Protein AF-A0A8H3IQ50-F1 (afdb_monomer_lite)

Foldseek 3Di:
DDDPPPVVVVVDPPPPPDDDPPVNVVVVVVVVVVVVVVVVVVVPDDPDDDDDDDPDDPDPQWAQFLLRAIAGPPPPDPVLSVQLNLLRPPVPFAWPFKDWDADPQFGIKIWTQTPPRKIWIWTAHPPDAIDIDIPDPVPVVDPPHDGSNLSNLVNQVVSVVDDPDDDDHHYDDPVVSRVVSRVCVVPDVPVVNCSRVSRHQPQDDQDPLLLQLLQLLLQLVPLQDHRPPQDPCLVVPADDPPDPDLVSLQDPPDPSSSLSSCVSRGVVSSVVSCVVCPPVNSLVSLLVNLLVLLVVLVVVVVCCLAPNDPDPDLSLVVSLVSLLVSLVSLLVVCVSVVVDDDLVSLLSSLVSLLVSLVVLLVQQDFSQPPRPPPPPPHQDPDVLSGTSNCVLQPDQDPDPVDDRDSQSSLCCNQPSGDLLSCLVVLVSLVVSLVSCVVVVGPCSHNVSSVVSSVVSVVDPNDDPPDPVVVVVVPPPPPDDDDDDDDDDDDDDDDDDDDDDDDDDDDDDDDDDDDDDDDDDDDDDDDD

pLDDT: mean 70.51, std 20.78, range [27.56, 97.06]

Structure (mmCIF, N/CA/C/O backbone):
data_AF-A0A8H3IQ50-F1
#
_entry.id   AF-A0A8H3IQ50-F1
#
loop_
_atom_site.group_PDB
_atom_site.id
_atom_site.type_symbol
_atom_site.label_atom_id
_atom_site.label_alt_id
_atom_site.label_comp_id
_atom_site.label_asym_id
_atom_site.label_entity_id
_atom_site.label_seq_id
_atom_site.pdbx_PDB_ins_code
_atom_site.Cartn_x
_atom_site.Cartn_y
_atom_site.Cartn_z
_atom_site.occupancy
_atom_site.B_iso_or_equiv
_atom_site.auth_seq_id
_atom_site.auth_comp_id
_atom_site.auth_asym_id
_atom_site.auth_atom_id
_atom_site.pdbx_PDB_model_num
ATOM 1 N N . MET A 1 1 ? -24.018 -20.028 -10.568 1.00 32.94 1 MET A N 1
ATOM 2 C CA . MET A 1 1 ? -23.243 -19.597 -11.749 1.00 32.94 1 MET A CA 1
ATOM 3 C C . MET A 1 1 ? -21.777 -19.785 -11.416 1.00 32.94 1 MET A C 1
ATOM 5 O O . MET A 1 1 ? -21.278 -19.119 -10.520 1.00 32.94 1 MET A O 1
ATOM 9 N N . THR A 1 2 ? -21.161 -20.797 -12.016 1.00 33.97 2 THR A N 1
ATOM 10 C CA . THR A 1 2 ? -19.777 -21.217 -11.786 1.00 33.97 2 THR A CA 1
ATOM 11 C C . THR A 1 2 ? -18.810 -20.271 -12.497 1.00 33.97 2 THR A C 1
ATOM 13 O O . THR A 1 2 ? -19.030 -19.881 -13.641 1.00 33.97 2 THR A O 1
ATOM 16 N N . ALA A 1 3 ? -17.779 -19.853 -11.766 1.00 35.31 3 ALA A N 1
ATOM 17 C CA . ALA A 1 3 ? -16.717 -18.963 -12.218 1.00 35.31 3 ALA A CA 1
ATOM 18 C C . ALA A 1 3 ? -15.804 -19.654 -13.260 1.00 35.31 3 ALA A C 1
ATOM 20 O O . ALA A 1 3 ? -15.777 -20.884 -13.320 1.00 35.31 3 ALA A O 1
ATOM 21 N N . PRO A 1 4 ? -15.044 -18.897 -14.076 1.00 42.41 4 PRO A N 1
ATOM 22 C CA . PRO A 1 4 ? -14.237 -19.433 -15.168 1.00 42.41 4 PRO A CA 1
ATOM 23 C C . PRO A 1 4 ? -12.909 -20.004 -14.642 1.00 42.41 4 PRO A C 1
ATOM 25 O O . PRO A 1 4 ? -11.835 -19.469 -14.898 1.00 42.41 4 PRO A O 1
ATOM 28 N N . THR A 1 5 ? -12.969 -21.098 -13.885 1.00 44.66 5 THR A N 1
ATOM 29 C CA . THR A 1 5 ? -11.789 -21.836 -13.397 1.00 44.66 5 THR A CA 1
ATOM 30 C C . THR A 1 5 ? -11.153 -22.729 -14.469 1.00 44.66 5 THR A C 1
ATOM 32 O O . THR A 1 5 ? -9.973 -23.065 -14.374 1.00 44.66 5 THR A O 1
ATOM 35 N N . ASP A 1 6 ? -11.879 -23.042 -15.545 1.00 40.19 6 ASP A N 1
ATOM 36 C CA . ASP A 1 6 ? -11.436 -24.011 -16.559 1.00 40.19 6 ASP A CA 1
ATOM 37 C C . ASP A 1 6 ? -10.312 -23.500 -17.472 1.00 40.19 6 ASP A C 1
ATOM 39 O O . ASP A 1 6 ? -9.602 -24.298 -18.083 1.00 40.19 6 ASP A O 1
ATOM 43 N N . ARG A 1 7 ? -10.100 -22.178 -17.557 1.00 45.25 7 ARG A N 1
ATOM 44 C CA . ARG A 1 7 ? -9.015 -21.601 -18.373 1.00 45.25 7 ARG A CA 1
ATOM 45 C C . ARG A 1 7 ? -7.686 -21.478 -17.626 1.00 45.25 7 ARG A C 1
ATOM 47 O O . ARG A 1 7 ? -6.642 -21.574 -18.261 1.00 45.25 7 ARG A O 1
ATOM 54 N N . LEU A 1 8 ? -7.705 -21.358 -16.297 1.00 42.50 8 LEU A N 1
ATOM 55 C CA . LEU A 1 8 ? -6.483 -21.331 -15.481 1.00 42.50 8 LEU A CA 1
ATOM 56 C C . LEU A 1 8 ? -5.941 -22.741 -15.202 1.00 42.50 8 LEU A C 1
ATOM 58 O O . LEU A 1 8 ? -4.728 -22.931 -15.140 1.00 42.50 8 LEU A O 1
ATOM 62 N N . ALA A 1 9 ? -6.807 -23.759 -15.158 1.00 45.16 9 ALA A N 1
ATOM 63 C CA . ALA A 1 9 ? -6.381 -25.157 -15.057 1.00 45.16 9 ALA A CA 1
ATOM 64 C C . ALA A 1 9 ? -5.555 -25.635 -16.273 1.00 45.16 9 ALA A C 1
ATOM 66 O O . ALA A 1 9 ? -4.776 -26.580 -16.159 1.00 45.16 9 ALA A O 1
ATOM 67 N N . GLN A 1 10 ? -5.667 -24.967 -17.430 1.00 43.34 10 GLN A N 1
ATOM 68 C CA . GLN A 1 10 ? -4.896 -25.305 -18.634 1.00 43.34 10 GLN A CA 1
ATOM 69 C C . GLN A 1 10 ? -3.433 -24.829 -18.597 1.00 43.34 10 GLN A C 1
ATOM 71 O O . GLN A 1 10 ? -2.634 -25.317 -19.398 1.00 43.34 10 GLN A O 1
ATOM 76 N N . LEU A 1 11 ? -3.073 -23.945 -17.658 1.00 42.75 11 LEU A N 1
ATOM 77 C CA . LEU A 1 11 ? -1.712 -23.424 -17.468 1.00 42.75 11 LEU A CA 1
ATOM 78 C C . LEU A 1 11 ? -0.920 -24.171 -16.378 1.00 42.75 11 LEU A C 1
ATOM 80 O O . LEU A 1 11 ? 0.261 -23.900 -16.179 1.00 42.75 11 LEU A O 1
ATOM 84 N N . SER A 1 12 ? -1.530 -25.150 -15.699 1.00 38.06 12 SER A N 1
ATOM 85 C CA . SER A 1 12 ? -0.828 -25.985 -14.721 1.00 38.06 12 SER A CA 1
ATOM 86 C C . SER A 1 12 ? 0.051 -27.032 -15.415 1.00 38.06 12 SER A C 1
ATOM 88 O O . SER A 1 12 ? -0.430 -28.024 -15.972 1.00 38.06 12 SER A O 1
ATOM 90 N N . ILE A 1 13 ? 1.366 -26.819 -15.359 1.00 50.97 13 ILE A N 1
ATOM 91 C CA . ILE A 1 13 ? 2.400 -27.745 -15.855 1.00 50.97 13 ILE A CA 1
ATOM 92 C C . ILE A 1 13 ? 2.504 -29.000 -14.962 1.00 50.97 13 ILE A C 1
ATOM 94 O O . ILE A 1 13 ? 2.982 -30.042 -15.407 1.00 50.97 13 ILE A O 1
ATOM 98 N N . ALA A 1 14 ? 1.959 -28.969 -13.743 1.00 40.47 14 ALA A N 1
ATOM 99 C CA . ALA A 1 14 ? 2.039 -30.081 -12.794 1.00 40.47 14 ALA A CA 1
ATOM 100 C C . ALA A 1 14 ? 1.126 -31.283 -13.136 1.00 40.47 14 ALA A C 1
ATOM 102 O O . ALA A 1 14 ? 1.310 -32.365 -12.586 1.00 40.47 14 ALA A O 1
ATOM 103 N N . GLY A 1 15 ? 0.161 -31.136 -14.057 1.00 37.06 15 GLY A N 1
ATOM 104 C CA . GLY A 1 15 ? -0.838 -32.177 -14.359 1.00 37.06 15 GLY A CA 1
ATOM 105 C C . GLY A 1 15 ? -0.561 -33.079 -15.572 1.00 37.06 15 GLY A C 1
ATOM 106 O O . GLY A 1 15 ? -1.333 -34.002 -15.822 1.00 37.06 15 GLY A O 1
ATOM 107 N N . LYS A 1 16 ? 0.496 -32.834 -16.362 1.00 41.16 16 LYS A N 1
ATOM 108 C CA . LYS A 1 16 ? 0.720 -33.512 -17.664 1.00 41.16 16 LYS A CA 1
ATOM 109 C C . LYS A 1 16 ? 1.929 -34.456 -17.709 1.00 41.16 16 LYS A C 1
ATOM 111 O O . LYS A 1 16 ? 2.399 -34.787 -18.794 1.00 41.16 16 LYS A O 1
ATOM 116 N N . MET A 1 17 ? 2.392 -34.955 -16.563 1.00 36.25 17 MET A N 1
ATOM 117 C CA . MET A 1 17 ? 3.354 -36.070 -16.498 1.00 36.25 17 MET A CA 1
ATOM 118 C C . MET A 1 17 ? 2.669 -37.438 -16.351 1.00 36.25 17 MET A C 1
ATOM 120 O O . MET A 1 17 ? 3.131 -38.299 -15.610 1.00 36.25 17 MET A O 1
ATOM 124 N N . PHE A 1 18 ? 1.579 -37.667 -17.087 1.00 41.56 18 PHE A N 1
ATOM 125 C CA . PHE A 1 18 ? 1.102 -39.024 -17.348 1.00 41.56 18 PHE A CA 1
ATOM 126 C C . PHE A 1 18 ? 1.470 -39.414 -18.776 1.00 41.56 18 PHE A C 1
ATOM 128 O O . PHE A 1 18 ? 1.230 -38.681 -19.735 1.00 41.56 18 PHE A O 1
ATOM 135 N N . SER A 1 19 ? 2.127 -40.563 -18.873 1.00 45.69 19 SER A N 1
ATOM 136 C CA . SER A 1 19 ? 2.597 -41.238 -20.075 1.00 45.69 19 SER A CA 1
ATOM 137 C C . SER A 1 19 ? 1.614 -41.112 -21.242 1.00 45.69 19 SER A C 1
ATOM 139 O O . SER A 1 19 ? 0.618 -41.830 -21.319 1.00 45.69 19 SER A O 1
ATOM 141 N N . ARG A 1 20 ? 1.928 -40.230 -22.204 1.00 51.84 20 ARG A N 1
ATOM 142 C CA . ARG A 1 20 ? 1.276 -40.240 -23.520 1.00 51.84 20 ARG A CA 1
ATOM 143 C C . ARG A 1 20 ? 1.362 -41.658 -24.071 1.00 51.84 20 ARG A C 1
ATOM 145 O O . ARG A 1 20 ? 2.456 -42.188 -24.277 1.00 51.84 20 ARG A O 1
ATOM 152 N N . SER A 1 21 ? 0.205 -42.280 -24.275 1.00 61.59 21 SER A N 1
ATOM 153 C CA . SER A 1 21 ? 0.106 -43.616 -24.853 1.00 61.59 21 SER A CA 1
ATOM 154 C C . SER A 1 21 ? 0.874 -43.641 -26.175 1.00 61.59 21 SER A C 1
ATOM 156 O O . SER A 1 21 ? 0.745 -42.719 -26.984 1.00 61.59 21 SER A O 1
ATOM 158 N N . ARG A 1 22 ? 1.664 -44.697 -26.433 1.00 64.62 22 ARG A N 1
ATOM 159 C CA . ARG A 1 22 ? 2.432 -44.860 -27.689 1.00 64.62 22 ARG A CA 1
ATOM 160 C C . ARG A 1 22 ? 1.572 -44.615 -28.939 1.00 64.62 22 ARG A C 1
ATOM 162 O O . ARG A 1 22 ? 2.094 -44.155 -29.950 1.00 64.62 22 ARG A O 1
ATOM 169 N N . LYS A 1 23 ? 0.259 -44.862 -28.853 1.00 69.88 23 LYS A N 1
ATOM 170 C CA . LYS A 1 23 ? -0.710 -44.605 -29.926 1.00 69.88 23 LYS A CA 1
ATOM 171 C C . LYS A 1 23 ? -0.886 -43.113 -30.242 1.00 69.88 23 LYS A C 1
ATOM 173 O O . LYS A 1 23 ? -0.906 -42.758 -31.415 1.00 69.88 23 LYS A O 1
ATOM 178 N N . GLU A 1 24 ? -0.932 -42.239 -29.239 1.00 73.81 24 GLU A N 1
ATOM 179 C CA . GLU A 1 24 ? -1.081 -40.787 -29.438 1.00 73.81 24 GLU A CA 1
ATOM 180 C C . GLU A 1 24 ? 0.191 -40.164 -30.017 1.00 73.81 24 GLU A C 1
ATOM 182 O O . GLU A 1 24 ? 0.131 -39.362 -30.947 1.00 73.81 24 GLU A O 1
ATOM 187 N N . ALA A 1 25 ? 1.362 -40.598 -29.541 1.00 75.50 25 ALA A N 1
ATOM 188 C CA . ALA A 1 25 ? 2.642 -40.163 -30.100 1.00 75.50 25 ALA A CA 1
ATOM 189 C C . ALA A 1 25 ? 2.805 -40.592 -31.572 1.00 75.50 25 ALA A C 1
ATOM 191 O O . ALA A 1 25 ? 3.356 -39.849 -32.388 1.00 75.50 25 ALA A O 1
ATOM 192 N N . GLN A 1 26 ? 2.300 -41.776 -31.932 1.00 81.00 26 GLN A N 1
ATOM 193 C CA . GLN A 1 26 ? 2.331 -42.275 -33.306 1.00 81.00 26 GLN A CA 1
ATOM 194 C C . GLN A 1 26 ? 1.316 -41.557 -34.211 1.00 81.00 26 GLN A C 1
ATOM 196 O O . GLN A 1 26 ? 1.615 -41.307 -35.380 1.00 81.00 26 GLN A O 1
ATOM 201 N N . GLN A 1 27 ? 0.151 -41.175 -33.683 1.00 85.06 27 GLN A N 1
ATOM 202 C CA . GLN A 1 27 ? -0.854 -40.402 -34.417 1.00 85.06 27 GLN A CA 1
ATOM 203 C C . GLN A 1 27 ? -0.384 -38.966 -34.692 1.00 85.06 27 GLN A C 1
ATOM 205 O O . GLN A 1 27 ? -0.532 -38.480 -35.813 1.00 85.06 27 GLN A O 1
ATOM 210 N N . GLU A 1 28 ? 0.272 -38.324 -33.723 1.00 86.25 28 GLU A N 1
ATOM 211 C CA . GLU A 1 28 ? 0.853 -36.987 -33.894 1.00 86.25 28 GLU A CA 1
ATOM 212 C C . GLU A 1 28 ? 2.002 -36.986 -34.918 1.00 86.25 28 GLU A C 1
ATOM 214 O O . GLU A 1 28 ? 2.082 -36.091 -35.761 1.00 86.25 28 GLU A O 1
ATOM 219 N N . ARG A 1 29 ? 2.852 -38.028 -34.931 1.00 85.75 29 ARG A N 1
ATOM 220 C CA . ARG A 1 29 ? 3.878 -38.186 -35.981 1.00 85.75 29 ARG A CA 1
ATOM 221 C C . ARG A 1 29 ? 3.260 -38.308 -37.373 1.00 85.75 29 ARG A C 1
ATOM 223 O O . ARG A 1 29 ? 3.692 -37.600 -38.276 1.00 85.75 29 ARG A O 1
ATOM 230 N N . ARG A 1 30 ? 2.221 -39.136 -37.537 1.00 89.12 30 ARG A N 1
ATOM 231 C CA . ARG A 1 30 ? 1.518 -39.290 -38.826 1.00 89.12 30 ARG A CA 1
ATOM 232 C C . ARG A 1 30 ? 0.879 -37.985 -39.296 1.00 89.12 30 ARG A C 1
ATOM 234 O O . ARG A 1 30 ? 0.910 -37.688 -40.485 1.00 89.12 30 ARG A O 1
ATOM 241 N N . ARG A 1 31 ? 0.332 -37.193 -38.370 1.00 90.25 31 ARG A N 1
ATOM 242 C CA . ARG A 1 31 ? -0.264 -35.890 -38.681 1.00 90.25 31 ARG A CA 1
ATOM 243 C C . ARG A 1 31 ? 0.786 -34.892 -39.179 1.00 90.25 31 ARG A C 1
ATOM 245 O O . ARG A 1 31 ? 0.580 -34.286 -40.226 1.00 90.25 31 ARG A O 1
ATOM 252 N N . ARG A 1 32 ? 1.930 -34.777 -38.494 1.00 88.50 32 ARG A N 1
ATOM 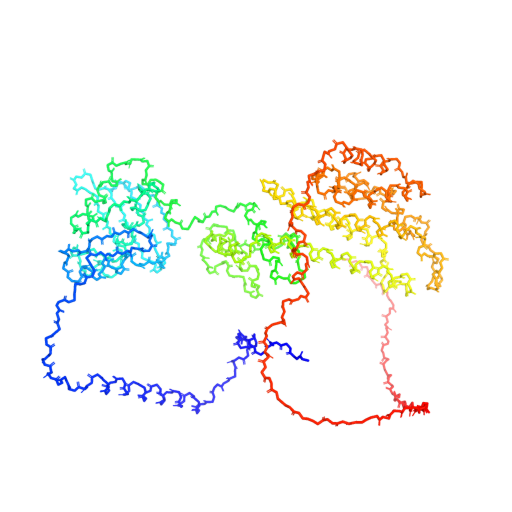253 C CA . ARG A 1 32 ? 3.036 -33.900 -38.926 1.00 88.50 32 ARG A CA 1
ATOM 254 C C . ARG A 1 32 ? 3.627 -34.320 -40.269 1.00 88.50 32 ARG A C 1
ATOM 256 O O . ARG A 1 32 ? 3.973 -33.473 -41.085 1.00 88.50 32 ARG A O 1
ATOM 263 N N . GLU A 1 33 ? 3.717 -35.622 -40.515 1.00 89.88 33 GLU A N 1
ATOM 264 C CA . GLU A 1 33 ? 4.229 -36.162 -41.774 1.00 89.88 33 GLU A CA 1
ATOM 265 C C . GLU A 1 33 ? 3.258 -35.919 -42.945 1.00 89.88 33 GLU A C 1
ATOM 267 O O . GLU A 1 33 ? 3.690 -35.585 -44.048 1.00 89.88 33 GLU A O 1
ATOM 272 N N . ALA A 1 34 ? 1.944 -35.999 -42.706 1.00 87.62 34 ALA A N 1
ATOM 273 C CA . ALA A 1 34 ? 0.926 -35.624 -43.689 1.00 87.62 34 ALA A CA 1
ATOM 274 C C . ALA A 1 34 ? 0.952 -34.117 -44.008 1.00 87.62 34 ALA A C 1
ATOM 276 O O . ALA A 1 34 ? 0.844 -33.730 -45.170 1.00 87.62 34 ALA A O 1
ATOM 277 N N . GLU A 1 35 ? 1.158 -33.269 -42.999 1.00 86.81 35 GLU A N 1
ATOM 278 C CA . GLU A 1 35 ? 1.252 -31.814 -43.166 1.00 86.81 35 GLU A CA 1
ATOM 279 C C . GLU A 1 35 ? 2.514 -31.396 -43.943 1.00 86.81 35 GLU A C 1
ATOM 281 O O . GLU A 1 35 ? 2.458 -30.536 -44.825 1.00 86.81 35 GLU A O 1
ATOM 286 N N . LEU A 1 36 ? 3.644 -32.069 -43.696 1.00 83.56 36 LEU A N 1
ATOM 287 C CA . LEU A 1 36 ? 4.876 -31.898 -44.473 1.00 83.56 36 LEU A CA 1
ATOM 288 C C . LEU A 1 36 ? 4.701 -32.307 -45.942 1.00 83.56 36 LEU A C 1
ATOM 290 O O . LEU A 1 36 ? 5.165 -31.589 -46.829 1.00 83.56 36 LEU A O 1
ATOM 294 N N . LYS A 1 37 ? 3.986 -33.408 -46.211 1.00 83.88 37 LYS A N 1
ATOM 295 C CA . LYS A 1 37 ? 3.666 -33.839 -47.583 1.00 83.88 37 LYS A CA 1
ATOM 296 C C . LYS A 1 37 ? 2.748 -32.850 -48.300 1.00 83.88 37 LYS A C 1
ATOM 298 O O . LYS A 1 37 ? 2.986 -32.554 -49.469 1.00 83.88 37 LYS A O 1
ATOM 303 N N . LEU A 1 38 ? 1.766 -32.279 -47.600 1.00 80.00 38 LEU A N 1
ATOM 304 C CA . LEU A 1 38 ? 0.886 -31.249 -48.157 1.00 80.00 38 LEU A CA 1
ATOM 305 C C . LEU A 1 38 ? 1.670 -29.976 -48.520 1.00 80.00 38 LEU A C 1
ATOM 307 O O . LEU A 1 38 ? 1.499 -29.428 -49.608 1.00 80.00 38 LEU A O 1
ATOM 311 N N . ARG A 1 39 ? 2.597 -29.545 -47.652 1.00 75.94 39 ARG A N 1
ATOM 312 C CA . ARG A 1 39 ? 3.485 -28.402 -47.926 1.00 75.94 39 ARG A CA 1
ATOM 313 C C . ARG A 1 39 ? 4.465 -28.659 -49.073 1.00 75.94 39 ARG A C 1
ATOM 315 O O . ARG A 1 39 ? 4.763 -27.733 -49.823 1.00 75.94 39 ARG A O 1
ATOM 322 N N . GLN A 1 40 ? 4.962 -29.886 -49.234 1.00 76.12 40 GLN A N 1
ATOM 323 C CA . GLN A 1 40 ? 5.805 -30.245 -50.380 1.00 76.12 40 GLN A CA 1
ATOM 324 C C . GLN A 1 40 ? 5.014 -30.297 -51.693 1.00 76.12 40 GLN A C 1
ATOM 326 O O . GLN A 1 40 ? 5.515 -29.802 -52.699 1.00 76.12 40 GLN A O 1
ATOM 331 N N . GLN A 1 41 ? 3.771 -30.793 -51.687 1.00 72.44 41 GLN A N 1
ATOM 332 C CA . GLN A 1 41 ? 2.899 -30.747 -52.869 1.00 72.44 41 GLN A CA 1
ATOM 333 C C . GLN A 1 41 ? 2.525 -29.314 -53.266 1.00 72.44 41 GLN A C 1
ATOM 335 O O . GLN A 1 41 ? 2.546 -28.991 -54.450 1.00 72.44 41 GLN A O 1
ATOM 340 N N . GLN A 1 42 ? 2.278 -28.423 -52.300 1.00 67.56 42 GLN A N 1
ATOM 341 C CA . GLN A 1 42 ? 2.045 -27.001 -52.591 1.00 67.56 42 GLN A CA 1
ATOM 342 C C . GLN A 1 42 ? 3.274 -26.294 -53.184 1.00 67.56 42 GLN A C 1
ATOM 344 O O . GLN A 1 42 ? 3.119 -25.323 -53.918 1.00 67.56 42 GLN A O 1
ATOM 349 N N . ARG A 1 43 ? 4.492 -26.788 -52.923 1.00 60.78 43 ARG A N 1
ATOM 350 C CA . ARG A 1 43 ? 5.729 -26.254 -53.519 1.00 60.78 43 ARG A CA 1
ATOM 351 C C . ARG A 1 43 ? 6.024 -26.772 -54.932 1.00 60.78 43 ARG A C 1
ATOM 353 O O . ARG A 1 43 ? 6.938 -26.251 -55.559 1.00 60.78 43 ARG A O 1
ATOM 360 N N . GLN A 1 44 ? 5.282 -27.762 -55.432 1.00 50.19 44 GLN A N 1
ATOM 361 C CA . GLN A 1 44 ? 5.485 -28.354 -56.763 1.00 50.19 44 GLN A CA 1
ATOM 362 C C . GLN A 1 44 ? 4.360 -28.033 -57.763 1.00 50.19 44 GLN A C 1
ATOM 364 O O . GLN A 1 44 ? 4.275 -28.668 -58.812 1.00 50.19 44 GLN A O 1
ATOM 369 N N . ALA A 1 45 ? 3.506 -27.044 -57.482 1.00 43.88 45 ALA A N 1
ATOM 370 C CA . ALA A 1 45 ? 2.557 -26.563 -58.483 1.00 43.88 45 ALA A CA 1
ATOM 371 C C . ALA A 1 45 ? 3.321 -25.932 -59.672 1.00 43.88 45 ALA A C 1
ATOM 373 O O . ALA A 1 45 ? 4.140 -25.034 -59.449 1.00 43.88 45 ALA A O 1
ATOM 374 N N . PRO A 1 46 ? 3.084 -26.370 -60.925 1.00 45.28 46 PRO A N 1
ATOM 375 C CA . PRO A 1 46 ? 3.707 -25.771 -62.098 1.00 45.28 46 PRO A CA 1
ATOM 376 C C . PRO A 1 46 ? 3.269 -24.312 -62.222 1.00 45.28 46 PRO A C 1
ATOM 378 O O . PRO A 1 46 ? 2.073 -24.019 -62.246 1.00 45.28 46 PRO A O 1
ATOM 381 N N . GLN A 1 47 ? 4.234 -23.397 -62.310 1.00 43.56 47 GLN A N 1
ATOM 382 C CA . GLN A 1 47 ? 3.961 -22.006 -62.651 1.00 43.56 47 GLN A CA 1
ATOM 383 C C . GLN A 1 47 ? 3.413 -21.948 -64.080 1.00 43.56 47 GLN A C 1
ATOM 385 O O . GLN A 1 47 ? 4.159 -22.042 -65.051 1.00 43.56 47 GLN A O 1
ATOM 390 N N . ALA A 1 48 ? 2.095 -21.806 -64.207 1.00 39.75 48 ALA A N 1
ATOM 391 C CA . ALA A 1 48 ? 1.466 -21.411 -65.454 1.00 39.75 48 ALA A CA 1
ATOM 392 C C . ALA A 1 48 ? 1.774 -19.927 -65.687 1.00 39.75 48 ALA A C 1
ATOM 394 O O . ALA A 1 48 ? 1.279 -19.050 -64.976 1.00 39.75 48 ALA A O 1
ATOM 395 N N . SER A 1 49 ? 2.630 -19.658 -66.668 1.00 44.53 49 SER A N 1
ATOM 396 C CA . SER A 1 49 ? 2.989 -18.319 -67.121 1.00 44.53 49 SER A CA 1
ATOM 397 C C . SER A 1 49 ? 1.751 -17.614 -67.677 1.00 44.53 49 SER A C 1
ATOM 399 O O . SER A 1 49 ? 1.398 -17.789 -68.839 1.00 44.53 49 SER A O 1
ATOM 401 N N . THR A 1 50 ? 1.086 -16.811 -66.848 1.00 34.94 50 THR A N 1
ATOM 402 C CA . THR A 1 50 ? 0.051 -15.881 -67.309 1.00 34.94 50 THR A CA 1
ATOM 403 C C . THR A 1 50 ? 0.602 -14.473 -67.166 1.00 34.94 50 THR A C 1
ATOM 405 O O . THR A 1 50 ? 0.529 -13.853 -66.108 1.00 34.94 50 THR A O 1
ATOM 408 N N . SER A 1 51 ? 1.222 -14.008 -68.251 1.00 44.31 51 SER A N 1
ATOM 409 C CA . SER A 1 51 ? 1.612 -12.617 -68.457 1.00 44.31 51 SER A CA 1
ATOM 410 C C . SER A 1 51 ? 0.365 -11.742 -68.362 1.00 44.31 51 SER A C 1
ATOM 412 O O . SER A 1 51 ? -0.490 -11.769 -69.243 1.00 44.31 51 SER A O 1
ATOM 414 N N . THR A 1 52 ? 0.250 -11.003 -67.264 1.00 35.19 52 THR A N 1
ATOM 415 C CA . THR A 1 52 ? -0.699 -9.900 -67.129 1.00 35.19 52 THR A CA 1
ATOM 416 C C . THR A 1 52 ? 0.102 -8.720 -66.605 1.00 35.19 52 THR A C 1
ATOM 418 O O . THR A 1 52 ? 0.583 -8.741 -65.474 1.00 35.19 52 THR A O 1
ATOM 421 N N . TYR A 1 53 ? 0.315 -7.736 -67.476 1.00 45.91 53 TYR A N 1
ATOM 422 C CA . TYR A 1 53 ? 0.968 -6.470 -67.166 1.00 45.91 53 TYR A CA 1
ATOM 423 C C . TYR A 1 53 ? 0.230 -5.779 -66.010 1.00 45.91 53 TYR A C 1
ATOM 425 O O . TYR A 1 53 ? -0.878 -5.277 -66.187 1.00 45.91 53 TYR A O 1
ATOM 433 N N . LEU A 1 54 ? 0.857 -5.761 -64.835 1.00 39.16 54 LEU A N 1
ATOM 434 C CA . LEU A 1 54 ? 0.518 -4.871 -63.728 1.00 39.16 54 LEU A CA 1
ATOM 435 C C . LEU A 1 54 ? 1.500 -3.686 -63.743 1.00 39.16 54 LEU A C 1
ATOM 437 O O . LEU A 1 54 ? 2.673 -3.880 -64.076 1.00 39.16 54 LEU A O 1
ATOM 441 N N . PRO A 1 55 ? 1.041 -2.463 -63.425 1.00 48.03 55 PRO A N 1
ATOM 442 C CA . PRO A 1 55 ? 1.892 -1.277 -63.401 1.00 48.03 55 PRO A CA 1
ATOM 443 C C . PRO A 1 55 ? 2.970 -1.409 -62.310 1.00 48.03 55 PRO A C 1
ATOM 445 O O . PRO A 1 55 ? 2.771 -2.162 -61.352 1.00 48.03 55 PRO A O 1
ATOM 448 N N . PRO A 1 56 ? 4.110 -0.702 -62.436 1.00 43.62 56 PRO A N 1
ATOM 449 C CA . PRO A 1 56 ? 5.205 -0.793 -61.480 1.00 43.62 56 PRO A CA 1
ATOM 450 C C . PRO A 1 56 ? 4.702 -0.348 -60.107 1.00 43.62 56 PRO A C 1
ATOM 452 O O . PRO A 1 56 ? 4.373 0.816 -59.896 1.00 43.62 56 PRO A O 1
ATOM 455 N N . ASN A 1 57 ? 4.596 -1.307 -59.193 1.00 42.62 57 ASN A N 1
ATOM 456 C CA . ASN A 1 57 ? 4.284 -1.056 -57.800 1.00 42.62 57 ASN A CA 1
ATOM 457 C C . ASN A 1 57 ? 5.526 -0.399 -57.193 1.00 42.62 57 ASN A C 1
ATOM 459 O O . ASN A 1 57 ? 6.555 -1.056 -57.033 1.00 42.62 57 ASN A O 1
ATOM 463 N N . THR A 1 58 ? 5.461 0.907 -56.959 1.00 52.50 58 THR A N 1
ATOM 464 C CA . THR A 1 58 ? 6.515 1.690 -56.317 1.00 52.50 58 THR A CA 1
ATOM 465 C C . THR A 1 58 ? 6.715 1.129 -54.911 1.00 52.50 58 THR A C 1
ATOM 467 O O . THR A 1 58 ? 5.909 1.387 -54.017 1.00 52.50 58 THR A O 1
ATOM 470 N N . GLU A 1 59 ? 7.734 0.288 -54.715 1.00 55.97 59 GLU A N 1
ATOM 471 C CA . GLU A 1 59 ? 8.137 -0.121 -53.369 1.00 55.97 59 GLU A CA 1
ATOM 472 C C . GLU A 1 59 ? 8.399 1.139 -52.532 1.00 55.97 59 GLU A C 1
ATOM 474 O O . GLU A 1 59 ? 8.963 2.102 -53.059 1.00 55.97 59 GLU A O 1
ATOM 479 N N . PRO A 1 60 ? 7.992 1.176 -51.252 1.00 57.69 60 PRO A N 1
ATOM 480 C CA . PRO A 1 60 ? 8.246 2.339 -50.415 1.00 57.69 60 PRO A CA 1
ATOM 481 C C . PRO A 1 60 ? 9.756 2.616 -50.352 1.00 57.69 60 PRO A C 1
ATOM 483 O O . PRO A 1 60 ? 10.547 1.765 -49.945 1.00 57.69 60 PRO A O 1
ATOM 486 N N . ASP A 1 61 ? 10.151 3.825 -50.759 1.00 73.38 61 ASP A N 1
ATOM 487 C CA . ASP A 1 61 ? 11.544 4.308 -50.798 1.00 73.38 61 ASP A CA 1
ATOM 488 C C . ASP A 1 61 ? 12.153 4.549 -49.401 1.00 73.38 61 ASP A C 1
ATOM 490 O O . ASP A 1 61 ? 13.285 5.029 -49.268 1.00 73.38 61 ASP A O 1
ATOM 494 N N . TYR A 1 62 ? 11.404 4.237 -48.343 1.00 81.88 62 TYR A N 1
ATOM 495 C CA . TYR A 1 62 ? 11.787 4.446 -46.957 1.00 81.88 62 TYR A CA 1
ATOM 496 C C . TYR A 1 62 ? 11.348 3.287 -46.057 1.00 81.88 62 TYR A C 1
ATOM 498 O O . TYR A 1 62 ? 10.341 2.626 -46.303 1.00 81.88 62 TYR A O 1
ATOM 506 N N . VAL A 1 63 ? 12.109 3.086 -44.984 1.00 84.81 63 VAL A N 1
ATOM 507 C CA . VAL A 1 63 ? 11.822 2.164 -43.882 1.00 84.81 63 VAL A CA 1
ATOM 508 C C . VAL A 1 63 ? 11.673 2.993 -42.617 1.00 84.81 63 VAL A C 1
ATOM 510 O O . VAL A 1 63 ? 12.518 3.843 -42.334 1.00 84.81 63 VAL A O 1
ATOM 513 N N . GLU A 1 64 ? 10.594 2.770 -41.875 1.00 85.50 64 GLU A N 1
ATOM 514 C CA . GLU A 1 64 ? 10.425 3.319 -40.530 1.00 85.50 64 GLU A CA 1
ATOM 515 C C . GLU A 1 64 ? 10.974 2.301 -39.529 1.00 85.50 64 GLU A C 1
ATOM 517 O O . GLU A 1 64 ? 10.612 1.127 -39.576 1.00 85.50 64 GLU A O 1
ATOM 522 N N . SER A 1 65 ? 11.906 2.723 -38.683 1.00 86.25 65 SER A N 1
ATOM 523 C CA . SER A 1 65 ? 12.529 1.855 -37.695 1.00 86.25 65 SER A CA 1
ATOM 524 C C . SER A 1 65 ? 11.653 1.661 -36.461 1.00 86.25 65 SER A C 1
ATOM 526 O O . SER A 1 65 ? 10.737 2.433 -36.183 1.00 86.25 65 SER A O 1
ATOM 528 N N . ALA A 1 66 ? 12.027 0.664 -35.666 1.00 81.31 66 ALA A N 1
ATOM 529 C CA . ALA A 1 66 ? 11.618 0.416 -34.288 1.00 81.31 66 ALA A CA 1
ATOM 530 C C . ALA A 1 66 ? 11.533 1.687 -33.420 1.00 81.31 66 ALA A C 1
ATOM 532 O O . ALA A 1 66 ? 10.662 1.844 -32.565 1.00 81.31 66 ALA A O 1
ATOM 533 N N . THR A 1 67 ? 12.454 2.632 -33.625 1.00 75.81 67 THR A N 1
ATOM 534 C CA . THR A 1 67 ? 12.504 3.870 -32.840 1.00 75.81 67 THR A CA 1
ATOM 535 C C . THR A 1 67 ? 11.675 5.015 -33.425 1.00 75.81 67 THR A C 1
ATOM 537 O O . THR A 1 67 ? 11.664 6.099 -32.838 1.00 75.81 67 THR A O 1
ATOM 540 N N . GLY A 1 68 ? 10.954 4.774 -34.525 1.00 81.06 68 GLY A N 1
ATOM 541 C CA . GLY A 1 68 ? 10.133 5.757 -35.236 1.00 81.06 68 GLY A CA 1
ATOM 542 C C . GLY A 1 68 ? 10.926 6.643 -36.201 1.00 81.06 68 GLY A C 1
ATOM 543 O O . GLY A 1 68 ? 10.392 7.624 -36.719 1.00 81.06 68 GLY A O 1
ATOM 544 N N . LEU A 1 69 ? 12.205 6.333 -36.444 1.00 81.00 69 LEU A N 1
ATOM 545 C CA . LEU A 1 69 ? 13.045 7.078 -37.379 1.00 81.00 69 LEU A CA 1
ATOM 546 C C . LEU A 1 69 ? 12.843 6.570 -38.806 1.00 81.00 69 LEU A C 1
ATOM 548 O O . LEU A 1 69 ? 12.689 5.377 -39.043 1.00 81.00 69 LEU A O 1
ATOM 552 N N . ARG A 1 70 ? 12.868 7.476 -39.787 1.00 84.81 70 ARG A N 1
ATOM 553 C CA . ARG A 1 70 ? 12.713 7.113 -41.202 1.00 84.81 70 ARG A CA 1
ATOM 554 C C . ARG A 1 70 ? 14.051 7.094 -41.920 1.00 84.81 70 ARG A C 1
ATOM 556 O O . ARG A 1 70 ? 14.820 8.054 -41.851 1.00 84.81 70 ARG A O 1
ATOM 563 N N . TYR A 1 71 ? 14.281 6.027 -42.672 1.00 82.50 71 TYR A N 1
ATOM 564 C CA . TYR A 1 71 ? 15.506 5.803 -43.420 1.00 82.50 71 TYR A CA 1
ATOM 565 C C . TYR A 1 71 ? 15.220 5.543 -44.895 1.00 82.50 71 TYR A C 1
ATOM 567 O O . TYR A 1 71 ? 14.438 4.660 -45.231 1.00 82.50 71 TYR A O 1
ATOM 575 N N . HIS A 1 72 ? 15.881 6.276 -45.784 1.00 83.31 72 HIS A N 1
ATOM 576 C CA . HIS A 1 72 ? 15.883 5.999 -47.212 1.00 83.31 72 HIS A CA 1
ATOM 577 C C . HIS A 1 72 ? 16.763 4.787 -47.508 1.00 83.31 72 HIS A C 1
ATOM 579 O O . HIS A 1 72 ? 17.971 4.807 -47.278 1.00 83.31 72 HIS A O 1
ATOM 585 N N . VAL A 1 73 ? 16.147 3.746 -48.061 1.00 79.69 73 VAL A N 1
ATOM 586 C CA . VAL A 1 73 ? 16.824 2.517 -48.515 1.00 79.69 73 VAL A CA 1
ATOM 587 C C . VAL A 1 73 ? 17.071 2.504 -50.027 1.00 79.69 73 VAL A C 1
ATOM 589 O O . VAL A 1 73 ? 17.596 1.528 -50.565 1.00 79.69 73 VAL A O 1
ATOM 592 N N . HIS A 1 74 ? 16.672 3.570 -50.724 1.00 77.25 74 HIS A N 1
ATOM 593 C CA . HIS A 1 74 ? 16.833 3.697 -52.166 1.00 77.25 74 HIS A CA 1
ATOM 594 C C . HIS A 1 74 ? 18.320 3.663 -52.560 1.00 77.25 74 HIS A C 1
ATOM 596 O O . HIS A 1 74 ? 19.139 4.371 -51.980 1.00 77.25 74 HIS A O 1
ATOM 602 N N . GLY A 1 75 ? 18.672 2.834 -53.547 1.00 70.81 75 GLY A N 1
ATOM 603 C CA . GLY A 1 75 ? 20.051 2.679 -54.031 1.00 70.81 75 GLY A CA 1
ATOM 604 C C . GLY A 1 75 ? 20.895 1.622 -53.305 1.00 70.81 75 GLY A C 1
ATOM 605 O O . GLY A 1 75 ? 22.017 1.352 -53.736 1.00 70.81 75 GLY A O 1
ATOM 606 N N . LEU A 1 76 ? 20.373 0.976 -52.255 1.00 74.38 76 LEU A N 1
ATOM 607 C CA . LEU A 1 76 ? 21.022 -0.194 -51.660 1.00 74.38 76 LEU A CA 1
ATOM 608 C C . LEU A 1 76 ? 20.796 -1.452 -52.515 1.00 74.38 76 LEU A C 1
ATOM 610 O O . LEU A 1 76 ? 19.672 -1.691 -52.953 1.00 74.38 76 LEU A O 1
ATOM 614 N N . PRO A 1 77 ? 21.814 -2.317 -52.693 1.00 80.19 77 PRO A N 1
ATOM 615 C CA . PRO A 1 77 ? 21.614 -3.647 -53.260 1.00 80.19 77 PRO A CA 1
ATOM 616 C C . PRO A 1 77 ? 20.591 -4.446 -52.442 1.00 80.19 77 PRO A C 1
ATOM 618 O O . PRO A 1 77 ? 20.682 -4.462 -51.214 1.00 80.19 77 PRO A O 1
ATOM 621 N N . ASP A 1 78 ? 19.696 -5.186 -53.103 1.00 80.19 78 ASP A N 1
ATOM 622 C CA . ASP A 1 78 ? 18.649 -6.016 -52.477 1.00 80.19 78 ASP A CA 1
ATOM 623 C C . ASP A 1 78 ? 19.084 -6.821 -51.235 1.00 80.19 78 ASP A C 1
ATOM 625 O O . ASP A 1 78 ? 18.382 -6.772 -50.219 1.00 80.19 78 ASP A O 1
ATOM 629 N N . PRO A 1 79 ? 20.239 -7.526 -51.222 1.00 78.44 79 PRO A N 1
ATOM 630 C CA . PRO A 1 79 ? 20.658 -8.262 -50.028 1.00 78.44 79 PRO A CA 1
ATOM 631 C C . PRO A 1 79 ? 21.005 -7.345 -48.845 1.00 78.44 79 PRO A C 1
ATOM 633 O O . PRO A 1 79 ? 20.812 -7.734 -47.698 1.00 78.44 79 PRO A O 1
ATOM 636 N N . ILE A 1 80 ? 21.500 -6.133 -49.105 1.00 77.94 80 ILE A N 1
ATOM 637 C CA . ILE A 1 80 ? 21.826 -5.140 -48.073 1.00 77.94 80 ILE A CA 1
ATOM 638 C C . ILE A 1 80 ? 20.551 -4.442 -47.605 1.00 77.94 80 ILE A C 1
ATOM 640 O O . ILE A 1 80 ? 20.359 -4.288 -46.403 1.00 77.94 80 ILE A O 1
ATOM 644 N N . LYS A 1 81 ? 19.644 -4.105 -48.532 1.00 82.25 81 LYS A N 1
ATOM 645 C CA . LYS A 1 81 ? 18.315 -3.557 -48.226 1.00 82.25 81 LYS A CA 1
ATOM 646 C C . LYS A 1 81 ? 17.560 -4.472 -47.259 1.00 82.25 81 LYS A C 1
ATOM 648 O O . LYS A 1 81 ? 17.100 -4.011 -46.221 1.00 82.25 81 LYS A O 1
ATOM 653 N N . ALA A 1 82 ? 17.521 -5.778 -47.527 1.00 82.94 82 ALA A N 1
ATOM 654 C CA . ALA A 1 82 ? 16.874 -6.751 -46.645 1.00 82.94 82 ALA A CA 1
ATOM 655 C C . ALA A 1 82 ? 17.547 -6.868 -45.261 1.00 82.94 82 ALA A C 1
ATOM 657 O O . ALA A 1 82 ? 16.870 -7.074 -44.253 1.00 82.94 82 ALA A O 1
ATOM 658 N N . THR A 1 83 ? 18.875 -6.752 -45.173 1.00 81.19 83 THR A N 1
ATOM 659 C CA . THR A 1 83 ? 19.591 -6.750 -43.884 1.00 81.19 83 THR A CA 1
ATOM 660 C C . THR A 1 83 ? 19.374 -5.456 -43.101 1.00 81.19 83 THR A C 1
ATOM 662 O O . THR A 1 83 ? 19.183 -5.519 -41.887 1.00 81.19 83 THR A O 1
ATOM 665 N N . ALA A 1 84 ? 19.327 -4.312 -43.784 1.00 81.19 84 ALA A N 1
ATOM 666 C CA . ALA A 1 84 ? 19.027 -3.017 -43.187 1.00 81.19 84 ALA A CA 1
ATOM 667 C C . ALA A 1 84 ? 17.602 -2.977 -42.627 1.00 81.19 84 ALA A C 1
ATOM 669 O O . ALA A 1 84 ? 17.434 -2.688 -41.448 1.00 81.19 84 ALA A O 1
ATOM 670 N N . VAL A 1 85 ? 16.599 -3.369 -43.422 1.00 84.62 85 VAL A N 1
ATOM 671 C CA . VAL A 1 85 ? 15.191 -3.466 -42.988 1.00 84.62 85 VAL A CA 1
ATOM 672 C C . VAL A 1 85 ? 15.076 -4.331 -41.732 1.00 84.62 85 VAL A C 1
ATOM 674 O O . VAL A 1 85 ? 14.557 -3.879 -40.718 1.00 84.62 85 VAL A O 1
ATOM 677 N N . ARG A 1 86 ? 15.662 -5.539 -41.750 1.00 83.44 86 ARG A N 1
ATOM 678 C CA . ARG A 1 86 ? 15.640 -6.452 -40.595 1.00 83.44 86 ARG A CA 1
ATOM 679 C C . ARG A 1 86 ? 16.271 -5.859 -39.337 1.00 83.44 86 ARG A C 1
ATOM 681 O O . ARG A 1 86 ? 15.814 -6.173 -38.248 1.00 83.44 86 ARG A O 1
ATOM 688 N N . GLY A 1 87 ? 17.339 -5.075 -39.469 1.00 81.94 87 GLY A N 1
ATOM 689 C CA . GLY A 1 87 ? 17.987 -4.426 -38.328 1.00 81.94 87 GLY A CA 1
ATOM 690 C C . GLY A 1 87 ? 17.204 -3.227 -37.795 1.00 81.94 87 GLY A C 1
ATOM 691 O O . GLY A 1 87 ? 17.114 -3.050 -36.585 1.00 81.94 87 GLY A O 1
ATOM 692 N N . LEU A 1 88 ? 16.620 -2.426 -38.688 1.00 83.00 88 LEU A N 1
ATOM 693 C CA . LEU A 1 88 ? 15.870 -1.217 -38.341 1.00 83.00 88 LEU A CA 1
ATOM 694 C C . LEU A 1 88 ? 14.502 -1.530 -37.736 1.00 83.00 88 LEU A C 1
ATOM 696 O O . LEU A 1 88 ? 14.091 -0.856 -36.803 1.00 83.00 88 LEU A O 1
ATOM 700 N N . GLU A 1 89 ? 13.816 -2.565 -38.216 1.00 83.88 89 GLU A N 1
ATOM 701 C CA . GLU A 1 89 ? 12.524 -3.013 -37.675 1.00 83.88 89 GLU A CA 1
ATOM 702 C C . GLU A 1 89 ? 12.676 -3.882 -36.409 1.00 83.88 89 GLU A C 1
ATOM 704 O O . GLU A 1 89 ? 11.685 -4.292 -35.803 1.00 83.88 89 GLU A O 1
ATOM 709 N N . ALA A 1 90 ? 13.908 -4.203 -35.994 1.00 76.25 90 ALA A N 1
ATOM 710 C CA . ALA A 1 90 ? 14.150 -5.053 -34.834 1.00 76.25 90 ALA A CA 1
ATOM 711 C C . ALA A 1 90 ? 13.875 -4.315 -33.511 1.00 76.25 90 ALA A C 1
ATOM 713 O O . ALA A 1 90 ? 14.771 -3.749 -32.881 1.00 76.25 90 ALA A O 1
ATOM 714 N N . ASP A 1 91 ? 12.634 -4.410 -33.037 1.00 65.69 91 ASP A N 1
ATOM 715 C CA . ASP A 1 91 ? 12.227 -3.950 -31.701 1.00 65.69 91 ASP A CA 1
ATOM 716 C C . ASP A 1 91 ? 12.704 -4.864 -30.559 1.00 65.69 91 ASP A C 1
ATOM 718 O O . ASP A 1 91 ? 12.766 -4.447 -29.404 1.00 65.69 91 ASP A O 1
ATOM 722 N N . ASN A 1 92 ? 13.066 -6.113 -30.874 1.00 56.62 92 ASN A N 1
ATOM 723 C CA . ASN A 1 92 ? 13.244 -7.182 -29.882 1.00 56.62 92 ASN A CA 1
ATOM 724 C C . ASN A 1 92 ? 14.707 -7.541 -29.577 1.00 56.62 92 ASN A C 1
ATOM 726 O O . ASN A 1 92 ? 14.959 -8.485 -28.824 1.00 56.62 92 ASN A O 1
ATOM 730 N N . THR A 1 93 ? 15.682 -6.830 -30.146 1.00 63.38 93 THR A N 1
ATOM 731 C CA . THR A 1 93 ? 17.099 -7.062 -29.834 1.00 63.38 93 THR A CA 1
ATOM 732 C C . THR A 1 93 ? 17.355 -6.657 -28.386 1.00 63.38 93 THR A C 1
ATOM 734 O O . THR A 1 93 ? 17.386 -5.473 -28.054 1.00 63.38 93 THR A O 1
ATOM 737 N N . THR A 1 94 ? 17.493 -7.649 -27.508 1.00 61.38 94 THR A N 1
ATOM 738 C CA . THR A 1 94 ? 17.653 -7.424 -26.070 1.00 61.38 94 THR A CA 1
ATOM 739 C C . THR A 1 94 ? 19.144 -7.298 -25.761 1.00 61.38 94 THR A C 1
ATOM 741 O O . THR A 1 94 ? 19.914 -8.214 -26.048 1.00 61.38 94 THR A O 1
ATOM 744 N N . VAL A 1 95 ? 19.576 -6.161 -25.221 1.00 63.66 95 VAL A N 1
ATOM 745 C CA . VAL A 1 95 ? 20.965 -5.963 -24.781 1.00 63.66 95 VAL A CA 1
ATOM 746 C C . VAL A 1 95 ? 21.122 -6.615 -23.415 1.00 63.66 95 VAL A C 1
ATOM 748 O O . VAL A 1 95 ? 20.345 -6.344 -22.515 1.00 63.66 95 VAL A O 1
ATOM 751 N N . GLU A 1 96 ? 22.095 -7.502 -23.261 1.00 58.19 96 GLU A N 1
ATOM 752 C CA . GLU A 1 96 ? 22.407 -8.152 -21.983 1.00 58.19 96 GLU A CA 1
ATOM 753 C C . GLU A 1 96 ? 23.307 -7.253 -21.127 1.00 58.19 96 GLU A C 1
ATOM 755 O O . GLU A 1 96 ? 23.131 -7.151 -19.913 1.00 58.19 96 GLU A O 1
ATOM 760 N N . LYS A 1 97 ? 24.277 -6.594 -21.775 1.00 62.84 97 LYS A N 1
ATOM 761 C CA . LYS A 1 97 ? 25.249 -5.715 -21.123 1.00 62.84 97 LYS A CA 1
ATOM 762 C C . LYS A 1 97 ? 25.874 -4.755 -22.130 1.00 62.84 97 LYS A C 1
ATOM 764 O O . LYS A 1 97 ? 26.265 -5.189 -23.208 1.00 62.84 97 LYS A O 1
ATOM 769 N N . ALA A 1 98 ? 26.062 -3.489 -21.776 1.00 62.50 98 ALA A N 1
ATOM 770 C CA . ALA A 1 98 ? 26.945 -2.583 -22.512 1.00 62.50 98 ALA A CA 1
ATOM 771 C C . ALA A 1 98 ? 28.023 -2.036 -21.569 1.00 62.50 98 ALA A C 1
ATOM 773 O O . ALA A 1 98 ? 27.722 -1.664 -20.441 1.00 62.50 98 ALA A O 1
ATOM 774 N N . ILE A 1 99 ? 29.289 -2.029 -21.997 1.00 59.88 99 ILE A N 1
ATOM 775 C CA . ILE A 1 99 ? 30.423 -1.561 -21.185 1.00 59.88 99 ILE A CA 1
ATOM 776 C C . ILE A 1 99 ? 31.367 -0.728 -22.049 1.00 59.88 99 ILE A C 1
ATOM 778 O O . ILE A 1 99 ? 31.779 -1.167 -23.127 1.00 59.88 99 ILE A O 1
ATOM 782 N N . ALA A 1 100 ? 31.765 0.441 -21.549 1.00 60.19 100 ALA A N 1
ATOM 783 C CA . ALA A 1 100 ? 32.908 1.177 -22.073 1.00 60.19 100 ALA A CA 1
ATOM 784 C C . ALA A 1 100 ? 34.218 0.569 -21.539 1.00 60.19 100 ALA A C 1
ATOM 786 O O . ALA A 1 100 ? 34.409 0.392 -20.338 1.00 60.19 100 ALA A O 1
ATOM 787 N N . HIS A 1 101 ? 35.131 0.232 -22.440 1.00 59.47 101 HIS A N 1
ATOM 788 C CA . HIS A 1 101 ? 36.448 -0.312 -22.137 1.00 59.47 101 HIS A CA 1
ATOM 789 C C . HIS A 1 101 ? 37.542 0.564 -22.741 1.00 59.47 101 HIS A C 1
ATOM 791 O O . HIS A 1 101 ? 37.347 1.217 -23.761 1.00 59.47 101 HIS A O 1
ATOM 797 N N . THR A 1 102 ? 38.746 0.484 -22.182 1.00 52.22 102 THR A N 1
ATOM 798 C CA . THR A 1 102 ? 39.937 1.109 -22.766 1.00 52.22 102 THR A CA 1
ATOM 799 C C . THR A 1 102 ? 40.946 0.018 -23.090 1.00 52.22 102 THR A C 1
ATOM 801 O O . THR A 1 102 ? 41.450 -0.658 -22.195 1.00 52.22 102 THR A O 1
ATOM 804 N N . SER A 1 103 ? 41.207 -0.210 -24.379 1.00 52.06 103 SER A N 1
ATOM 805 C CA . SER A 1 103 ? 42.229 -1.154 -24.833 1.00 52.06 103 SER A CA 1
ATOM 806 C C . SER A 1 103 ? 43.566 -0.444 -25.011 1.00 52.06 103 SER A C 1
ATOM 808 O O . SER A 1 103 ? 43.639 0.612 -25.638 1.00 52.06 103 SER A O 1
ATOM 810 N N . ILE A 1 104 ? 44.641 -1.072 -24.532 1.00 49.22 104 ILE A N 1
ATOM 811 C CA . ILE A 1 104 ? 46.020 -0.591 -24.701 1.00 49.22 104 ILE A CA 1
ATOM 812 C C . ILE A 1 104 ? 46.406 -0.542 -26.191 1.00 49.22 104 ILE A C 1
ATOM 814 O O . ILE A 1 104 ? 47.179 0.319 -26.599 1.00 49.22 104 ILE A O 1
ATOM 818 N N . THR A 1 105 ? 45.857 -1.442 -27.013 1.00 53.62 105 THR A N 1
ATOM 819 C CA . THR A 1 105 ? 46.188 -1.555 -28.444 1.00 53.62 105 THR A CA 1
ATOM 820 C C . THR A 1 105 ? 45.237 -0.788 -29.359 1.00 53.62 105 THR A C 1
ATOM 822 O O . THR A 1 105 ? 45.663 -0.314 -30.408 1.00 53.62 105 THR A O 1
ATOM 825 N N . ASN A 1 106 ? 43.966 -0.651 -28.968 1.00 52.94 106 ASN A N 1
ATOM 826 C CA . ASN A 1 106 ? 42.891 -0.163 -29.844 1.00 52.94 106 ASN A CA 1
ATOM 827 C C . ASN A 1 106 ? 42.183 1.097 -29.311 1.00 52.94 106 ASN A C 1
ATOM 829 O O . ASN A 1 106 ? 41.135 1.465 -29.835 1.00 52.94 106 ASN A O 1
ATOM 833 N N . GLY A 1 107 ? 42.714 1.740 -28.265 1.00 62.56 107 GLY A N 1
ATOM 834 C CA . GLY A 1 107 ? 42.092 2.913 -27.647 1.00 62.56 107 GLY A CA 1
ATOM 835 C C . GLY A 1 107 ? 40.779 2.599 -26.904 1.00 62.56 107 GLY A C 1
ATOM 836 O O . GLY A 1 107 ? 40.490 1.429 -26.619 1.00 62.56 107 GLY A O 1
ATOM 837 N N . PRO A 1 108 ? 39.991 3.627 -26.535 1.00 60.84 108 PRO A N 1
ATOM 838 C CA . PRO A 1 108 ? 38.670 3.444 -25.936 1.00 60.84 108 PRO A CA 1
ATOM 839 C C . PRO A 1 108 ? 37.709 2.758 -26.918 1.00 60.84 108 PRO A C 1
ATOM 841 O O . PRO A 1 108 ? 37.657 3.088 -28.103 1.00 60.84 108 PRO A O 1
ATOM 844 N N . TYR A 1 109 ? 36.945 1.783 -26.436 1.00 65.06 109 TYR A N 1
ATOM 845 C CA . TYR A 1 109 ? 35.969 1.039 -27.222 1.00 65.06 109 TYR A CA 1
ATOM 846 C C . TYR A 1 109 ? 34.748 0.674 -26.376 1.00 65.06 109 TYR A C 1
ATOM 848 O O . TYR A 1 109 ? 34.868 0.409 -25.185 1.00 65.06 109 TYR A O 1
ATOM 856 N N . VAL A 1 110 ? 33.568 0.618 -26.989 1.00 65.19 110 VAL A N 1
ATOM 857 C CA . VAL A 1 110 ? 32.340 0.172 -26.310 1.00 65.19 110 VAL A CA 1
ATOM 858 C C . VAL A 1 110 ? 32.020 -1.246 -26.763 1.00 65.19 110 VAL A C 1
ATOM 860 O O . VAL A 1 110 ? 31.951 -1.523 -27.962 1.00 65.19 110 VAL A O 1
ATOM 863 N N . ALA A 1 111 ? 31.853 -2.155 -25.805 1.00 67.50 111 ALA A N 1
ATOM 864 C CA . ALA A 1 111 ? 31.393 -3.516 -26.042 1.00 67.50 111 ALA A CA 1
ATOM 865 C C . ALA A 1 111 ? 29.922 -3.632 -25.641 1.00 67.50 111 ALA A C 1
ATOM 867 O O . ALA A 1 111 ? 29.574 -3.409 -24.485 1.00 67.50 111 ALA A O 1
ATOM 868 N N . ILE A 1 112 ? 29.073 -4.009 -26.592 1.00 70.19 112 ILE A N 1
ATOM 869 C CA . ILE A 1 112 ? 27.648 -4.261 -26.387 1.00 70.19 112 ILE A CA 1
ATOM 870 C C . ILE A 1 112 ? 27.422 -5.757 -26.583 1.00 70.19 112 ILE A C 1
ATOM 872 O O . ILE A 1 112 ? 27.628 -6.304 -27.667 1.00 70.19 112 ILE A O 1
ATOM 876 N N . GLN A 1 113 ? 27.025 -6.431 -25.517 1.00 68.62 113 GLN A N 1
ATOM 877 C CA . GLN A 1 113 ? 26.603 -7.818 -25.521 1.00 68.62 113 GLN A CA 1
ATOM 878 C C . GLN A 1 113 ? 25.087 -7.868 -25.696 1.00 68.62 113 GLN A C 1
ATOM 880 O O . GLN A 1 113 ? 24.339 -7.337 -24.879 1.00 68.62 113 GLN A O 1
ATOM 885 N N . ILE A 1 114 ? 24.642 -8.503 -26.773 1.00 70.19 114 ILE A N 1
ATOM 886 C CA . ILE A 1 114 ? 23.238 -8.787 -27.067 1.00 70.19 114 ILE A CA 1
ATOM 887 C C . ILE A 1 114 ? 22.939 -10.217 -26.593 1.00 70.19 114 ILE A C 1
ATOM 889 O O . ILE A 1 114 ? 23.799 -11.102 -26.705 1.00 70.19 114 ILE A O 1
ATOM 893 N N . VAL A 1 115 ? 21.728 -10.439 -26.068 1.00 55.78 115 VAL A N 1
ATOM 894 C CA . VAL A 1 115 ? 21.205 -11.769 -25.714 1.00 55.78 115 VAL A CA 1
ATOM 895 C C . VAL A 1 115 ? 21.457 -12.723 -26.891 1.00 55.78 115 VAL A C 1
ATOM 897 O O . VAL A 1 115 ? 21.190 -12.354 -28.028 1.00 55.78 115 VAL A O 1
ATOM 900 N N . GLU A 1 116 ? 22.008 -13.916 -26.607 1.00 56.09 116 GLU A N 1
ATOM 901 C CA . GLU A 1 116 ? 22.632 -14.897 -27.540 1.00 56.09 116 GLU A CA 1
ATOM 902 C C . GLU A 1 116 ? 24.180 -14.881 -27.623 1.00 56.09 116 GLU A C 1
ATOM 904 O O . GLU A 1 116 ? 24.760 -15.525 -28.499 1.00 56.09 116 GLU A O 1
ATOM 909 N N . ARG A 1 117 ? 24.888 -14.226 -26.684 1.00 54.50 117 ARG A N 1
ATOM 910 C CA . ARG A 1 117 ? 26.374 -14.112 -26.669 1.00 54.50 117 ARG A CA 1
ATOM 911 C C . ARG A 1 117 ? 26.942 -13.419 -27.914 1.00 54.50 117 ARG A C 1
ATOM 913 O O . ARG A 1 117 ? 28.111 -13.601 -28.272 1.00 54.50 117 ARG A O 1
ATOM 920 N N . LEU A 1 118 ? 26.119 -12.615 -28.577 1.00 58.38 118 LEU A N 1
ATOM 921 C CA . LEU A 1 118 ? 26.541 -11.793 -29.696 1.00 58.38 118 LEU A CA 1
ATOM 922 C C . LEU A 1 118 ? 27.203 -10.535 -29.143 1.00 58.38 118 LEU A C 1
ATOM 924 O O . LEU A 1 118 ? 26.599 -9.773 -28.395 1.00 58.38 118 LEU A O 1
ATOM 928 N N . ARG A 1 119 ? 28.468 -10.326 -29.496 1.00 65.31 119 ARG A N 1
ATOM 929 C CA . ARG A 1 119 ? 29.262 -9.181 -29.071 1.00 65.31 119 ARG A CA 1
ATOM 930 C C . ARG A 1 119 ? 29.400 -8.223 -30.241 1.00 65.31 119 ARG A C 1
ATOM 932 O O . ARG A 1 119 ? 30.033 -8.546 -31.246 1.00 65.31 119 ARG A O 1
ATOM 939 N N . LEU A 1 120 ? 28.819 -7.044 -30.091 1.00 68.31 120 LEU A N 1
ATOM 940 C CA . LEU A 1 120 ? 29.142 -5.872 -30.884 1.00 68.31 120 LEU A CA 1
ATOM 941 C C . LEU A 1 120 ? 30.276 -5.131 -30.185 1.00 68.31 120 LEU A C 1
ATOM 943 O O . LEU A 1 120 ? 30.216 -4.886 -28.984 1.00 68.31 120 LEU A O 1
ATOM 947 N N . SER A 1 121 ? 31.327 -4.798 -30.917 1.00 66.38 121 SER A N 1
ATOM 948 C CA . SER A 1 121 ? 32.413 -3.974 -30.400 1.00 66.38 121 SER A CA 1
ATOM 949 C C . SER A 1 121 ? 32.637 -2.798 -31.339 1.00 66.38 121 SER A C 1
ATOM 951 O O . SER A 1 121 ? 32.779 -2.976 -32.547 1.00 66.38 121 SER A O 1
ATOM 953 N N . VAL A 1 122 ? 32.632 -1.595 -30.774 1.00 65.81 122 VAL A N 1
ATOM 954 C CA . VAL A 1 122 ? 32.837 -0.335 -31.492 1.00 65.81 122 VAL A CA 1
ATOM 955 C C . VAL A 1 122 ? 34.183 0.230 -31.056 1.00 65.81 122 VAL A C 1
ATOM 957 O O . VAL A 1 122 ? 34.298 0.684 -29.919 1.00 65.81 122 VAL A O 1
ATOM 960 N N . TYR A 1 123 ? 35.196 0.188 -31.928 1.00 62.28 123 TYR A N 1
ATOM 961 C CA . TYR A 1 123 ? 36.563 0.638 -31.617 1.00 62.28 123 TYR A CA 1
ATOM 962 C C . TYR A 1 123 ? 36.936 1.943 -32.314 1.00 62.28 123 TYR A C 1
ATOM 964 O O . TYR A 1 123 ? 36.464 2.233 -33.415 1.00 62.28 123 TYR A O 1
ATOM 972 N N . THR A 1 124 ? 37.888 2.671 -31.726 1.00 54.81 124 THR A N 1
ATOM 973 C CA . THR A 1 124 ? 38.535 3.835 -32.345 1.00 54.81 124 THR A CA 1
ATOM 974 C C . THR A 1 124 ? 39.960 3.510 -32.790 1.00 54.81 124 THR A C 1
ATOM 976 O O . THR A 1 124 ? 40.849 3.415 -31.949 1.00 54.81 124 THR A O 1
ATOM 979 N N . LEU A 1 125 ? 40.222 3.355 -34.096 1.00 53.34 125 LEU A N 1
ATOM 980 C CA . LEU A 1 125 ? 41.597 3.156 -34.571 1.00 53.34 125 LEU A CA 1
ATOM 981 C C . LEU A 1 125 ? 42.327 4.506 -34.728 1.00 53.34 125 LEU A C 1
ATOM 983 O O . LEU A 1 125 ? 41.722 5.468 -35.202 1.00 53.34 125 LEU A O 1
ATOM 987 N N . PRO A 1 126 ? 43.631 4.599 -34.398 1.00 44.56 126 PRO A N 1
ATOM 988 C CA . PRO A 1 126 ? 44.368 5.869 -34.408 1.00 44.56 126 PRO A CA 1
ATOM 989 C C . PRO A 1 126 ? 44.592 6.521 -35.782 1.00 44.56 126 PRO A C 1
ATOM 991 O O . PRO A 1 126 ? 45.016 7.673 -35.821 1.00 44.56 126 PRO A O 1
ATOM 994 N N . LYS A 1 127 ? 44.401 5.802 -36.900 1.00 46.78 127 LYS A N 1
ATOM 995 C CA . LYS A 1 127 ? 44.786 6.296 -38.238 1.00 46.78 127 LYS A CA 1
ATOM 996 C C . LYS A 1 127 ? 43.745 6.147 -39.355 1.00 46.78 127 LYS A C 1
ATOM 998 O O . LYS A 1 127 ? 43.809 6.945 -40.278 1.00 46.78 127 LYS A O 1
ATOM 1003 N N . ASP A 1 128 ? 42.759 5.250 -39.243 1.00 48.47 128 ASP A N 1
ATOM 1004 C CA . ASP A 1 128 ? 41.864 4.902 -40.370 1.00 48.47 128 ASP A CA 1
ATOM 1005 C C . ASP A 1 128 ? 40.354 4.977 -40.048 1.00 48.47 128 ASP A C 1
ATOM 1007 O O . ASP A 1 128 ? 39.527 4.383 -40.734 1.00 48.47 128 ASP A O 1
ATOM 1011 N N . GLY A 1 129 ? 39.960 5.721 -39.011 1.00 55.12 129 GLY A N 1
ATOM 1012 C CA . GLY A 1 129 ? 38.555 5.825 -38.595 1.00 55.12 129 GLY A CA 1
ATOM 1013 C C . GLY A 1 129 ? 38.111 4.713 -37.636 1.00 55.12 129 GLY A C 1
ATOM 1014 O O . GLY A 1 129 ? 38.898 3.877 -37.192 1.00 55.12 129 GLY A O 1
ATOM 1015 N N . ARG A 1 130 ? 36.841 4.755 -37.216 1.00 57.72 130 ARG A N 1
ATOM 1016 C CA . ARG A 1 130 ? 36.275 3.803 -36.244 1.00 57.72 130 ARG A CA 1
ATOM 1017 C C . ARG A 1 130 ? 35.778 2.541 -36.954 1.00 57.72 130 ARG A C 1
ATOM 1019 O O . ARG A 1 130 ? 35.108 2.647 -37.974 1.00 57.72 130 ARG A O 1
ATOM 1026 N N . MET A 1 131 ? 36.055 1.361 -36.392 1.00 62.84 131 MET A N 1
ATOM 1027 C CA . MET A 1 131 ? 35.594 0.067 -36.920 1.00 62.84 131 MET A CA 1
ATOM 1028 C C . MET A 1 131 ? 34.549 -0.536 -35.970 1.00 62.84 131 MET A C 1
ATOM 1030 O O . MET A 1 131 ? 34.761 -0.589 -34.758 1.00 62.84 131 MET A O 1
ATOM 1034 N N . VAL A 1 132 ? 33.418 -0.980 -36.525 1.00 68.81 132 VAL A N 1
ATOM 1035 C CA . VAL A 1 132 ? 32.399 -1.754 -35.802 1.00 68.81 132 VAL A CA 1
ATOM 1036 C C . VAL A 1 132 ? 32.535 -3.208 -36.202 1.00 68.81 132 VAL A C 1
ATOM 1038 O O . VAL A 1 132 ? 32.476 -3.545 -37.383 1.00 68.81 132 VAL A O 1
ATOM 1041 N N . GLU A 1 133 ? 32.690 -4.079 -35.216 1.00 74.31 133 GLU A N 1
ATOM 1042 C CA . GLU A 1 133 ? 32.687 -5.516 -35.430 1.00 74.31 133 GLU A CA 1
ATOM 1043 C C . GLU A 1 133 ? 31.547 -6.173 -34.671 1.00 74.31 133 GLU A C 1
ATOM 1045 O O . GLU A 1 133 ? 31.219 -5.820 -33.540 1.00 74.31 133 GLU A O 1
ATOM 1050 N N . CYS A 1 134 ? 30.956 -7.175 -35.309 1.00 73.62 134 CYS A N 1
ATOM 1051 C CA . CYS A 1 134 ? 29.942 -8.018 -34.708 1.00 73.62 134 CYS A CA 1
ATOM 1052 C C . CYS A 1 134 ? 30.432 -9.465 -34.698 1.00 73.62 134 CYS A C 1
ATOM 1054 O O . CYS A 1 134 ? 30.913 -9.963 -35.712 1.00 73.62 134 CYS A O 1
ATOM 1056 N N . SER A 1 135 ? 30.266 -10.182 -33.589 1.00 79.38 135 SER A N 1
ATOM 1057 C CA . SER A 1 135 ? 30.597 -11.612 -33.533 1.00 79.38 135 SER A CA 1
ATOM 1058 C C . SER A 1 135 ? 29.557 -12.518 -34.210 1.00 79.38 135 SER A C 1
ATOM 1060 O O . SER A 1 135 ? 29.728 -13.737 -34.218 1.00 79.38 135 SER A O 1
ATOM 1062 N N . CYS A 1 136 ? 28.473 -11.964 -34.768 1.00 76.06 136 CYS A N 1
ATOM 1063 C CA . CYS A 1 136 ? 27.424 -12.763 -35.398 1.00 76.06 136 CYS A CA 1
ATOM 1064 C C . CYS A 1 136 ? 27.905 -13.466 -36.675 1.00 76.06 136 CYS A C 1
ATOM 1066 O O . CYS A 1 136 ? 28.754 -12.958 -37.410 1.00 76.06 136 CYS A O 1
ATOM 1068 N N . ALA A 1 137 ? 27.294 -14.617 -36.971 1.00 75.00 137 ALA A N 1
ATOM 1069 C CA . ALA A 1 137 ? 27.597 -15.405 -38.165 1.00 75.00 137 ALA A CA 1
ATOM 1070 C C . ALA A 1 137 ? 27.411 -14.606 -39.469 1.00 75.00 137 ALA A C 1
ATOM 1072 O O . ALA A 1 137 ? 28.190 -14.758 -40.405 1.00 75.00 137 ALA A O 1
ATOM 1073 N N . GLU A 1 138 ? 26.411 -13.715 -39.526 1.00 73.56 138 GLU A N 1
ATOM 1074 C CA . GLU A 1 138 ? 26.157 -12.876 -40.705 1.00 73.56 138 GLU A CA 1
ATOM 1075 C C . GLU A 1 138 ? 27.350 -11.961 -41.023 1.00 73.56 138 GLU A C 1
ATOM 1077 O O . GLU A 1 138 ? 27.687 -11.791 -42.194 1.00 73.56 138 GLU A O 1
ATOM 1082 N N . PHE A 1 139 ? 28.019 -11.435 -39.993 1.00 73.56 139 PHE A N 1
ATOM 1083 C CA . PHE A 1 139 ? 29.186 -10.564 -40.127 1.00 73.56 139 PHE A CA 1
ATOM 1084 C C . PHE A 1 139 ? 30.475 -11.350 -40.391 1.00 73.56 139 PHE A C 1
ATOM 1086 O O . PHE A 1 139 ? 31.278 -10.957 -41.234 1.00 73.56 139 PHE A O 1
ATOM 1093 N N . THR A 1 140 ? 30.685 -12.475 -39.699 1.00 73.38 140 THR A N 1
ATOM 1094 C CA . THR A 1 140 ? 31.914 -13.272 -39.849 1.00 73.38 140 THR A CA 1
ATOM 1095 C C . THR A 1 140 ? 32.008 -13.958 -41.209 1.00 73.38 140 THR A C 1
ATOM 1097 O O . THR A 1 140 ? 33.101 -14.044 -41.763 1.00 73.38 140 THR A O 1
ATOM 1100 N N . ILE A 1 141 ? 30.879 -14.394 -41.777 1.00 72.44 141 ILE A N 1
ATOM 1101 C CA . ILE A 1 141 ? 30.830 -15.089 -43.072 1.00 72.44 141 ILE A CA 1
ATOM 1102 C C . ILE A 1 141 ? 30.928 -14.110 -44.251 1.00 72.44 141 ILE A C 1
ATOM 1104 O O . ILE A 1 141 ? 31.491 -14.456 -45.285 1.00 72.44 141 ILE A O 1
ATOM 1108 N N . ASN A 1 142 ? 30.400 -12.889 -44.113 1.00 64.81 142 ASN A N 1
ATOM 1109 C CA . ASN A 1 142 ? 30.214 -11.976 -45.243 1.00 64.81 142 ASN A CA 1
ATOM 1110 C C . ASN A 1 142 ? 31.094 -10.719 -45.212 1.00 64.81 142 ASN A C 1
ATOM 1112 O O . ASN A 1 142 ? 30.733 -9.749 -45.881 1.00 64.81 142 ASN A O 1
ATOM 1116 N N . ARG A 1 143 ? 32.224 -10.688 -44.486 1.00 58.91 143 ARG A N 1
ATOM 1117 C CA . ARG A 1 143 ? 33.127 -9.514 -44.496 1.00 58.91 143 ARG A CA 1
ATOM 1118 C C . ARG A 1 143 ? 33.457 -9.114 -45.950 1.00 58.91 143 ARG A C 1
ATOM 1120 O O . ARG A 1 143 ? 33.893 -9.982 -46.708 1.00 58.91 143 ARG A O 1
ATOM 1127 N N . PRO A 1 144 ? 33.249 -7.844 -46.366 1.00 54.78 144 PRO A N 1
ATOM 1128 C CA . PRO A 1 144 ? 33.045 -6.628 -45.556 1.00 54.78 144 PRO A CA 1
ATOM 1129 C C . PRO A 1 144 ? 31.578 -6.161 -45.338 1.00 54.78 144 PRO A C 1
ATOM 1131 O O . PRO A 1 144 ? 31.347 -4.988 -45.067 1.00 54.78 144 PRO A O 1
ATOM 1134 N N . LYS A 1 145 ? 30.557 -7.017 -45.471 1.00 67.25 145 LYS A N 1
ATOM 1135 C CA . LYS A 1 145 ? 29.140 -6.609 -45.350 1.00 67.25 145 LYS A CA 1
ATOM 1136 C C . LYS A 1 145 ? 28.701 -6.364 -43.897 1.00 67.25 145 LYS A C 1
ATOM 1138 O O . LYS A 1 145 ? 29.044 -7.115 -42.987 1.00 67.25 145 LYS A O 1
ATOM 1143 N N . ILE A 1 146 ? 27.877 -5.332 -43.720 1.00 73.75 146 ILE A N 1
ATOM 1144 C CA . ILE A 1 146 ? 27.253 -4.920 -42.455 1.00 73.75 146 ILE A CA 1
ATOM 1145 C C . ILE A 1 146 ? 26.108 -5.888 -42.107 1.00 73.75 146 ILE A C 1
ATOM 1147 O O . ILE A 1 146 ? 25.289 -6.204 -42.970 1.00 73.75 146 ILE A O 1
ATOM 1151 N N . CYS A 1 147 ? 26.044 -6.373 -40.862 1.00 81.12 147 CYS A N 1
ATOM 1152 C CA . CYS A 1 147 ? 24.965 -7.251 -40.386 1.00 81.12 147 CYS A CA 1
ATOM 1153 C C . CYS A 1 147 ? 23.772 -6.460 -39.825 1.00 81.12 147 CYS A C 1
ATOM 1155 O O . CYS A 1 147 ? 23.886 -5.266 -39.534 1.00 81.12 147 CYS A O 1
ATOM 1157 N N . SER A 1 148 ? 22.634 -7.127 -39.610 1.00 82.69 148 SER A N 1
ATOM 1158 C CA . SER A 1 148 ? 21.421 -6.487 -39.070 1.00 82.69 148 SER A CA 1
ATOM 1159 C C . SER A 1 148 ? 21.644 -5.831 -37.699 1.00 82.69 148 SER A C 1
ATOM 1161 O O . SER A 1 148 ? 21.103 -4.761 -37.435 1.00 82.69 148 SER A O 1
ATOM 1163 N N . HIS A 1 149 ? 22.498 -6.409 -36.848 1.00 78.06 149 HIS A N 1
ATOM 1164 C CA . HIS A 1 149 ? 22.820 -5.867 -35.521 1.00 78.06 149 HIS A CA 1
ATOM 1165 C C . HIS A 1 149 ? 23.497 -4.491 -35.577 1.00 78.06 149 HIS A C 1
ATOM 1167 O O . HIS A 1 149 ? 23.305 -3.673 -34.681 1.00 78.06 149 HIS A O 1
ATOM 1173 N N . ILE A 1 150 ? 24.281 -4.219 -36.626 1.00 78.69 150 ILE A N 1
ATOM 1174 C CA . ILE A 1 150 ? 24.925 -2.913 -36.804 1.00 78.69 150 ILE A CA 1
ATOM 1175 C C . ILE A 1 150 ? 23.886 -1.875 -37.242 1.00 78.69 150 ILE A C 1
ATOM 1177 O O . ILE A 1 150 ? 23.925 -0.755 -36.748 1.00 78.69 150 ILE A O 1
ATOM 1181 N N . TYR A 1 151 ? 22.923 -2.244 -38.095 1.00 79.69 151 TYR A N 1
ATOM 1182 C CA . TYR A 1 151 ? 21.797 -1.366 -38.444 1.00 79.69 151 TYR A CA 1
ATOM 1183 C C . TYR A 1 151 ? 20.882 -1.087 -37.246 1.00 79.69 151 TYR A C 1
ATOM 1185 O O . TYR A 1 151 ? 20.443 0.044 -37.064 1.00 79.69 151 TYR A O 1
ATOM 1193 N N . TRP A 1 152 ? 20.655 -2.082 -36.388 1.00 84.25 152 TRP A N 1
ATOM 1194 C CA . TRP A 1 152 ? 19.957 -1.884 -35.118 1.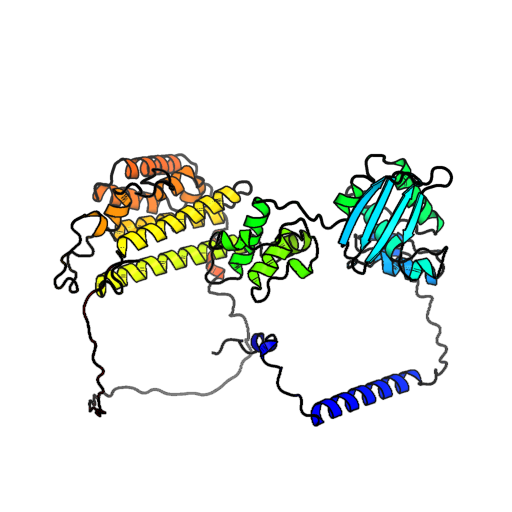00 84.25 152 TRP A CA 1
ATOM 1195 C C . TRP A 1 152 ? 20.711 -0.901 -34.206 1.00 84.25 152 TRP A C 1
ATOM 1197 O O . TRP A 1 152 ? 20.123 0.045 -33.688 1.00 84.25 152 TRP A O 1
ATOM 1207 N N . LEU A 1 153 ? 22.028 -1.071 -34.044 1.00 76.75 153 LEU A N 1
ATOM 1208 C CA . LEU A 1 153 ? 22.848 -0.161 -33.237 1.00 76.75 153 LEU A CA 1
ATOM 1209 C C . LEU A 1 153 ? 22.851 1.259 -33.825 1.00 76.75 153 LEU A C 1
ATOM 1211 O O . LEU A 1 153 ? 22.755 2.241 -33.093 1.00 76.75 153 LEU A O 1
ATOM 1215 N N . TYR A 1 154 ? 22.920 1.363 -35.150 1.00 77.06 154 TYR A N 1
ATOM 1216 C CA . TYR A 1 154 ? 22.833 2.616 -35.892 1.00 77.06 154 TYR A CA 1
ATOM 1217 C C . TYR A 1 154 ? 21.520 3.359 -35.615 1.00 77.06 154 TYR A C 1
ATOM 1219 O O . TYR A 1 154 ? 21.537 4.565 -35.370 1.00 77.06 154 TYR A O 1
ATOM 1227 N N . ASP A 1 155 ? 20.392 2.649 -35.600 1.00 78.00 155 ASP A N 1
ATOM 1228 C CA . ASP A 1 155 ? 19.088 3.209 -35.236 1.00 78.00 155 ASP A CA 1
ATOM 1229 C C . ASP A 1 155 ? 19.081 3.769 -33.807 1.00 78.00 155 ASP A C 1
ATOM 1231 O O . ASP A 1 155 ? 18.717 4.926 -33.583 1.00 78.00 155 ASP A O 1
ATOM 1235 N N . ARG A 1 156 ? 19.592 2.988 -32.844 1.00 77.06 156 ARG A N 1
ATOM 1236 C CA . ARG A 1 156 ? 19.673 3.400 -31.435 1.00 77.06 156 ARG A CA 1
ATOM 1237 C C . ARG A 1 156 ? 20.518 4.652 -31.259 1.00 77.06 156 ARG A C 1
ATOM 1239 O O . ARG A 1 156 ? 20.060 5.595 -30.625 1.00 77.06 156 ARG A O 1
ATOM 1246 N N . ILE A 1 157 ? 21.696 4.713 -31.875 1.00 72.44 157 ILE A N 1
ATOM 1247 C CA . ILE A 1 157 ? 22.558 5.894 -31.758 1.00 72.44 157 ILE A CA 1
ATOM 1248 C C . ILE A 1 157 ? 21.906 7.125 -32.401 1.00 72.44 157 ILE A C 1
ATOM 1250 O O . ILE A 1 157 ? 21.967 8.227 -31.858 1.00 72.44 157 ILE A O 1
ATOM 1254 N N . ASN A 1 158 ? 21.239 6.955 -33.540 1.00 73.50 158 ASN A N 1
ATOM 1255 C CA . ASN A 1 158 ? 20.569 8.064 -34.210 1.00 73.50 158 ASN A CA 1
ATOM 1256 C C . ASN A 1 158 ? 19.373 8.607 -33.431 1.00 73.50 158 ASN A C 1
ATOM 1258 O O . ASN A 1 158 ? 19.097 9.803 -33.542 1.00 73.50 158 ASN A O 1
ATOM 1262 N N . LYS A 1 159 ? 18.690 7.762 -32.653 1.00 73.81 159 LYS A N 1
ATOM 1263 C CA . LYS A 1 159 ? 17.641 8.191 -31.725 1.00 73.81 159 LYS A CA 1
ATOM 1264 C C . LYS A 1 159 ? 18.213 9.078 -30.622 1.00 73.81 159 LYS A C 1
ATOM 1266 O O . LYS A 1 159 ? 17.662 10.138 -30.359 1.00 73.81 159 LYS A O 1
ATOM 1271 N N . LEU A 1 160 ? 19.342 8.679 -30.037 1.00 66.19 160 LEU A N 1
ATOM 1272 C CA . LEU A 1 160 ? 20.010 9.419 -28.957 1.00 66.19 160 LEU A CA 1
ATOM 1273 C C . LEU A 1 160 ? 20.504 10.798 -29.414 1.00 66.19 160 LEU A C 1
ATOM 1275 O O . LEU A 1 160 ? 20.510 11.761 -28.657 1.00 66.19 160 LEU A O 1
ATOM 1279 N N . GLN A 1 161 ? 20.862 10.924 -30.691 1.00 64.69 161 GLN A N 1
ATOM 1280 C CA . GLN A 1 161 ? 21.288 12.196 -31.274 1.00 64.69 161 GLN A CA 1
ATOM 1281 C C . GLN A 1 161 ? 20.151 13.189 -31.549 1.00 64.69 161 GLN A C 1
ATOM 1283 O O . GLN A 1 161 ? 20.438 14.344 -31.877 1.00 64.69 161 GLN A O 1
ATOM 1288 N N . GLN A 1 162 ? 18.889 12.765 -31.486 1.00 65.25 162 GLN A N 1
ATOM 1289 C CA . GLN A 1 162 ? 17.745 13.619 -31.794 1.00 65.25 162 GLN A CA 1
ATOM 1290 C C . GLN A 1 162 ? 17.080 14.104 -30.505 1.00 65.25 162 GLN A C 1
ATOM 1292 O O . GLN A 1 162 ? 16.460 13.331 -29.783 1.00 65.25 162 GLN A O 1
ATOM 1297 N N . GLY A 1 163 ? 17.157 15.411 -30.250 1.00 53.12 163 GLY A N 1
ATOM 1298 C CA . GLY A 1 163 ? 16.158 16.082 -29.421 1.00 53.12 163 GLY A CA 1
ATOM 1299 C C . GLY A 1 163 ? 14.889 16.255 -30.253 1.00 53.12 163 GLY A C 1
ATOM 1300 O O . GLY A 1 163 ? 15.005 16.741 -31.368 1.00 53.12 163 GLY A O 1
ATOM 1301 N N . THR A 1 164 ? 13.752 15.794 -29.723 1.00 47.19 164 THR A N 1
ATOM 1302 C CA . THR A 1 164 ? 12.306 15.964 -30.047 1.00 47.19 164 THR A CA 1
ATOM 1303 C C . THR A 1 164 ? 11.760 16.554 -31.370 1.00 47.19 164 THR A C 1
ATOM 1305 O O . THR A 1 164 ? 10.539 16.598 -31.510 1.00 47.19 164 THR A O 1
ATOM 1308 N N . ASP A 1 165 ? 12.552 16.951 -32.358 1.00 44.28 165 ASP A N 1
ATOM 1309 C CA . ASP A 1 165 ? 12.079 17.580 -33.592 1.00 44.28 165 ASP A CA 1
ATOM 1310 C C . ASP A 1 165 ? 11.963 16.588 -34.759 1.00 44.28 165 ASP A C 1
ATOM 1312 O O . ASP A 1 165 ? 12.675 15.589 -34.850 1.00 44.28 165 ASP A O 1
ATOM 1316 N N . LEU A 1 166 ? 11.044 16.886 -35.682 1.00 49.00 166 LEU A N 1
ATOM 1317 C CA . LEU A 1 166 ? 10.771 16.103 -36.889 1.00 49.00 166 LEU A CA 1
ATOM 1318 C C . LEU A 1 166 ? 11.967 16.153 -37.854 1.00 49.00 166 LEU A C 1
ATOM 1320 O O . LEU A 1 166 ? 12.192 17.156 -38.534 1.00 49.00 166 LEU A O 1
ATOM 1324 N N . VAL A 1 167 ? 12.725 15.058 -37.936 1.00 56.22 167 VAL A N 1
ATOM 1325 C CA . VAL A 1 167 ? 13.922 14.956 -38.787 1.00 56.22 167 VAL A CA 1
ATOM 1326 C C . VAL A 1 167 ? 13.568 14.398 -40.177 1.00 56.22 167 VAL A C 1
ATOM 1328 O O . VAL A 1 167 ? 12.779 13.454 -40.275 1.00 56.22 167 VAL A O 1
ATOM 1331 N N . PRO A 1 168 ? 14.140 14.943 -41.272 1.00 58.44 168 PRO A N 1
ATOM 1332 C CA . PRO A 1 168 ? 13.990 14.372 -42.610 1.00 58.44 168 PRO A CA 1
ATOM 1333 C C . PRO A 1 168 ? 14.529 12.931 -42.682 1.00 58.44 168 PRO A C 1
ATOM 1335 O O . PRO A 1 168 ? 15.430 12.573 -41.916 1.00 58.44 168 PRO A O 1
ATOM 1338 N N . PRO A 1 169 ? 14.019 12.090 -43.602 1.00 56.75 169 PRO A N 1
ATOM 1339 C CA . PRO A 1 169 ? 14.457 10.705 -43.675 1.00 56.75 169 PRO A CA 1
ATOM 1340 C C . PRO A 1 169 ? 15.945 10.614 -44.053 1.00 56.75 169 PRO A C 1
ATOM 1342 O O . PRO A 1 169 ? 16.429 11.345 -44.919 1.00 56.75 169 PRO A O 1
ATOM 1345 N N . ARG A 1 170 ? 16.691 9.733 -43.379 1.00 68.25 170 ARG A N 1
ATOM 1346 C CA . ARG A 1 170 ? 18.157 9.628 -43.515 1.00 68.25 170 ARG A CA 1
ATOM 1347 C C . ARG A 1 170 ? 18.548 8.622 -44.592 1.00 68.25 170 ARG A C 1
ATOM 1349 O O . ARG A 1 170 ? 18.010 7.522 -44.608 1.00 68.25 170 ARG A O 1
ATOM 1356 N N . ALA A 1 171 ? 19.494 8.959 -45.463 1.00 64.62 171 ALA A N 1
ATOM 1357 C CA . ALA A 1 171 ? 20.017 8.017 -46.452 1.00 64.62 171 ALA A CA 1
ATOM 1358 C C . ALA A 1 171 ? 20.829 6.891 -45.793 1.00 64.62 171 ALA A C 1
ATOM 1360 O O . ALA A 1 171 ? 21.679 7.146 -44.943 1.00 64.62 171 ALA A O 1
ATOM 1361 N N . LEU A 1 172 ? 20.555 5.643 -46.183 1.00 64.38 172 LEU A N 1
ATOM 1362 C CA . LEU A 1 172 ? 21.363 4.478 -45.832 1.00 64.38 172 LEU A CA 1
ATOM 1363 C C . LEU A 1 172 ? 22.303 4.143 -46.995 1.00 64.38 172 LEU A C 1
ATOM 1365 O O . LEU A 1 172 ? 22.066 3.197 -47.737 1.00 64.38 172 LEU A O 1
ATOM 1369 N N . GLY A 1 173 ? 23.381 4.896 -47.185 1.00 59.78 173 GLY A N 1
ATOM 1370 C CA . GLY A 1 173 ? 24.524 4.426 -47.967 1.00 59.78 173 GLY A CA 1
ATOM 1371 C C . GLY A 1 173 ? 25.389 3.443 -47.166 1.00 59.78 173 GLY A C 1
ATOM 1372 O O . GLY A 1 173 ? 25.509 3.563 -45.947 1.00 59.78 173 GLY A O 1
ATOM 1373 N N . ALA A 1 174 ? 26.071 2.504 -47.836 1.00 52.59 174 ALA A N 1
ATOM 1374 C CA . ALA A 1 174 ? 27.135 1.712 -47.194 1.00 52.59 174 ALA A CA 1
ATOM 1375 C C . ALA A 1 174 ? 28.222 2.628 -46.591 1.00 52.59 174 ALA A C 1
ATOM 1377 O O . ALA A 1 174 ? 28.695 2.388 -45.484 1.00 52.59 174 ALA A O 1
ATOM 1378 N N . HIS A 1 175 ? 28.514 3.738 -47.277 1.00 53.19 175 HIS A N 1
ATOM 1379 C CA . HIS A 1 175 ? 29.365 4.810 -46.771 1.00 53.19 175 HIS A CA 1
ATOM 1380 C C . HIS A 1 175 ? 28.687 5.677 -45.703 1.00 53.19 175 HIS A C 1
ATOM 1382 O O . HIS A 1 175 ? 29.383 6.174 -44.832 1.00 53.19 175 HIS A O 1
ATOM 1388 N N . ASP A 1 176 ? 27.358 5.828 -45.685 1.00 52.88 176 ASP A N 1
ATOM 1389 C CA . ASP A 1 176 ? 26.671 6.633 -44.662 1.00 52.88 176 ASP A CA 1
ATOM 1390 C C . ASP A 1 176 ? 26.640 5.942 -43.297 1.00 52.88 176 ASP A C 1
ATOM 1392 O O . ASP A 1 176 ? 26.704 6.617 -42.269 1.00 52.88 176 ASP A O 1
ATOM 1396 N N . VAL A 1 177 ? 26.599 4.605 -43.251 1.00 54.56 177 VAL A N 1
ATOM 1397 C CA . VAL A 1 177 ? 26.732 3.856 -41.989 1.00 54.56 177 VAL A CA 1
ATOM 1398 C C . VAL A 1 177 ? 28.134 4.049 -41.405 1.00 54.56 177 VAL A C 1
ATOM 1400 O O . VAL A 1 177 ? 28.262 4.408 -40.234 1.00 54.56 177 VAL A O 1
ATOM 1403 N N . GLU A 1 178 ? 29.179 3.914 -42.228 1.00 53.91 178 GLU A N 1
ATOM 1404 C CA . GLU A 1 178 ? 30.572 4.194 -41.845 1.00 53.91 178 GLU A CA 1
ATOM 1405 C C . GLU A 1 178 ? 30.776 5.669 -41.447 1.00 53.91 178 GLU A C 1
ATOM 1407 O O . GLU A 1 178 ? 31.397 5.964 -40.423 1.00 53.91 178 GLU A O 1
ATOM 1412 N N . VAL A 1 179 ? 30.193 6.611 -42.194 1.00 48.84 179 VAL A N 1
ATOM 1413 C CA . VAL A 1 179 ? 30.283 8.057 -41.942 1.00 48.84 179 VAL A CA 1
ATOM 1414 C C . VAL A 1 179 ? 29.523 8.462 -40.684 1.00 48.84 179 VAL A C 1
ATOM 1416 O O . VAL A 1 179 ? 30.043 9.264 -39.918 1.00 48.84 179 VAL A O 1
ATOM 1419 N N . THR A 1 180 ? 28.346 7.905 -40.396 1.00 52.84 180 THR A N 1
ATOM 1420 C CA . THR A 1 180 ? 27.597 8.244 -39.171 1.00 52.84 180 THR A CA 1
ATOM 1421 C C . THR A 1 180 ? 28.314 7.699 -37.935 1.00 52.84 180 THR A C 1
ATOM 1423 O O . THR A 1 180 ? 28.473 8.429 -36.960 1.00 52.84 180 THR A O 1
ATOM 1426 N N . LEU A 1 181 ? 28.842 6.466 -37.993 1.00 51.69 181 LEU A N 1
ATOM 1427 C CA . LEU A 1 181 ? 29.712 5.893 -36.950 1.00 51.69 181 LEU A CA 1
ATOM 1428 C C . LEU A 1 181 ? 30.985 6.732 -36.740 1.00 51.69 181 LEU A C 1
ATOM 1430 O O . LEU A 1 181 ? 31.471 6.870 -35.615 1.00 51.69 181 LEU A O 1
ATOM 1434 N N . THR A 1 182 ? 31.471 7.373 -37.804 1.00 49.88 182 THR A N 1
ATOM 1435 C CA . THR A 1 182 ? 32.567 8.350 -37.755 1.00 49.88 182 THR A CA 1
ATOM 1436 C C . THR A 1 182 ? 32.115 9.722 -37.220 1.00 49.88 182 THR A C 1
ATOM 1438 O O . THR A 1 182 ? 32.844 10.352 -36.465 1.00 49.88 182 THR A O 1
ATOM 1441 N N . GLN A 1 183 ? 30.900 10.196 -37.499 1.00 49.88 183 GLN A N 1
ATOM 1442 C CA . GLN A 1 183 ? 30.356 11.455 -36.961 1.00 49.88 183 GLN A CA 1
ATOM 1443 C C . GLN A 1 183 ? 30.050 11.366 -35.457 1.00 49.88 183 GLN A C 1
ATOM 1445 O O . GLN A 1 183 ? 30.272 12.335 -34.729 1.00 49.88 183 GLN A O 1
ATOM 1450 N N . ILE A 1 184 ? 29.651 10.184 -34.972 1.00 48.12 184 ILE A N 1
ATOM 1451 C CA . ILE A 1 184 ? 29.573 9.841 -33.541 1.00 48.12 184 ILE A CA 1
ATOM 1452 C C . ILE A 1 184 ? 30.951 10.010 -32.867 1.00 48.12 184 ILE A C 1
ATOM 1454 O O . ILE A 1 184 ? 31.028 10.396 -31.702 1.00 48.12 184 ILE A O 1
ATOM 1458 N N . SER A 1 185 ? 32.051 9.818 -33.613 1.00 42.97 185 SER A N 1
ATOM 1459 C CA . SER A 1 185 ? 33.412 10.099 -33.135 1.00 42.97 185 SER A CA 1
ATOM 1460 C C . SER A 1 185 ? 33.693 11.567 -32.903 1.00 42.97 185 SER A C 1
ATOM 1462 O O . SER A 1 185 ? 34.293 11.930 -31.894 1.00 42.97 185 SER A O 1
ATOM 1464 N N . ASN A 1 186 ? 33.283 12.404 -33.849 1.00 43.88 186 ASN A N 1
ATOM 1465 C CA . ASN A 1 186 ? 33.660 13.813 -33.855 1.00 43.88 186 ASN A CA 1
ATOM 1466 C C . ASN A 1 186 ? 32.893 14.621 -32.809 1.00 43.88 186 ASN A C 1
ATOM 1468 O O . ASN A 1 186 ? 33.328 15.708 -32.442 1.00 43.88 186 ASN A O 1
ATOM 1472 N N . ARG A 1 187 ? 31.767 14.094 -32.314 1.00 44.75 187 ARG A N 1
ATOM 1473 C CA . ARG A 1 187 ? 30.955 14.771 -31.307 1.00 44.75 187 ARG A CA 1
ATOM 1474 C C . ARG A 1 187 ? 31.321 14.470 -29.864 1.00 44.75 187 ARG A C 1
ATOM 1476 O O . ARG A 1 187 ? 30.774 15.163 -29.011 1.00 44.75 187 ARG A O 1
ATOM 1483 N N . SER A 1 188 ? 32.199 13.509 -29.537 1.00 43.19 188 SER A N 1
ATOM 1484 C CA . SER A 1 188 ? 32.401 13.246 -28.110 1.00 43.19 188 SER A CA 1
ATOM 1485 C C . SER A 1 188 ? 33.603 12.373 -27.702 1.00 43.19 188 SER A C 1
ATOM 1487 O O . SER A 1 188 ? 33.688 11.192 -28.044 1.00 43.19 188 SER A O 1
ATOM 1489 N N . SER A 1 189 ? 34.419 12.932 -26.812 1.00 44.31 189 SER A N 1
ATOM 1490 C CA . SER A 1 189 ? 34.921 12.276 -25.596 1.00 44.31 189 SER A CA 1
ATOM 1491 C C . SER A 1 189 ? 33.886 12.327 -24.446 1.00 44.31 189 SER A C 1
ATOM 1493 O O . SER A 1 189 ? 34.268 12.269 -23.292 1.00 44.31 189 SER A O 1
ATOM 1495 N N . ALA A 1 190 ? 32.603 12.562 -24.753 1.00 45.62 190 ALA A N 1
ATOM 1496 C CA . ALA A 1 190 ? 31.534 12.895 -23.794 1.00 45.62 190 ALA A CA 1
ATOM 1497 C C . ALA A 1 190 ? 30.192 12.150 -24.019 1.00 45.62 190 ALA A C 1
ATOM 1499 O O . ALA A 1 190 ? 29.251 12.359 -23.274 1.00 45.62 190 ALA A O 1
ATOM 1500 N N . GLY A 1 191 ? 30.072 11.322 -25.059 1.00 49.38 191 GLY A N 1
ATOM 1501 C CA . GLY A 1 191 ? 28.817 10.706 -25.523 1.00 49.38 191 GLY A CA 1
ATOM 1502 C C . GLY A 1 191 ? 28.976 9.245 -25.958 1.00 49.38 191 GLY A C 1
ATOM 1503 O O . GLY A 1 191 ? 27.997 8.531 -26.112 1.00 49.38 191 GLY A O 1
ATOM 1504 N N . MET A 1 192 ? 30.214 8.755 -26.103 1.00 52.84 192 MET A N 1
ATOM 1505 C CA . MET A 1 192 ? 30.489 7.312 -26.056 1.00 52.84 192 MET A CA 1
ATOM 1506 C C . MET A 1 192 ? 30.474 6.788 -24.619 1.00 52.84 192 MET A C 1
ATOM 1508 O O . MET A 1 192 ? 30.212 5.606 -24.427 1.00 52.84 192 MET A O 1
ATOM 1512 N N . ASP A 1 193 ? 30.726 7.658 -23.638 1.00 55.94 193 ASP A N 1
ATOM 1513 C CA . ASP A 1 193 ? 30.670 7.308 -22.218 1.00 55.94 193 ASP A CA 1
ATOM 1514 C C . ASP A 1 193 ? 29.216 7.148 -21.736 1.00 55.94 193 ASP A C 1
ATOM 1516 O O . ASP A 1 193 ? 28.962 6.301 -20.888 1.00 55.94 193 ASP A O 1
ATOM 1520 N N . SER A 1 194 ? 28.253 7.866 -22.337 1.00 56.31 194 SER A N 1
ATOM 1521 C CA . SER A 1 194 ? 26.811 7.731 -22.050 1.00 56.31 194 SER A CA 1
ATOM 1522 C C . SER A 1 194 ? 26.127 6.609 -22.841 1.00 56.31 194 SER A C 1
ATOM 1524 O O . SER A 1 194 ? 25.051 6.145 -22.474 1.00 56.31 194 SER A O 1
ATOM 1526 N N . LEU A 1 195 ? 26.748 6.129 -23.924 1.00 60.34 195 LEU A N 1
ATOM 1527 C CA . LEU A 1 195 ? 26.172 5.104 -24.798 1.00 60.34 195 LEU A CA 1
ATOM 1528 C C . LEU A 1 195 ? 25.851 3.777 -24.070 1.00 60.34 195 LEU A C 1
ATOM 1530 O O . LEU A 1 195 ? 24.802 3.194 -24.348 1.00 60.34 195 LEU A O 1
ATOM 1534 N N . PRO A 1 196 ? 26.697 3.268 -23.148 1.00 60.75 196 PRO A N 1
ATOM 1535 C CA . PRO A 1 196 ? 26.356 2.111 -22.327 1.00 60.75 196 PRO A CA 1
ATOM 1536 C C . PRO A 1 196 ? 25.148 2.345 -21.416 1.00 60.75 196 PRO A C 1
ATOM 1538 O O . PRO A 1 196 ? 24.330 1.440 -21.277 1.00 60.75 196 PRO A O 1
ATOM 1541 N N . GLU A 1 197 ? 25.018 3.540 -20.836 1.00 57.28 197 GLU A N 1
ATOM 1542 C CA . GLU A 1 197 ? 23.905 3.908 -19.949 1.00 57.28 197 GLU A CA 1
ATOM 1543 C C . GLU A 1 197 ? 22.579 4.002 -20.716 1.00 57.28 197 GLU A C 1
ATOM 1545 O O . GLU A 1 197 ? 21.536 3.593 -20.215 1.00 57.28 197 GLU A O 1
ATOM 1550 N N . GLU A 1 198 ? 22.622 4.485 -21.958 1.00 61.69 198 GLU A N 1
ATOM 1551 C CA . GLU A 1 198 ? 21.437 4.680 -22.798 1.00 61.69 198 GLU A CA 1
ATOM 1552 C C . GLU A 1 198 ? 20.989 3.410 -23.548 1.00 61.69 198 GLU A C 1
ATOM 1554 O O . GLU A 1 198 ? 19.815 3.285 -23.907 1.00 61.69 198 GLU A O 1
ATOM 1559 N N . ILE A 1 199 ? 21.907 2.471 -23.819 1.00 60.25 199 ILE A N 1
ATOM 1560 C CA . ILE A 1 199 ? 21.636 1.249 -24.604 1.00 60.25 199 ILE A CA 1
ATOM 1561 C C . ILE A 1 199 ? 21.507 -0.010 -23.735 1.00 60.25 199 ILE A C 1
ATOM 1563 O O . ILE A 1 199 ? 20.815 -0.951 -24.134 1.00 60.25 199 ILE A O 1
ATOM 1567 N N . SER A 1 200 ? 22.149 -0.070 -22.566 1.00 56.88 200 SER A N 1
ATOM 1568 C CA . SER A 1 200 ? 21.952 -1.196 -21.649 1.00 56.88 200 SER A CA 1
ATOM 1569 C C . SER A 1 200 ? 20.565 -1.097 -21.004 1.00 56.88 200 SER A C 1
ATOM 1571 O O . SER A 1 200 ? 20.187 -0.007 -20.573 1.00 56.88 200 SER A O 1
ATOM 1573 N N . PRO A 1 201 ? 19.816 -2.203 -20.810 1.00 54.31 201 PRO A N 1
ATOM 1574 C CA . PRO A 1 201 ? 18.953 -2.257 -19.642 1.00 54.31 201 PRO A CA 1
ATOM 1575 C C . PRO A 1 201 ? 19.895 -2.042 -18.463 1.00 54.31 201 PRO A C 1
ATOM 1577 O O . PRO A 1 201 ? 20.827 -2.820 -18.245 1.00 54.31 201 PRO A O 1
ATOM 1580 N N . ILE A 1 202 ? 19.775 -0.888 -17.820 1.00 51.59 202 ILE A N 1
ATOM 1581 C CA . ILE A 1 202 ? 20.592 -0.549 -16.669 1.00 51.59 202 ILE A CA 1
ATOM 1582 C C . ILE A 1 202 ? 20.247 -1.613 -15.630 1.00 51.59 202 ILE A C 1
ATOM 1584 O O . ILE A 1 202 ? 19.153 -1.586 -15.059 1.00 51.59 202 ILE A O 1
ATOM 1588 N N . TRP A 1 203 ? 21.157 -2.570 -15.425 1.00 52.28 203 TRP A N 1
ATOM 1589 C CA . TRP A 1 203 ? 21.250 -3.293 -14.165 1.00 52.28 203 TRP A CA 1
ATOM 1590 C C . TRP A 1 203 ? 21.502 -2.201 -13.141 1.00 52.28 203 TRP A C 1
ATOM 1592 O O . TRP A 1 203 ? 22.620 -1.714 -12.992 1.00 52.28 203 TRP A O 1
ATOM 1602 N N . THR A 1 204 ? 20.406 -1.677 -12.608 1.00 52.25 204 THR A N 1
ATOM 1603 C CA . THR A 1 204 ? 20.447 -0.537 -11.709 1.00 52.25 204 THR A CA 1
ATOM 1604 C C . THR A 1 204 ? 20.951 -1.100 -10.398 1.00 52.25 204 THR A C 1
ATOM 1606 O O . THR A 1 204 ? 20.543 -2.201 -10.008 1.00 52.25 204 THR A O 1
ATOM 1609 N N . GLU A 1 205 ? 21.878 -0.394 -9.754 1.00 56.75 205 GLU A N 1
ATOM 1610 C CA . GLU A 1 205 ? 22.193 -0.722 -8.372 1.00 56.75 205 GLU A CA 1
ATOM 1611 C C . GLU A 1 205 ? 20.876 -0.778 -7.588 1.00 56.75 205 GLU A C 1
ATOM 1613 O O . GLU A 1 205 ? 19.958 -0.005 -7.888 1.00 56.75 205 GLU A O 1
ATOM 1618 N N . PRO A 1 206 ? 20.733 -1.754 -6.680 1.00 60.12 206 PRO A N 1
ATOM 1619 C CA . PRO A 1 206 ? 19.510 -1.909 -5.918 1.00 60.12 206 PRO A CA 1
ATOM 1620 C C . PRO A 1 206 ? 19.190 -0.591 -5.214 1.00 60.12 206 PRO A C 1
ATOM 1622 O O . PRO A 1 206 ? 19.971 -0.114 -4.397 1.00 60.12 206 PRO A O 1
ATOM 1625 N N . ASP A 1 207 ? 18.053 -0.017 -5.582 1.00 71.62 207 ASP A N 1
ATOM 1626 C CA . ASP A 1 207 ? 17.503 1.196 -5.003 1.00 71.62 207 ASP A CA 1
ATOM 1627 C C . ASP A 1 207 ? 16.360 0.778 -4.080 1.00 71.62 207 ASP A C 1
ATOM 1629 O O . ASP A 1 207 ? 15.417 0.113 -4.522 1.00 71.62 207 ASP A O 1
ATOM 1633 N N . ASP A 1 208 ? 16.459 1.135 -2.801 1.00 76.94 208 ASP A N 1
ATOM 1634 C CA . ASP A 1 208 ? 15.457 0.798 -1.787 1.00 76.94 208 ASP A CA 1
ATOM 1635 C C . ASP A 1 208 ? 14.067 1.334 -2.182 1.00 76.94 208 ASP A C 1
ATOM 1637 O O . ASP A 1 208 ? 13.039 0.715 -1.893 1.00 76.94 208 ASP A O 1
ATOM 1641 N N . GLU A 1 209 ? 14.013 2.458 -2.906 1.00 81.19 209 GLU A N 1
ATOM 1642 C CA . GLU A 1 209 ? 12.758 3.016 -3.408 1.00 81.19 209 GLU A CA 1
ATOM 1643 C C . GLU A 1 209 ? 12.139 2.139 -4.507 1.00 81.19 209 GLU A C 1
ATOM 1645 O O . GLU A 1 209 ? 10.929 1.882 -4.506 1.00 81.19 209 GLU A O 1
ATOM 1650 N N . ALA A 1 210 ? 12.971 1.595 -5.399 1.00 81.81 210 ALA A N 1
ATOM 1651 C CA . ALA A 1 210 ? 12.525 0.676 -6.438 1.00 81.81 210 ALA A CA 1
ATOM 1652 C C . ALA A 1 210 ? 12.029 -0.658 -5.861 1.00 81.81 210 ALA A C 1
ATOM 1654 O O . ALA A 1 210 ? 11.056 -1.218 -6.371 1.00 81.81 210 ALA A O 1
ATOM 1655 N N . ASP A 1 211 ? 12.657 -1.156 -4.794 1.00 87.00 211 ASP A N 1
ATOM 1656 C CA . ASP A 1 211 ? 12.210 -2.365 -4.096 1.00 87.00 211 ASP A CA 1
ATOM 1657 C C . ASP A 1 211 ? 10.786 -2.175 -3.546 1.00 87.00 211 ASP A C 1
ATOM 1659 O O . ASP A 1 211 ? 9.911 -3.021 -3.763 1.00 87.00 211 ASP A O 1
ATOM 1663 N N . HIS A 1 212 ? 10.506 -1.021 -2.937 1.00 88.06 212 HIS A N 1
ATOM 1664 C CA . HIS A 1 212 ? 9.166 -0.690 -2.457 1.00 88.06 212 HIS A CA 1
ATOM 1665 C C . HIS A 1 212 ? 8.128 -0.554 -3.577 1.00 88.06 212 HIS A C 1
ATOM 1667 O O . HIS A 1 212 ? 6.998 -1.019 -3.412 1.00 88.06 212 HIS A O 1
ATOM 1673 N N . GLU A 1 213 ? 8.491 0.031 -4.721 1.00 88.75 213 GLU A N 1
ATOM 1674 C CA . GLU A 1 213 ? 7.598 0.105 -5.882 1.00 88.75 213 GLU A CA 1
ATOM 1675 C C . GLU A 1 213 ? 7.241 -1.298 -6.401 1.00 88.75 213 GLU A C 1
ATOM 1677 O O . GLU A 1 213 ? 6.069 -1.604 -6.650 1.00 88.75 213 GLU A O 1
ATOM 1682 N N . ILE A 1 214 ? 8.234 -2.186 -6.516 1.00 90.38 214 ILE A N 1
ATOM 1683 C CA . ILE A 1 214 ? 8.019 -3.568 -6.957 1.00 90.38 214 ILE A CA 1
ATOM 1684 C C . ILE A 1 214 ? 7.136 -4.310 -5.949 1.00 90.38 214 ILE A C 1
ATOM 1686 O O . ILE A 1 214 ? 6.197 -4.999 -6.354 1.00 90.38 214 ILE A O 1
ATOM 1690 N N . GLU A 1 215 ? 7.390 -4.170 -4.646 1.00 91.00 215 GLU A N 1
ATOM 1691 C CA . GLU A 1 215 ? 6.539 -4.760 -3.608 1.00 91.00 215 GLU A CA 1
ATOM 1692 C C . GLU A 1 215 ? 5.090 -4.303 -3.717 1.00 91.00 215 GLU A C 1
ATOM 1694 O O . GLU A 1 215 ? 4.180 -5.123 -3.594 1.00 91.00 215 GLU A O 1
ATOM 1699 N N . ASP A 1 216 ? 4.873 -3.005 -3.912 1.00 91.25 216 ASP A N 1
ATOM 1700 C CA . ASP A 1 216 ? 3.550 -2.408 -4.023 1.00 91.25 216 ASP A CA 1
ATOM 1701 C C . ASP A 1 216 ? 2.794 -2.987 -5.226 1.00 91.25 216 ASP A C 1
ATOM 1703 O O . ASP A 1 216 ? 1.634 -3.397 -5.106 1.00 91.25 216 ASP A O 1
ATOM 1707 N N . VAL A 1 217 ? 3.477 -3.118 -6.365 1.00 92.88 217 VAL A N 1
ATOM 1708 C CA . VAL A 1 217 ? 2.934 -3.731 -7.581 1.00 92.88 217 VAL A CA 1
ATOM 1709 C C . VAL A 1 217 ? 2.642 -5.222 -7.384 1.00 92.88 217 VAL A C 1
ATOM 1711 O O . VAL A 1 217 ? 1.558 -5.698 -7.735 1.00 92.88 217 VAL A O 1
ATOM 1714 N N . LEU A 1 218 ? 3.567 -5.977 -6.791 1.00 91.75 218 LEU A N 1
ATOM 1715 C CA . LEU A 1 218 ? 3.390 -7.412 -6.556 1.00 91.75 218 LEU A CA 1
ATOM 1716 C C . LEU A 1 218 ? 2.343 -7.703 -5.485 1.00 91.75 218 LEU A C 1
ATOM 1718 O O . LEU A 1 218 ? 1.613 -8.689 -5.602 1.00 91.75 218 LEU A O 1
ATOM 1722 N N . ALA A 1 219 ? 2.207 -6.838 -4.480 1.00 91.88 219 ALA A N 1
ATOM 1723 C CA . ALA A 1 219 ? 1.167 -6.961 -3.475 1.00 91.88 219 ALA A CA 1
ATOM 1724 C C . ALA A 1 219 ? -0.210 -6.995 -4.141 1.00 91.88 219 ALA A C 1
ATOM 1726 O O . ALA A 1 219 ? -1.023 -7.824 -3.749 1.00 91.88 219 ALA A O 1
ATOM 1727 N N . VAL A 1 220 ? -0.478 -6.201 -5.186 1.00 94.12 220 VAL A N 1
ATOM 1728 C CA . VAL A 1 220 ? -1.766 -6.227 -5.918 1.00 94.12 220 VAL A CA 1
ATOM 1729 C C . VAL A 1 220 ? -2.131 -7.629 -6.422 1.00 94.12 220 VAL A C 1
ATOM 1731 O O . VAL A 1 220 ? -3.307 -8.002 -6.425 1.00 94.12 220 VAL A O 1
ATOM 1734 N N . LEU A 1 221 ? -1.136 -8.422 -6.822 1.00 91.12 221 LEU A N 1
ATOM 1735 C CA . LEU A 1 221 ? -1.335 -9.772 -7.349 1.00 91.12 221 LEU A CA 1
ATOM 1736 C C . LEU A 1 221 ? -1.644 -10.802 -6.252 1.00 91.12 221 LEU A C 1
ATOM 1738 O O . LEU A 1 221 ? -2.293 -11.814 -6.532 1.00 91.12 221 LEU A O 1
ATOM 1742 N N . ASP A 1 222 ? -1.233 -10.552 -5.007 1.00 90.06 222 ASP A N 1
ATOM 1743 C CA . ASP A 1 222 ? -1.560 -11.402 -3.864 1.00 90.06 222 ASP A CA 1
ATOM 1744 C C . ASP A 1 222 ? -2.839 -10.909 -3.156 1.00 90.06 222 ASP A C 1
ATOM 1746 O O . ASP A 1 222 ? -2.883 -9.803 -2.613 1.00 90.06 222 ASP A O 1
ATOM 1750 N N . PRO A 1 223 ? -3.916 -11.712 -3.081 1.00 86.69 223 PRO A N 1
ATOM 1751 C CA . PRO A 1 223 ? -5.146 -11.296 -2.412 1.00 86.69 223 PRO A CA 1
ATOM 1752 C C . PRO A 1 223 ? -5.005 -11.075 -0.897 1.00 86.69 223 PRO A C 1
ATOM 1754 O O . PRO A 1 223 ? -5.875 -10.416 -0.316 1.00 86.69 223 PRO A O 1
ATOM 1757 N N . LYS A 1 224 ? -3.985 -11.651 -0.250 1.00 85.38 224 LYS A N 1
ATOM 1758 C CA . LYS A 1 224 ? -3.805 -11.639 1.209 1.00 85.38 224 LYS A CA 1
ATOM 1759 C C . LYS A 1 224 ? -2.726 -10.667 1.665 1.00 85.38 224 LYS A C 1
ATOM 1761 O O . LYS A 1 224 ? -2.924 -10.040 2.705 1.00 85.38 224 LYS A O 1
ATOM 1766 N N . SER A 1 225 ? -1.646 -10.552 0.904 1.00 86.12 225 SER A N 1
ATOM 1767 C CA . SER A 1 225 ? -0.477 -9.769 1.299 1.00 86.12 225 SER A CA 1
ATOM 1768 C C . SER A 1 225 ? -0.653 -8.279 1.000 1.00 86.12 225 SER A C 1
ATOM 1770 O O . SER A 1 225 ? -1.303 -7.866 0.034 1.00 86.12 225 SER A O 1
ATOM 1772 N N . LEU A 1 226 ? -0.101 -7.458 1.876 1.00 87.00 226 LEU A N 1
ATOM 1773 C CA . LEU A 1 226 ? 0.046 -6.012 1.749 1.00 87.00 226 LEU A CA 1
ATOM 1774 C C . LEU A 1 226 ? 1.540 -5.696 1.548 1.00 87.00 226 LEU A C 1
ATOM 1776 O O . LEU A 1 226 ? 2.386 -6.492 1.946 1.00 87.00 226 LEU A O 1
ATOM 1780 N N . SER A 1 227 ? 1.881 -4.534 0.982 1.00 80.81 227 SER A N 1
ATOM 1781 C CA . SER A 1 227 ? 3.288 -4.093 0.964 1.00 80.81 227 SER A CA 1
ATOM 1782 C C . SER A 1 227 ? 3.849 -4.025 2.392 1.00 80.81 227 SER A C 1
ATOM 1784 O O . SER A 1 227 ? 3.107 -3.722 3.343 1.00 80.81 227 SER A O 1
ATOM 1786 N N . GLY A 1 228 ? 5.119 -4.410 2.540 1.00 76.75 228 GLY A N 1
ATOM 1787 C CA . GLY A 1 228 ? 5.782 -4.615 3.827 1.00 76.75 228 GLY A CA 1
ATOM 1788 C C . GLY A 1 228 ? 5.382 -5.883 4.598 1.00 76.75 228 GLY A C 1
ATOM 1789 O O . GLY A 1 228 ? 5.815 -6.042 5.732 1.00 76.75 228 GLY A O 1
ATOM 1790 N N . ASP A 1 229 ? 4.542 -6.780 4.050 1.00 79.94 229 ASP A N 1
ATOM 1791 C CA . ASP A 1 229 ? 4.348 -8.129 4.633 1.00 79.94 229 ASP A CA 1
ATOM 1792 C C . ASP A 1 229 ? 5.474 -9.107 4.268 1.00 79.94 229 ASP A C 1
ATOM 1794 O O . ASP A 1 229 ? 5.534 -10.205 4.825 1.00 79.94 229 ASP A O 1
ATOM 1798 N N . TYR A 1 230 ? 6.330 -8.744 3.313 1.00 74.25 230 TYR A N 1
ATOM 1799 C CA . TYR A 1 230 ? 7.468 -9.561 2.923 1.00 74.25 230 TYR A CA 1
ATOM 1800 C C . TYR A 1 230 ? 8.539 -9.466 4.015 1.00 74.25 230 TYR A C 1
ATOM 1802 O O . TYR A 1 230 ? 8.974 -8.378 4.376 1.00 74.25 230 TYR A O 1
ATOM 1810 N N . ASP A 1 231 ? 8.882 -10.616 4.591 1.00 68.62 231 ASP A N 1
ATOM 1811 C CA . ASP A 1 231 ? 9.802 -10.731 5.726 1.00 68.62 231 ASP A CA 1
ATOM 1812 C C . ASP A 1 231 ? 11.211 -10.218 5.374 1.00 68.62 231 ASP A C 1
ATOM 1814 O O . ASP A 1 231 ? 11.596 -10.240 4.212 1.00 68.62 231 ASP A O 1
ATOM 1818 N N . GLU A 1 232 ? 12.037 -9.846 6.350 1.00 67.38 232 GLU A N 1
ATOM 1819 C CA . GLU A 1 232 ? 13.469 -9.560 6.121 1.00 67.38 232 GLU A CA 1
ATOM 1820 C C . GLU A 1 232 ? 14.169 -10.769 5.466 1.00 67.38 232 GLU A C 1
ATOM 1822 O O . GLU A 1 232 ? 15.010 -10.631 4.573 1.00 67.38 232 GLU A O 1
ATOM 1827 N N . ASP A 1 233 ? 13.722 -11.979 5.819 1.00 69.06 233 ASP A N 1
ATOM 1828 C CA . ASP A 1 233 ? 14.116 -13.250 5.199 1.00 69.06 233 ASP A CA 1
ATOM 1829 C C . ASP A 1 233 ? 13.784 -13.326 3.696 1.00 69.06 233 ASP A C 1
ATOM 1831 O O . ASP A 1 233 ? 14.390 -14.091 2.940 1.00 69.06 233 ASP A O 1
ATOM 1835 N N . PHE A 1 234 ? 12.809 -12.543 3.227 1.00 71.31 234 PHE A N 1
ATOM 1836 C CA . PHE A 1 234 ? 12.509 -12.399 1.807 1.00 71.31 234 PHE A CA 1
ATOM 1837 C C . PHE A 1 234 ? 13.696 -11.765 1.077 1.00 71.31 234 PHE A C 1
ATOM 1839 O O . PHE A 1 234 ? 14.137 -12.328 0.074 1.00 71.31 234 PHE A O 1
ATOM 1846 N N . TYR A 1 235 ? 14.254 -10.678 1.617 1.00 68.50 235 TYR A N 1
ATOM 1847 C CA . TYR A 1 235 ? 15.341 -9.910 1.000 1.00 68.50 235 TYR A CA 1
ATOM 1848 C C . TYR A 1 235 ? 16.713 -10.538 1.222 1.00 68.50 235 TYR A C 1
ATOM 1850 O O . TYR A 1 235 ? 17.511 -10.591 0.292 1.00 68.50 235 TYR A O 1
ATOM 1858 N N . THR A 1 236 ? 16.987 -11.073 2.414 1.00 66.94 236 THR A N 1
ATOM 1859 C CA . THR A 1 236 ? 18.279 -11.721 2.716 1.00 66.94 236 THR A CA 1
ATOM 1860 C C . THR A 1 236 ? 18.495 -13.009 1.919 1.00 66.94 236 THR A C 1
ATOM 1862 O O . THR A 1 236 ? 19.634 -13.418 1.701 1.00 66.94 236 THR A O 1
ATOM 1865 N N . SER A 1 237 ? 17.412 -13.639 1.447 1.00 67.62 237 SER A N 1
ATOM 1866 C CA . SER A 1 237 ? 17.469 -14.814 0.570 1.00 67.62 237 SER A CA 1
ATOM 1867 C C . SER A 1 237 ? 17.752 -14.493 -0.901 1.00 67.62 237 SER A C 1
ATOM 1869 O O . SER A 1 237 ? 17.926 -15.420 -1.696 1.00 67.62 237 SER A O 1
ATOM 1871 N N . LEU A 1 238 ? 17.780 -13.211 -1.280 1.00 68.00 238 LEU A N 1
ATOM 1872 C CA . LEU A 1 238 ? 18.042 -12.812 -2.657 1.00 68.00 238 LEU A CA 1
ATOM 1873 C C . LEU A 1 238 ? 19.539 -12.961 -2.974 1.00 68.00 238 LEU A C 1
ATOM 1875 O O . LEU A 1 238 ? 20.380 -12.579 -2.156 1.00 68.00 238 LEU A O 1
ATOM 1879 N N . PRO A 1 239 ? 19.894 -13.509 -4.151 1.00 64.88 239 PRO A N 1
ATOM 1880 C CA . PRO A 1 239 ? 21.283 -13.591 -4.579 1.00 64.88 239 PRO A CA 1
ATOM 1881 C C . PRO A 1 239 ? 21.913 -12.201 -4.565 1.00 64.88 239 PRO A C 1
ATOM 1883 O O . PRO A 1 239 ? 21.356 -11.254 -5.121 1.00 64.88 239 PRO A O 1
ATOM 1886 N N . SER A 1 240 ? 23.078 -12.073 -3.934 1.00 62.38 240 SER A N 1
ATOM 1887 C CA . SER A 1 240 ? 23.839 -10.829 -3.980 1.00 62.38 240 SER A CA 1
ATOM 1888 C C . SER A 1 240 ? 24.182 -10.491 -5.432 1.00 62.38 240 SER A C 1
ATOM 1890 O O . SER A 1 240 ? 24.533 -11.375 -6.217 1.00 62.38 240 SER A O 1
ATOM 1892 N N . SER A 1 241 ? 24.106 -9.202 -5.766 1.00 58.06 241 SER A N 1
ATOM 1893 C CA . SER A 1 241 ? 24.296 -8.657 -7.118 1.00 58.06 241 SER A CA 1
ATOM 1894 C C . SER A 1 241 ? 25.624 -9.046 -7.791 1.00 58.06 241 SER A C 1
ATOM 1896 O O . SER A 1 241 ? 25.769 -8.825 -8.988 1.00 58.06 241 SER A O 1
ATOM 1898 N N . ASP A 1 242 ? 26.590 -9.608 -7.067 1.00 56.47 242 ASP A N 1
ATOM 1899 C CA . ASP A 1 242 ? 27.949 -9.856 -7.558 1.00 56.47 242 ASP A CA 1
ATOM 1900 C C . ASP A 1 242 ? 28.041 -10.970 -8.620 1.00 56.47 242 ASP A C 1
ATOM 1902 O O . ASP A 1 242 ? 28.992 -10.994 -9.402 1.00 56.47 242 ASP A O 1
ATOM 1906 N N . ASN A 1 243 ? 27.050 -11.869 -8.709 1.00 52.44 243 ASN A N 1
ATOM 1907 C CA . ASN A 1 243 ? 26.984 -12.914 -9.739 1.00 52.44 243 ASN A CA 1
ATOM 1908 C C . ASN A 1 243 ? 25.745 -12.734 -10.631 1.00 52.44 243 ASN A C 1
ATOM 1910 O O . ASN A 1 243 ? 24.683 -13.300 -10.398 1.00 52.44 243 ASN A O 1
ATOM 1914 N N . HIS A 1 244 ? 25.905 -11.948 -11.697 1.00 55.19 244 HIS A N 1
ATOM 1915 C CA . HIS A 1 244 ? 24.858 -11.524 -12.641 1.00 55.19 244 HIS A CA 1
ATOM 1916 C C . HIS A 1 244 ? 24.301 -12.620 -13.582 1.00 55.19 244 HIS A C 1
ATOM 1918 O O . HIS A 1 244 ? 23.939 -12.327 -14.723 1.00 55.19 244 HIS A O 1
ATOM 1924 N N . GLN A 1 245 ? 24.262 -13.896 -13.187 1.00 60.50 245 GLN A N 1
ATOM 1925 C CA . GLN A 1 245 ? 23.643 -14.924 -14.031 1.00 60.50 245 GLN A CA 1
ATOM 1926 C C . GLN A 1 245 ? 22.137 -14.992 -13.755 1.00 60.50 245 GLN A C 1
ATOM 1928 O O . GLN A 1 245 ? 21.715 -15.317 -12.653 1.00 60.50 245 GLN A O 1
ATOM 1933 N N . PHE A 1 246 ? 21.310 -14.754 -14.780 1.00 59.84 246 PHE A N 1
ATOM 1934 C CA . PHE A 1 246 ? 19.840 -14.832 -14.689 1.00 59.84 246 PHE A CA 1
ATOM 1935 C C . PHE A 1 246 ? 19.316 -16.137 -14.072 1.00 59.84 246 PHE A C 1
ATOM 1937 O O . PHE A 1 246 ? 18.271 -16.137 -13.427 1.00 59.84 246 PHE A O 1
ATOM 1944 N N . CYS A 1 247 ? 20.027 -17.251 -14.276 1.00 60.97 247 CYS A N 1
ATOM 1945 C CA . CYS A 1 247 ? 19.669 -18.546 -13.702 1.00 60.97 247 CYS A CA 1
ATOM 1946 C C . CYS A 1 247 ? 19.682 -18.535 -12.169 1.00 60.97 247 CYS A C 1
ATOM 1948 O O . CYS A 1 247 ? 18.899 -19.262 -11.563 1.00 60.97 247 CYS A O 1
ATOM 1950 N N . ASP A 1 248 ? 20.525 -17.699 -11.564 1.00 69.12 248 ASP A N 1
ATOM 1951 C CA . ASP A 1 248 ? 20.702 -17.630 -10.115 1.00 69.12 248 ASP A CA 1
ATOM 1952 C C . ASP A 1 248 ? 19.599 -16.785 -9.453 1.00 69.12 248 ASP A C 1
ATOM 1954 O O . ASP A 1 248 ? 19.305 -16.980 -8.278 1.00 69.12 248 ASP A O 1
ATOM 1958 N N . LEU A 1 249 ? 18.918 -15.914 -10.217 1.00 74.19 249 LEU A N 1
ATOM 1959 C CA . LEU A 1 249 ? 17.776 -15.102 -9.760 1.00 74.19 249 LEU A CA 1
ATOM 1960 C C . LEU A 1 249 ? 16.451 -15.880 -9.705 1.00 74.19 249 LEU A C 1
ATOM 1962 O O . LEU A 1 249 ? 15.463 -15.395 -9.148 1.00 74.19 249 LEU A O 1
ATOM 1966 N N . VAL A 1 250 ? 16.395 -17.077 -10.295 1.00 81.62 250 VAL A N 1
ATOM 1967 C CA . VAL A 1 250 ? 15.187 -17.908 -10.279 1.00 81.62 250 VAL A CA 1
ATOM 1968 C C . VAL A 1 250 ? 15.117 -18.664 -8.960 1.00 81.62 250 VAL A C 1
ATOM 1970 O O . VAL A 1 250 ? 15.896 -19.583 -8.726 1.00 81.62 250 VAL A O 1
ATOM 1973 N N . ILE A 1 251 ? 14.135 -18.323 -8.125 1.00 83.25 251 ILE A N 1
ATOM 1974 C CA . ILE A 1 251 ? 13.924 -18.947 -6.816 1.00 83.25 251 ILE A CA 1
ATOM 1975 C C . ILE A 1 251 ? 12.916 -20.095 -6.980 1.00 83.25 251 ILE A C 1
ATOM 1977 O O . ILE A 1 251 ? 11.720 -19.856 -7.189 1.00 83.25 251 ILE A O 1
ATOM 1981 N N . PRO A 1 252 ? 13.355 -21.370 -6.923 1.00 82.00 252 PRO A N 1
ATOM 1982 C CA . PRO A 1 252 ? 12.489 -22.495 -7.245 1.00 82.00 252 PRO A CA 1
ATOM 1983 C C . PRO A 1 252 ? 11.300 -22.595 -6.286 1.00 82.00 252 PRO A C 1
ATOM 1985 O O . PRO A 1 252 ? 11.464 -22.639 -5.070 1.00 82.00 252 PRO A O 1
ATOM 1988 N N . GLY A 1 253 ? 10.092 -22.692 -6.845 1.00 86.12 253 GLY A N 1
ATOM 1989 C CA . GLY A 1 253 ? 8.860 -22.864 -6.070 1.00 86.12 253 GLY A CA 1
ATOM 1990 C C . GLY A 1 253 ? 8.237 -21.570 -5.541 1.00 86.12 253 GLY A C 1
ATOM 1991 O O . GLY A 1 253 ? 7.131 -21.637 -5.010 1.00 86.12 253 GLY A O 1
ATOM 1992 N N . ASP A 1 254 ? 8.874 -20.413 -5.744 1.00 86.94 254 ASP A N 1
ATOM 1993 C CA . ASP A 1 254 ? 8.336 -19.114 -5.341 1.00 86.94 254 ASP A CA 1
ATOM 1994 C C . ASP A 1 254 ? 8.332 -18.129 -6.520 1.00 86.94 254 ASP A C 1
ATOM 1996 O O . ASP A 1 254 ? 9.330 -17.488 -6.863 1.00 86.94 254 ASP A O 1
ATOM 2000 N N . LEU A 1 255 ? 7.170 -18.034 -7.172 1.00 87.75 255 LEU A N 1
ATOM 2001 C CA . LEU A 1 255 ? 6.971 -17.144 -8.313 1.00 87.75 255 LEU A CA 1
ATOM 2002 C C . LEU A 1 255 ? 7.094 -15.670 -7.912 1.00 87.75 255 LEU A C 1
ATOM 2004 O O . LEU A 1 255 ? 7.629 -14.886 -8.688 1.00 87.75 255 LEU A O 1
ATOM 2008 N N . PHE A 1 256 ? 6.616 -15.292 -6.724 1.00 88.19 256 PHE A N 1
ATOM 2009 C CA . PHE A 1 256 ? 6.637 -13.900 -6.280 1.00 88.19 256 PHE A CA 1
ATOM 2010 C C . PHE A 1 256 ? 8.063 -13.445 -6.003 1.00 88.19 256 PHE A C 1
ATOM 2012 O O . PHE A 1 256 ? 8.481 -12.430 -6.554 1.00 88.19 256 PHE A O 1
ATOM 2019 N N . LYS A 1 257 ? 8.832 -14.243 -5.252 1.00 86.88 257 LYS A N 1
ATOM 2020 C CA . LYS A 1 257 ? 10.264 -13.991 -5.039 1.00 86.88 257 LYS A CA 1
ATOM 2021 C C . LYS A 1 257 ? 11.041 -13.942 -6.348 1.00 86.88 257 LYS A C 1
ATOM 2023 O O . LYS A 1 257 ? 11.880 -13.069 -6.517 1.00 86.88 257 LYS A O 1
ATOM 2028 N N . THR A 1 258 ? 10.732 -14.836 -7.289 1.00 88.19 258 THR A N 1
ATOM 2029 C CA . THR A 1 258 ? 11.382 -14.839 -8.608 1.00 88.19 258 THR A CA 1
ATOM 2030 C C . THR A 1 258 ? 11.077 -13.563 -9.393 1.00 88.19 258 THR A C 1
ATOM 2032 O O . THR A 1 258 ? 11.992 -12.947 -9.927 1.00 88.19 258 THR A O 1
ATOM 2035 N N . ILE A 1 259 ? 9.811 -13.136 -9.468 1.00 90.25 259 ILE A N 1
ATOM 2036 C CA . ILE A 1 259 ? 9.454 -11.900 -10.182 1.00 90.25 259 ILE A CA 1
ATOM 2037 C C . ILE A 1 259 ? 10.068 -10.686 -9.484 1.00 90.25 259 ILE A C 1
ATOM 2039 O O . ILE A 1 259 ? 10.564 -9.802 -10.173 1.00 90.25 259 ILE A O 1
ATOM 2043 N N . PHE A 1 260 ? 10.075 -10.657 -8.150 1.00 89.00 260 PHE A N 1
ATOM 2044 C CA . PHE A 1 260 ? 10.714 -9.594 -7.380 1.00 89.00 260 PHE A CA 1
ATOM 2045 C C . PHE A 1 260 ? 12.213 -9.509 -7.680 1.00 89.00 260 PHE A C 1
ATOM 2047 O O . PHE A 1 260 ? 12.691 -8.456 -8.085 1.00 89.00 260 PHE A O 1
ATOM 2054 N N . ALA A 1 261 ? 12.937 -10.628 -7.562 1.00 85.69 261 ALA A N 1
ATOM 2055 C CA . ALA A 1 261 ? 14.368 -10.707 -7.852 1.00 85.69 261 ALA A CA 1
ATOM 2056 C C . ALA A 1 261 ? 14.680 -10.254 -9.284 1.00 85.69 261 ALA A C 1
ATOM 2058 O O . ALA A 1 261 ? 15.602 -9.476 -9.509 1.00 85.69 261 ALA A O 1
ATOM 2059 N N . LEU A 1 262 ? 13.878 -10.698 -10.257 1.00 85.69 262 LEU A N 1
ATOM 2060 C CA . LEU A 1 262 ? 14.031 -10.274 -11.644 1.00 85.69 262 LEU A CA 1
ATOM 2061 C C . LEU A 1 262 ? 13.746 -8.778 -11.812 1.00 85.69 262 LEU A C 1
ATOM 2063 O O . LEU A 1 262 ? 14.552 -8.095 -12.421 1.00 85.69 262 LEU A O 1
ATOM 2067 N N . ALA A 1 263 ? 12.646 -8.251 -11.271 1.00 87.31 263 ALA A N 1
ATOM 2068 C CA . ALA A 1 263 ? 12.264 -6.845 -11.432 1.00 87.31 263 ALA A CA 1
ATOM 2069 C C . ALA A 1 263 ? 13.203 -5.879 -10.694 1.00 87.31 263 ALA A C 1
ATOM 2071 O O . ALA A 1 263 ? 13.406 -4.756 -11.152 1.00 87.31 263 ALA A O 1
ATOM 2072 N N . ARG A 1 264 ? 13.806 -6.320 -9.584 1.00 84.81 264 ARG A N 1
ATOM 2073 C CA . ARG A 1 264 ? 14.826 -5.566 -8.845 1.00 84.81 264 ARG A CA 1
ATOM 2074 C C . ARG A 1 264 ? 16.035 -5.2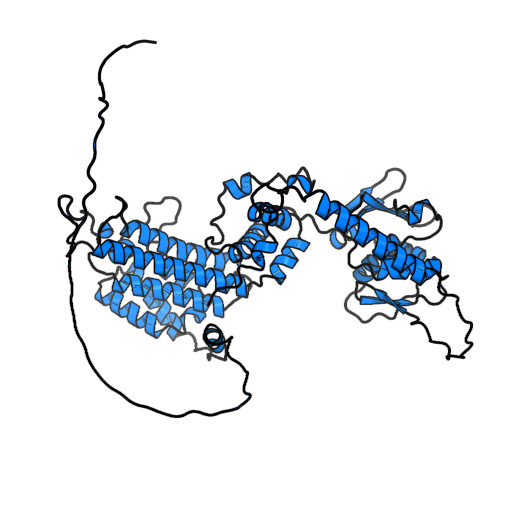58 -9.721 1.00 84.81 264 ARG A C 1
ATOM 2076 O O . ARG A 1 264 ? 16.589 -4.167 -9.652 1.0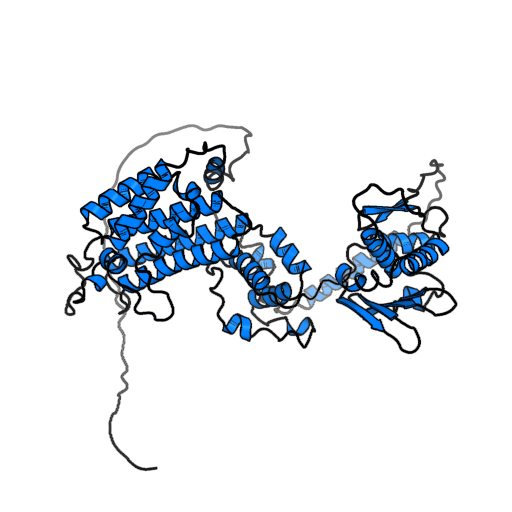0 84.81 264 ARG A O 1
ATOM 2083 N N . HIS A 1 265 ? 16.412 -6.210 -10.568 1.00 76.19 265 HIS A N 1
ATOM 2084 C CA . HIS A 1 265 ? 17.605 -6.116 -11.397 1.00 76.19 265 HIS A CA 1
ATOM 2085 C C . HIS A 1 265 ? 17.330 -5.770 -12.873 1.00 76.19 265 HIS A C 1
ATOM 2087 O O . HIS A 1 265 ? 18.198 -5.217 -13.545 1.00 76.19 265 HIS A O 1
ATOM 2093 N N . ASP A 1 266 ? 16.127 -6.054 -13.376 1.00 76.81 266 ASP A N 1
ATOM 2094 C CA . ASP A 1 266 ? 15.670 -5.741 -14.731 1.00 76.81 266 ASP A CA 1
ATOM 2095 C C . ASP A 1 266 ? 14.698 -4.555 -14.704 1.00 76.81 266 ASP A C 1
ATOM 2097 O O . ASP A 1 266 ? 13.486 -4.690 -14.488 1.00 76.81 266 ASP A O 1
ATOM 2101 N N . ARG A 1 267 ? 15.245 -3.370 -14.990 1.00 76.00 267 ARG A N 1
ATOM 2102 C CA . ARG A 1 267 ? 14.483 -2.123 -15.085 1.00 76.00 267 ARG A CA 1
ATOM 2103 C C . ARG A 1 267 ? 13.347 -2.196 -16.112 1.00 76.00 267 ARG A C 1
ATOM 2105 O O . ARG A 1 267 ? 12.283 -1.636 -15.862 1.00 76.00 267 ARG A O 1
ATOM 2112 N N . ILE A 1 268 ? 13.529 -2.884 -17.242 1.00 75.56 268 ILE A N 1
ATOM 2113 C CA . ILE A 1 268 ? 12.490 -2.986 -18.281 1.00 75.56 268 ILE A CA 1
ATOM 2114 C C . ILE A 1 268 ? 11.318 -3.811 -17.752 1.00 75.56 268 ILE A C 1
ATOM 2116 O O . ILE A 1 268 ? 10.158 -3.457 -17.974 1.00 75.56 268 ILE A O 1
ATOM 2120 N N . LEU A 1 269 ? 11.601 -4.908 -17.046 1.00 82.75 269 LEU A N 1
ATOM 2121 C CA . LEU A 1 269 ? 10.563 -5.697 -16.392 1.00 82.75 269 LEU A CA 1
ATOM 2122 C C . LEU A 1 269 ? 9.816 -4.862 -15.346 1.00 82.75 269 LEU A C 1
ATOM 2124 O O . LEU A 1 269 ? 8.584 -4.874 -15.352 1.00 82.75 269 LEU A O 1
ATOM 2128 N N . ARG A 1 270 ? 10.535 -4.106 -14.506 1.00 84.31 270 ARG A N 1
ATOM 2129 C CA . ARG A 1 270 ? 9.937 -3.192 -13.520 1.00 84.31 270 ARG A CA 1
ATOM 2130 C C . ARG A 1 270 ? 9.016 -2.165 -14.176 1.00 84.31 270 ARG A C 1
ATOM 2132 O O . ARG A 1 270 ? 7.849 -2.076 -13.807 1.00 84.31 270 ARG A O 1
ATOM 2139 N N . GLU A 1 271 ? 9.487 -1.462 -15.204 1.00 79.31 271 GLU A N 1
ATOM 2140 C CA . GLU A 1 271 ? 8.687 -0.474 -15.940 1.00 79.31 271 GLU A CA 1
ATOM 2141 C C . GLU A 1 271 ? 7.447 -1.113 -16.584 1.00 79.31 271 GLU A C 1
ATOM 2143 O O . GLU A 1 271 ? 6.345 -0.571 -16.509 1.00 79.31 271 GLU A O 1
ATOM 2148 N N . ARG A 1 272 ? 7.578 -2.312 -17.166 1.00 82.56 272 ARG A N 1
ATOM 2149 C CA . ARG A 1 272 ? 6.434 -3.046 -17.734 1.00 82.56 272 ARG A CA 1
ATOM 2150 C C . ARG A 1 272 ? 5.421 -3.463 -16.672 1.00 82.56 272 ARG A C 1
ATOM 2152 O O . ARG A 1 272 ? 4.220 -3.414 -16.939 1.00 82.56 272 ARG A O 1
ATOM 2159 N N . LEU A 1 273 ? 5.885 -3.870 -15.492 1.00 87.44 273 LEU A N 1
ATOM 2160 C CA . LEU A 1 273 ? 5.022 -4.177 -14.353 1.00 87.44 273 LEU A CA 1
ATOM 2161 C C . LEU A 1 273 ? 4.282 -2.921 -13.874 1.00 87.44 273 LEU A C 1
ATOM 2163 O O . LEU A 1 273 ? 3.066 -2.985 -13.701 1.00 87.44 273 LEU A O 1
ATOM 2167 N N . ALA A 1 274 ? 4.969 -1.783 -13.760 1.00 85.00 274 ALA A N 1
ATOM 2168 C CA . ALA A 1 274 ? 4.373 -0.502 -13.376 1.00 85.00 274 ALA A CA 1
ATOM 2169 C C . ALA A 1 274 ? 3.340 0.009 -14.402 1.00 85.00 274 ALA A C 1
ATOM 2171 O O . ALA A 1 274 ? 2.295 0.547 -14.035 1.00 85.00 274 ALA A O 1
ATOM 2172 N N . VAL A 1 275 ? 3.573 -0.217 -15.701 1.00 82.44 275 VAL A N 1
ATOM 2173 C CA . VAL A 1 275 ? 2.591 0.087 -16.760 1.00 82.44 275 VAL A CA 1
ATOM 2174 C C . VAL A 1 275 ? 1.372 -0.836 -16.675 1.00 82.44 275 VAL A C 1
ATOM 2176 O O . VAL A 1 275 ? 0.239 -0.387 -16.854 1.00 82.44 275 VAL A O 1
ATOM 2179 N N . ALA A 1 276 ? 1.580 -2.127 -16.402 1.00 88.88 276 ALA A N 1
ATOM 2180 C CA . ALA A 1 276 ? 0.491 -3.096 -16.292 1.00 88.88 276 ALA A CA 1
ATOM 2181 C C . ALA A 1 276 ? -0.361 -2.880 -15.031 1.00 88.88 276 ALA A C 1
ATOM 2183 O O . ALA A 1 276 ? -1.582 -3.048 -15.064 1.00 88.88 276 ALA A O 1
ATOM 2184 N N . ILE A 1 277 ? 0.277 -2.507 -13.922 1.00 92.75 277 ILE A N 1
ATOM 2185 C CA . ILE A 1 277 ? -0.342 -2.278 -12.619 1.00 92.75 277 ILE A CA 1
ATOM 2186 C C . ILE A 1 277 ? -0.064 -0.834 -12.229 1.00 92.75 277 ILE A C 1
ATOM 2188 O O . ILE A 1 277 ? 0.848 -0.516 -11.474 1.00 92.75 277 ILE A O 1
ATOM 2192 N N . THR A 1 278 ? -0.895 0.049 -12.775 1.00 89.94 278 THR A N 1
ATOM 2193 C CA . THR A 1 278 ? -0.794 1.484 -12.504 1.00 89.94 278 THR A CA 1
ATOM 2194 C C . THR A 1 278 ? -0.928 1.778 -11.011 1.00 89.94 278 THR A C 1
ATOM 2196 O O . THR A 1 278 ? -1.658 1.090 -10.288 1.00 89.94 278 THR A O 1
ATOM 2199 N N . ARG A 1 279 ? -0.327 2.880 -10.566 1.00 89.75 279 ARG A N 1
ATOM 2200 C CA . ARG A 1 279 ? -0.435 3.357 -9.183 1.00 89.75 279 ARG A CA 1
ATOM 2201 C C . ARG A 1 279 ? -1.873 3.488 -8.683 1.00 89.75 279 ARG A C 1
ATOM 2203 O O . ARG A 1 279 ? -2.158 3.122 -7.553 1.00 89.75 279 ARG A O 1
ATOM 2210 N N . GLU A 1 280 ? -2.814 3.919 -9.521 1.00 91.88 280 GLU A N 1
ATOM 2211 C CA . GLU A 1 280 ? -4.223 3.983 -9.113 1.00 91.88 280 GLU A CA 1
ATOM 2212 C C . GLU A 1 280 ? -4.801 2.616 -8.721 1.00 91.88 280 GLU A C 1
ATOM 2214 O O . GLU A 1 280 ? -5.689 2.530 -7.868 1.00 91.88 280 GLU A O 1
ATOM 2219 N N . VAL A 1 281 ? -4.346 1.544 -9.375 1.00 94.38 281 VAL A N 1
ATOM 2220 C CA . VAL A 1 281 ? -4.748 0.170 -9.057 1.00 94.38 281 VAL A CA 1
ATOM 2221 C C . VAL A 1 281 ? -4.124 -0.255 -7.733 1.00 94.38 281 VAL A C 1
ATOM 2223 O O . VAL A 1 281 ? -4.842 -0.809 -6.901 1.00 94.38 281 VAL A O 1
ATOM 2226 N N . VAL A 1 282 ? -2.844 0.064 -7.514 1.00 94.06 282 VAL A N 1
ATOM 2227 C CA . VAL A 1 282 ? -2.144 -0.155 -6.237 1.00 94.06 282 VAL A CA 1
ATOM 2228 C C . VAL A 1 282 ? -2.878 0.551 -5.093 1.00 94.06 282 VAL A C 1
ATOM 2230 O O . VAL A 1 282 ? -3.299 -0.103 -4.140 1.00 94.06 282 VAL A O 1
ATOM 2233 N N . ASP A 1 283 ? -3.139 1.853 -5.234 1.00 94.38 283 ASP A N 1
ATOM 2234 C CA . ASP A 1 283 ? -3.858 2.696 -4.272 1.00 94.38 283 ASP A CA 1
ATOM 2235 C C . ASP A 1 283 ? -5.219 2.087 -3.889 1.00 94.38 283 ASP A C 1
ATOM 2237 O O . ASP A 1 283 ? -5.565 1.927 -2.710 1.00 94.38 283 ASP A O 1
ATOM 2241 N N . LYS A 1 284 ? -6.014 1.716 -4.904 1.00 94.31 284 LYS A N 1
ATOM 2242 C CA . LYS A 1 284 ? -7.344 1.113 -4.721 1.00 94.31 284 LYS A CA 1
ATOM 2243 C C . LYS A 1 284 ? -7.253 -0.249 -4.039 1.00 94.31 284 LYS A C 1
ATOM 2245 O O . LYS A 1 284 ? -8.079 -0.545 -3.168 1.00 94.31 284 LYS A O 1
ATOM 2250 N N . ASP A 1 285 ? -6.290 -1.081 -4.424 1.00 95.25 285 ASP A N 1
ATOM 2251 C CA . ASP A 1 285 ? -6.120 -2.416 -3.860 1.00 95.25 285 ASP A CA 1
ATOM 2252 C C . ASP A 1 285 ? -5.655 -2.375 -2.400 1.00 95.25 285 ASP A C 1
ATOM 2254 O O . ASP A 1 285 ? -6.245 -3.047 -1.546 1.00 95.25 285 ASP A O 1
ATOM 2258 N N . LEU A 1 286 ? -4.687 -1.509 -2.092 1.00 95.12 286 LEU A N 1
ATOM 2259 C CA . LEU A 1 286 ? -4.205 -1.247 -0.740 1.00 95.12 286 LEU A CA 1
ATOM 2260 C C . LEU A 1 286 ? -5.366 -0.841 0.176 1.00 95.12 286 LEU A C 1
ATOM 2262 O O . LEU A 1 286 ? -5.633 -1.491 1.192 1.00 95.12 286 LEU A O 1
ATOM 2266 N N . LEU A 1 287 ? -6.135 0.180 -0.214 1.00 96.19 287 LEU A N 1
ATOM 2267 C CA . LEU A 1 287 ? -7.289 0.653 0.557 1.00 96.19 287 LEU A CA 1
ATOM 2268 C C . LEU A 1 287 ? -8.363 -0.427 0.724 1.00 96.19 287 LEU A C 1
ATOM 2270 O O . LEU A 1 287 ? -8.959 -0.561 1.801 1.00 96.19 287 LEU A O 1
ATOM 2274 N N . ARG A 1 288 ? -8.614 -1.227 -0.318 1.00 96.62 288 ARG A N 1
ATOM 2275 C CA . ARG A 1 288 ? -9.542 -2.365 -0.270 1.00 96.62 288 ARG A CA 1
ATOM 2276 C C . ARG A 1 288 ? -9.088 -3.394 0.765 1.00 96.62 288 ARG A C 1
ATOM 2278 O O . ARG A 1 288 ? -9.898 -3.802 1.604 1.00 96.62 288 ARG A O 1
ATOM 2285 N N . LYS A 1 289 ? -7.816 -3.797 0.742 1.00 96.12 289 LYS A N 1
ATOM 2286 C CA . LYS A 1 289 ? -7.242 -4.770 1.682 1.00 96.12 289 LYS A CA 1
ATOM 2287 C C . LYS A 1 289 ? -7.243 -4.254 3.114 1.00 96.12 289 LYS A C 1
ATOM 2289 O O . LYS A 1 289 ? -7.732 -4.956 3.999 1.00 96.12 289 LYS A O 1
ATOM 2294 N N . LEU A 1 290 ? -6.817 -3.014 3.348 1.00 96.00 290 LEU A N 1
ATOM 2295 C CA . LEU A 1 290 ? -6.833 -2.397 4.678 1.00 96.00 290 LEU A CA 1
ATOM 2296 C C . LEU A 1 290 ? -8.261 -2.244 5.226 1.00 96.00 290 LEU A C 1
ATOM 2298 O O . LEU A 1 290 ? -8.531 -2.564 6.386 1.00 96.00 290 LEU A O 1
ATOM 2302 N N . SER A 1 291 ? -9.221 -1.857 4.382 1.00 96.25 291 SER A N 1
ATOM 2303 C CA . SER A 1 291 ? -10.643 -1.804 4.746 1.00 96.25 291 SER A CA 1
ATOM 2304 C C . SER A 1 291 ? -11.208 -3.185 5.101 1.00 96.25 291 SER A C 1
ATOM 2306 O O . SER A 1 291 ? -11.975 -3.317 6.062 1.00 96.25 291 SER A O 1
ATOM 2308 N N . ASN A 1 292 ? -10.811 -4.234 4.376 1.00 95.88 292 ASN A N 1
ATOM 2309 C CA . ASN A 1 292 ? -11.189 -5.613 4.687 1.00 95.88 292 ASN A CA 1
ATOM 2310 C C . ASN A 1 292 ? -10.533 -6.110 5.981 1.00 95.88 292 ASN A C 1
ATOM 2312 O O . ASN A 1 292 ? -11.216 -6.723 6.802 1.00 95.88 292 ASN A O 1
ATOM 2316 N N . ARG A 1 293 ? -9.257 -5.782 6.214 1.00 95.56 293 ARG A N 1
ATOM 2317 C CA . ARG A 1 293 ? -8.536 -6.087 7.459 1.00 95.56 293 ARG A CA 1
ATOM 2318 C C . ARG A 1 293 ? -9.208 -5.413 8.657 1.00 95.56 293 ARG A C 1
ATOM 2320 O O . ARG A 1 293 ? -9.471 -6.081 9.654 1.00 95.56 293 ARG A O 1
ATOM 2327 N N . ARG A 1 294 ? -9.626 -4.148 8.518 1.00 95.81 294 ARG A N 1
ATOM 2328 C CA . ARG A 1 294 ? -10.451 -3.432 9.508 1.00 95.81 294 ARG A CA 1
ATOM 2329 C C . ARG A 1 294 ? -11.767 -4.163 9.795 1.00 95.81 294 ARG A C 1
ATOM 2331 O O . ARG A 1 294 ? -12.103 -4.384 10.954 1.00 95.81 294 ARG A O 1
ATOM 2338 N N . LYS A 1 295 ? -12.529 -4.535 8.757 1.00 96.44 295 LYS A N 1
ATOM 2339 C CA . LYS A 1 295 ? -13.805 -5.263 8.922 1.00 96.44 295 LYS A CA 1
ATOM 2340 C C . LYS A 1 295 ? -13.596 -6.602 9.631 1.00 96.44 295 LYS A C 1
ATOM 2342 O O . LYS A 1 295 ? -14.329 -6.911 10.560 1.00 96.44 295 LYS A O 1
ATOM 2347 N N . SER A 1 296 ? -12.584 -7.363 9.217 1.00 95.00 296 SER A N 1
ATOM 2348 C CA . SER A 1 296 ? -12.226 -8.644 9.832 1.00 95.00 296 SER A CA 1
ATOM 2349 C C . SER A 1 296 ? -11.879 -8.478 11.314 1.00 95.00 296 SER A C 1
ATOM 2351 O O . SER A 1 296 ? -12.424 -9.196 12.147 1.00 95.00 296 SER A O 1
ATOM 2353 N N . CYS A 1 297 ? -11.072 -7.467 11.655 1.00 95.00 297 CYS A N 1
ATOM 2354 C CA . CYS A 1 297 ? -10.717 -7.120 13.031 1.00 95.00 297 CYS A CA 1
ATOM 2355 C C . CYS A 1 297 ? -11.960 -6.891 13.912 1.00 95.00 297 CYS A C 1
ATOM 2357 O O . CYS A 1 297 ? -12.138 -7.567 14.926 1.00 95.00 297 CYS A O 1
ATOM 2359 N N . PHE A 1 298 ? -12.881 -6.019 13.490 1.00 95.44 298 PHE A N 1
ATOM 2360 C CA . PHE A 1 298 ? -14.102 -5.755 14.259 1.00 95.44 298 PHE A CA 1
ATOM 2361 C C . PHE A 1 298 ? -15.086 -6.931 14.273 1.00 95.44 298 PHE A C 1
ATOM 2363 O O . PHE A 1 298 ? -15.788 -7.121 15.265 1.00 95.44 298 PHE A O 1
ATOM 2370 N N . ASN A 1 299 ? -15.127 -7.751 13.220 1.00 95.00 299 ASN A N 1
ATOM 2371 C CA . ASN A 1 299 ? -15.924 -8.979 13.212 1.00 95.00 299 ASN A CA 1
ATOM 2372 C C . ASN A 1 299 ? -15.390 -9.991 14.232 1.00 95.00 299 ASN A C 1
ATOM 2374 O O . ASN A 1 299 ? -16.179 -10.591 14.955 1.00 95.00 299 ASN A O 1
ATOM 2378 N N . GLN A 1 300 ? -14.067 -10.147 14.330 1.00 92.81 300 GLN A N 1
ATOM 2379 C CA . GLN A 1 300 ? -13.437 -10.990 15.347 1.00 92.81 300 GLN A CA 1
ATOM 2380 C C . GLN A 1 300 ? -13.693 -10.453 16.755 1.00 92.81 300 GLN A C 1
ATOM 2382 O O . GLN A 1 300 ? -14.009 -11.230 17.647 1.00 92.81 300 GLN A O 1
ATOM 2387 N N . LEU A 1 301 ? -13.630 -9.133 16.955 1.00 93.00 301 LEU A N 1
ATOM 2388 C CA . LEU A 1 301 ? -13.962 -8.521 18.243 1.00 93.00 301 LEU A CA 1
ATOM 2389 C C . LEU A 1 301 ? -15.443 -8.719 18.614 1.00 93.00 301 LEU A C 1
ATOM 2391 O O . LEU A 1 301 ? -15.758 -9.050 19.752 1.00 93.00 301 LEU A O 1
ATOM 2395 N N . SER A 1 302 ? -16.348 -8.598 17.640 1.00 93.50 302 SER A N 1
ATOM 2396 C CA . SER A 1 302 ? -17.783 -8.875 17.818 1.00 93.50 302 SER A CA 1
ATOM 2397 C C . SER A 1 302 ? -18.055 -10.344 18.130 1.00 93.50 302 SER A C 1
ATOM 2399 O O . SER A 1 302 ? -18.948 -10.660 18.912 1.00 93.50 302 SER A O 1
ATOM 2401 N N . LYS A 1 303 ? -17.297 -11.253 17.508 1.00 92.94 303 LYS A N 1
ATOM 2402 C CA . LYS A 1 303 ? -17.356 -12.685 17.799 1.00 92.94 303 LYS A CA 1
ATOM 2403 C C . LYS A 1 303 ? -16.865 -12.962 19.217 1.00 92.94 303 LYS A C 1
ATOM 2405 O O . LYS A 1 303 ? -17.555 -13.634 19.971 1.00 92.94 303 LYS A O 1
ATOM 2410 N N . TYR A 1 304 ? -15.739 -12.365 19.595 1.00 92.31 304 TYR A N 1
ATOM 2411 C CA . TYR A 1 304 ? -15.163 -12.464 20.931 1.00 92.31 304 TYR A CA 1
ATOM 2412 C C . TYR A 1 304 ? -16.117 -11.971 22.025 1.00 92.31 304 TYR A C 1
ATOM 2414 O O . TYR A 1 304 ? -16.267 -12.631 23.044 1.00 92.31 304 TYR A O 1
ATOM 2422 N N . GLU A 1 305 ? -16.817 -10.855 21.809 1.00 91.94 305 GLU A N 1
ATOM 2423 C CA . GLU A 1 305 ? -17.830 -10.360 22.752 1.00 91.94 305 GLU A CA 1
ATOM 2424 C C . GLU A 1 305 ? -18.939 -11.399 23.001 1.00 91.94 305 GLU A C 1
ATOM 2426 O O . GLU A 1 305 ? -19.354 -11.604 24.142 1.00 91.94 305 GLU A O 1
ATOM 2431 N N . LYS A 1 306 ? -19.392 -12.090 21.948 1.00 92.12 306 LYS A N 1
ATOM 2432 C CA . LYS A 1 306 ? -20.509 -13.046 22.012 1.00 92.12 306 LYS A CA 1
ATOM 2433 C C . LYS A 1 306 ? -20.106 -14.428 22.519 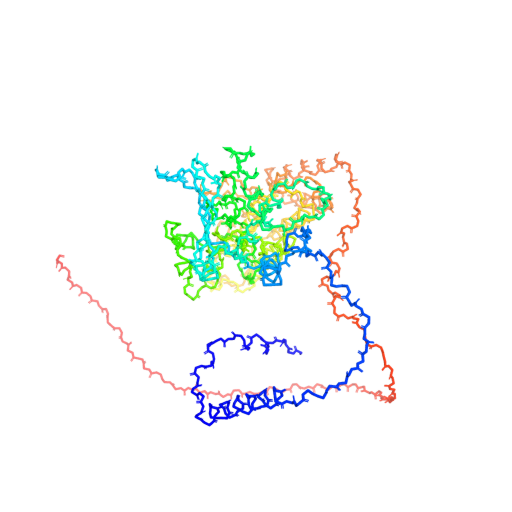1.00 92.12 306 LYS A C 1
ATOM 2435 O O . LYS A 1 306 ? -20.820 -15.015 23.324 1.00 92.12 306 LYS A O 1
ATOM 2440 N N . GLU A 1 307 ? -19.007 -14.958 21.999 1.00 92.00 307 GLU A N 1
ATOM 2441 C CA . GLU A 1 307 ? -18.606 -16.361 22.156 1.00 92.00 307 GLU A CA 1
ATOM 2442 C C . GLU A 1 307 ? -17.453 -16.531 23.154 1.00 92.00 307 GLU A C 1
ATOM 2444 O O . GLU A 1 307 ? -17.256 -17.621 23.687 1.00 92.00 307 GLU A O 1
ATOM 2449 N N . GLY A 1 308 ? -16.720 -15.454 23.444 1.00 88.38 308 GLY A N 1
ATOM 2450 C CA . GLY A 1 308 ? -15.532 -15.476 24.286 1.00 88.38 308 GLY A CA 1
ATOM 2451 C C . GLY A 1 308 ? -14.242 -15.826 23.538 1.00 88.38 308 GLY A C 1
ATOM 2452 O O . GLY A 1 308 ? -14.201 -15.836 22.304 1.00 88.38 308 GLY A O 1
ATOM 2453 N N . PRO A 1 309 ? -13.137 -16.055 24.272 1.00 84.88 309 PRO A N 1
ATOM 2454 C CA . PRO A 1 309 ? -11.838 -16.392 23.695 1.00 84.88 309 PRO A CA 1
ATOM 2455 C C . PRO A 1 309 ? -11.853 -17.770 23.020 1.00 84.88 309 PRO A C 1
ATOM 2457 O O . PRO A 1 309 ? -11.999 -18.785 23.692 1.00 84.88 309 PRO A O 1
ATOM 2460 N N . GLU A 1 310 ? -11.586 -17.828 21.712 1.00 74.44 310 GLU A N 1
ATOM 2461 C CA . GLU A 1 310 ? -11.275 -19.097 21.023 1.00 74.44 310 GLU A CA 1
ATOM 2462 C C . GLU A 1 310 ? -9.898 -19.645 21.433 1.00 74.44 310 GLU A C 1
ATOM 2464 O O . GLU A 1 310 ? -9.676 -20.848 21.546 1.00 74.44 310 GLU A O 1
ATOM 2469 N N . LEU A 1 311 ? -8.957 -18.731 21.660 1.00 62.94 311 LEU A N 1
ATOM 2470 C CA . LEU A 1 311 ? -7.575 -18.957 22.067 1.00 62.94 311 LEU A CA 1
ATOM 2471 C C . LEU A 1 311 ? -7.297 -17.930 23.171 1.00 62.94 311 LEU A C 1
ATOM 2473 O O . LEU A 1 311 ? -7.849 -16.835 23.117 1.00 62.94 311 LEU A O 1
ATOM 2477 N N . ARG A 1 312 ? -6.458 -18.239 24.169 1.00 60.69 312 ARG A N 1
ATOM 2478 C CA . ARG A 1 312 ? -6.189 -17.397 25.368 1.00 60.69 312 ARG A CA 1
ATOM 2479 C C . ARG A 1 312 ? -5.597 -15.990 25.091 1.00 60.69 312 ARG A C 1
ATOM 2481 O O . ARG A 1 312 ? -5.046 -15.368 25.993 1.00 60.69 312 ARG A O 1
ATOM 2488 N N . ALA A 1 313 ? -5.666 -15.486 23.862 1.00 70.75 313 ALA A N 1
ATOM 2489 C CA . ALA A 1 313 ? -5.180 -14.180 23.457 1.00 70.75 313 ALA A CA 1
ATOM 2490 C C . ALA A 1 313 ? -6.165 -13.056 23.825 1.00 70.75 313 ALA A C 1
ATOM 2492 O O . ALA A 1 313 ? -7.380 -13.178 23.664 1.00 70.75 313 ALA A O 1
ATOM 2493 N N . ASN A 1 314 ? -5.619 -11.924 24.271 1.00 83.06 314 ASN A N 1
ATOM 2494 C CA . ASN A 1 314 ? -6.372 -10.695 24.503 1.00 83.06 314 ASN A CA 1
ATOM 2495 C C . ASN A 1 314 ? -6.795 -10.086 23.151 1.00 83.06 314 ASN A C 1
ATOM 2497 O O . ASN A 1 314 ? -6.006 -9.421 22.473 1.00 83.06 314 ASN A O 1
ATOM 2501 N N . GLN A 1 315 ? -8.047 -10.328 22.748 1.00 88.75 315 GLN A N 1
ATOM 2502 C CA . GLN A 1 315 ? -8.567 -9.875 21.455 1.00 88.75 315 GLN A CA 1
ATOM 2503 C C . GLN A 1 315 ? -8.631 -8.345 21.342 1.00 88.75 315 GLN A C 1
ATOM 2505 O O . GLN A 1 315 ? -8.500 -7.820 20.236 1.00 88.75 315 GLN A O 1
ATOM 2510 N N . ILE A 1 316 ? -8.781 -7.615 22.454 1.00 89.94 316 ILE A N 1
ATOM 2511 C CA . ILE A 1 316 ? -8.763 -6.143 22.453 1.00 89.94 316 ILE A CA 1
ATOM 2512 C C . ILE A 1 316 ? -7.377 -5.648 22.055 1.00 89.94 316 ILE A C 1
ATOM 2514 O O . ILE A 1 316 ? -7.252 -4.878 21.106 1.00 89.94 316 ILE A O 1
ATOM 2518 N N . MET A 1 317 ? -6.336 -6.155 22.718 1.00 88.12 317 MET A N 1
ATOM 2519 C CA . MET A 1 317 ? -4.945 -5.821 22.407 1.00 88.12 317 MET A CA 1
ATOM 2520 C C . MET A 1 317 ? -4.605 -6.147 20.949 1.00 88.12 317 MET A C 1
ATOM 2522 O O . MET A 1 317 ? -4.065 -5.302 20.234 1.00 88.12 317 MET A O 1
ATOM 2526 N N . ARG A 1 318 ? -4.994 -7.339 20.478 1.00 89.69 318 ARG A N 1
ATOM 2527 C CA . ARG A 1 318 ? -4.815 -7.737 19.075 1.00 89.69 318 ARG A CA 1
ATOM 2528 C C . ARG A 1 318 ? -5.530 -6.784 18.118 1.00 89.69 318 ARG A C 1
ATOM 2530 O O . ARG A 1 318 ? -4.967 -6.411 17.093 1.00 89.69 318 ARG A O 1
ATOM 2537 N N . SER A 1 319 ? -6.755 -6.381 18.449 1.00 91.31 319 SER A N 1
ATOM 2538 C CA . SER A 1 319 ? -7.535 -5.459 17.622 1.00 91.31 319 SER A CA 1
ATOM 2539 C C . SER A 1 319 ? -6.874 -4.084 17.550 1.00 91.31 319 SER A C 1
ATOM 2541 O O . SER A 1 319 ? -6.724 -3.544 16.458 1.00 91.31 319 SER A O 1
ATOM 2543 N N . CYS A 1 320 ? -6.397 -3.552 18.679 1.00 89.00 320 CYS A N 1
ATOM 2544 C CA . CYS A 1 320 ? -5.623 -2.310 18.720 1.00 89.00 320 CYS A CA 1
ATOM 2545 C C . CYS A 1 320 ? -4.379 -2.376 17.839 1.00 89.00 320 CYS A C 1
ATOM 2547 O O . CYS A 1 320 ? -4.142 -1.457 17.059 1.00 89.00 320 CYS A O 1
ATOM 2549 N N . TRP A 1 321 ? -3.612 -3.463 17.942 1.00 88.94 321 TRP A N 1
ATOM 2550 C CA . TRP A 1 321 ? -2.416 -3.663 17.132 1.00 88.94 321 TRP A CA 1
ATOM 2551 C C . TRP A 1 321 ? -2.749 -3.685 15.636 1.00 88.94 321 TRP A C 1
ATOM 2553 O O . TRP A 1 321 ? -2.152 -2.939 14.871 1.00 88.94 321 TRP A O 1
ATOM 2563 N N . ILE A 1 322 ? -3.783 -4.428 15.220 1.00 91.69 322 ILE A N 1
ATOM 2564 C CA . ILE A 1 322 ? -4.223 -4.455 13.814 1.00 91.69 322 ILE A CA 1
ATOM 2565 C C . ILE A 1 322 ? -4.647 -3.060 13.325 1.00 91.69 322 ILE A C 1
ATOM 2567 O O . ILE A 1 322 ? -4.355 -2.698 12.189 1.00 91.69 322 ILE A O 1
ATOM 2571 N N . LEU A 1 323 ? -5.361 -2.282 14.143 1.00 92.81 323 LEU A N 1
ATOM 2572 C CA . LEU A 1 323 ? -5.799 -0.936 13.759 1.00 92.81 323 LEU A CA 1
ATOM 2573 C C . LEU A 1 323 ? -4.625 0.048 13.668 1.00 92.81 323 LEU A C 1
ATOM 2575 O O . LEU A 1 323 ? -4.619 0.879 12.763 1.00 92.81 323 LEU A O 1
ATOM 2579 N N . ARG A 1 324 ? -3.632 -0.068 14.558 1.00 89.31 324 ARG A N 1
ATOM 2580 C CA . ARG A 1 324 ? -2.364 0.675 14.478 1.00 89.31 324 ARG A CA 1
ATOM 2581 C C . ARG A 1 324 ? -1.613 0.346 13.205 1.00 89.31 324 ARG A C 1
ATOM 2583 O O . ARG A 1 324 ? -1.273 1.254 12.459 1.00 89.31 324 ARG A O 1
ATOM 2590 N N . GLU A 1 325 ? -1.462 -0.939 12.928 1.00 90.94 325 GLU A N 1
ATOM 2591 C CA . GLU A 1 325 ? -0.787 -1.440 11.738 1.00 90.94 325 GLU A CA 1
ATOM 2592 C C . GLU A 1 325 ? -1.417 -0.898 10.451 1.00 90.94 325 GLU A C 1
ATOM 2594 O O . GLU A 1 325 ? -0.718 -0.474 9.537 1.00 90.94 325 GLU A O 1
ATOM 2599 N N . ILE A 1 326 ? -2.753 -0.831 10.393 1.00 93.81 326 ILE A N 1
ATOM 2600 C CA . ILE A 1 326 ? -3.454 -0.239 9.248 1.00 93.81 326 ILE A CA 1
ATOM 2601 C C . ILE A 1 326 ? -3.041 1.223 9.035 1.00 93.81 326 ILE A C 1
ATOM 2603 O O . ILE A 1 326 ? -2.779 1.612 7.902 1.00 93.81 326 ILE A O 1
ATOM 2607 N N . ILE A 1 327 ? -2.989 2.029 10.096 1.00 93.25 327 ILE A N 1
ATOM 2608 C CA . ILE A 1 327 ? -2.635 3.452 9.989 1.00 93.25 327 ILE A CA 1
ATOM 2609 C C . ILE A 1 327 ? -1.150 3.641 9.710 1.00 93.25 327 ILE A C 1
ATOM 2611 O O . ILE A 1 327 ? -0.808 4.467 8.872 1.00 93.25 327 ILE A O 1
ATOM 2615 N N . SER A 1 328 ? -0.288 2.840 10.336 1.00 90.56 328 SER A N 1
ATOM 2616 C CA . SER A 1 328 ? 1.149 2.856 10.064 1.00 90.56 328 SER A CA 1
ATOM 2617 C C . SER A 1 328 ? 1.419 2.588 8.590 1.00 90.56 328 SER A C 1
ATOM 2619 O O . SER A 1 328 ? 2.188 3.309 7.971 1.00 90.56 328 SER A O 1
ATOM 2621 N N . ARG A 1 329 ? 0.728 1.612 7.987 1.00 91.38 329 ARG A N 1
ATOM 2622 C CA . ARG A 1 329 ? 0.874 1.332 6.554 1.00 91.38 329 ARG A CA 1
ATOM 2623 C C . ARG A 1 329 ? 0.376 2.456 5.670 1.00 91.38 329 ARG A C 1
ATOM 2625 O O . ARG A 1 329 ? 1.010 2.733 4.663 1.00 91.38 329 ARG A O 1
ATOM 2632 N N . LEU A 1 330 ? -0.732 3.108 6.027 1.00 93.31 330 LEU A N 1
ATOM 2633 C CA . LEU A 1 330 ? -1.195 4.278 5.279 1.00 93.31 330 LEU A CA 1
ATOM 2634 C C . LEU A 1 330 ? -0.190 5.430 5.360 1.00 93.31 330 LEU A C 1
ATOM 2636 O O . LEU A 1 330 ? 0.074 6.053 4.339 1.00 93.31 330 LEU A O 1
ATOM 2640 N N . SER A 1 331 ? 0.359 5.693 6.549 1.00 91.25 331 SER A N 1
ATOM 2641 C CA . SER A 1 331 ? 1.360 6.741 6.771 1.00 91.25 331 SER A CA 1
ATOM 2642 C C . SER A 1 331 ? 2.641 6.446 5.995 1.00 91.25 331 SER A C 1
ATOM 2644 O O . SER A 1 331 ? 3.032 7.246 5.150 1.00 91.25 331 SER A O 1
ATOM 2646 N N . ASN A 1 332 ? 3.213 5.250 6.167 1.00 90.00 332 ASN A N 1
ATOM 2647 C CA . ASN A 1 332 ? 4.426 4.826 5.468 1.00 90.00 332 ASN A CA 1
ATOM 2648 C C . ASN A 1 332 ? 4.232 4.865 3.948 1.00 90.00 332 ASN A C 1
ATOM 2650 O O . ASN A 1 332 ? 5.034 5.467 3.242 1.00 90.00 332 ASN A O 1
ATOM 2654 N N . TYR A 1 333 ? 3.132 4.298 3.439 1.00 91.38 333 TYR A N 1
ATOM 2655 C CA . TYR A 1 333 ? 2.828 4.340 2.011 1.00 91.38 333 TYR A CA 1
ATOM 2656 C C . TYR A 1 333 ? 2.730 5.784 1.509 1.00 91.38 333 TYR A C 1
ATOM 2658 O O . TYR A 1 333 ? 3.358 6.127 0.513 1.00 91.38 333 TYR A O 1
ATOM 2666 N N . ARG A 1 334 ? 2.005 6.654 2.226 1.00 89.81 334 ARG A N 1
ATOM 2667 C CA . ARG A 1 334 ? 1.830 8.065 1.856 1.00 89.81 334 ARG A CA 1
ATOM 2668 C C . ARG A 1 334 ? 3.135 8.862 1.868 1.00 89.81 334 ARG A C 1
ATOM 2670 O O . ARG A 1 334 ? 3.286 9.751 1.026 1.00 89.81 334 ARG A O 1
ATOM 2677 N N . GLN A 1 335 ? 4.029 8.570 2.812 1.00 88.38 335 GLN A N 1
ATOM 2678 C CA . GLN A 1 335 ? 5.362 9.168 2.897 1.00 88.38 335 GLN A CA 1
ATOM 2679 C C . GLN A 1 335 ? 6.225 8.754 1.704 1.00 88.38 335 GLN A C 1
ATOM 2681 O O . GLN A 1 335 ? 6.840 9.624 1.098 1.00 88.38 335 GLN A O 1
ATOM 2686 N N . ARG A 1 336 ? 6.193 7.472 1.305 1.00 85.75 336 ARG A N 1
ATOM 2687 C CA . ARG A 1 336 ? 6.900 6.992 0.102 1.00 85.75 336 ARG A CA 1
ATOM 2688 C C . ARG A 1 336 ? 6.432 7.709 -1.161 1.00 85.75 336 ARG A C 1
ATOM 2690 O O . ARG A 1 336 ? 7.234 8.127 -1.975 1.00 85.75 336 ARG A O 1
ATOM 2697 N N . ILE A 1 337 ? 5.125 7.919 -1.306 1.00 84.12 337 ILE A N 1
ATOM 2698 C CA . ILE A 1 337 ? 4.562 8.523 -2.521 1.00 84.12 337 ILE A CA 1
ATOM 2699 C C . ILE A 1 337 ? 4.413 10.052 -2.461 1.00 84.12 337 ILE A C 1
ATOM 2701 O O . ILE A 1 337 ? 3.613 10.620 -3.217 1.00 84.12 337 ILE A O 1
ATOM 2705 N N . TYR A 1 338 ? 5.118 10.718 -1.538 1.00 77.19 338 TYR A N 1
ATOM 2706 C CA . TYR A 1 338 ? 4.836 12.105 -1.164 1.00 77.19 338 TYR A CA 1
ATOM 2707 C C . TYR A 1 338 ? 4.942 13.101 -2.323 1.00 77.19 338 TYR A C 1
ATOM 2709 O O . TYR A 1 338 ? 4.158 14.051 -2.382 1.00 77.19 338 TYR A O 1
ATOM 2717 N N . GLU A 1 339 ? 5.849 12.848 -3.262 1.00 76.94 339 GLU A N 1
ATOM 2718 C CA . GLU A 1 339 ? 6.172 13.753 -4.367 1.00 76.94 339 GLU A CA 1
ATOM 2719 C C . GLU A 1 339 ? 5.039 13.935 -5.381 1.00 76.94 339 GLU A C 1
ATOM 2721 O O . GLU A 1 339 ? 4.977 14.952 -6.071 1.00 76.94 339 GLU A O 1
ATOM 2726 N N . ILE A 1 340 ? 4.109 12.979 -5.458 1.00 80.00 340 ILE A N 1
ATOM 2727 C CA . ILE A 1 340 ? 3.010 13.006 -6.425 1.00 80.00 340 ILE A CA 1
ATOM 2728 C C . ILE A 1 340 ? 1.694 13.076 -5.646 1.00 80.00 340 ILE A C 1
ATOM 2730 O O . ILE A 1 340 ? 1.225 12.053 -5.129 1.00 80.00 340 ILE A O 1
ATOM 2734 N N . PRO A 1 341 ? 1.069 14.264 -5.557 1.00 82.31 341 PRO A N 1
ATOM 2735 C CA . PRO A 1 341 ? -0.195 14.433 -4.860 1.00 82.31 341 PRO A CA 1
ATOM 2736 C C . PRO A 1 341 ? -1.298 13.576 -5.488 1.00 82.31 341 PRO A C 1
ATOM 2738 O O . PRO A 1 341 ? -1.640 13.748 -6.657 1.00 82.31 341 PRO A O 1
ATOM 2741 N N . ASN A 1 342 ? -1.911 12.696 -4.694 1.00 90.50 342 ASN A N 1
ATOM 2742 C CA . ASN A 1 342 ? -3.126 11.984 -5.084 1.00 90.50 342 ASN A CA 1
ATOM 2743 C C . ASN A 1 342 ? -4.279 12.354 -4.131 1.00 90.50 342 ASN A C 1
ATOM 2745 O O . ASN A 1 342 ? -4.503 11.673 -3.126 1.00 90.50 342 ASN A O 1
ATOM 2749 N N . PRO A 1 343 ? -5.059 13.409 -4.436 1.00 91.00 343 PRO A N 1
ATOM 2750 C CA . PRO A 1 343 ? -6.124 13.868 -3.547 1.00 91.00 343 PRO A CA 1
ATOM 2751 C C . PRO A 1 343 ? -7.245 12.832 -3.371 1.00 91.00 343 PRO A C 1
ATOM 2753 O O . PRO A 1 343 ? -7.913 12.818 -2.338 1.00 91.00 343 PRO A O 1
ATOM 2756 N N . ALA A 1 344 ? -7.472 11.952 -4.352 1.00 91.62 344 ALA A N 1
ATOM 2757 C CA . ALA A 1 344 ? -8.489 10.905 -4.256 1.00 91.62 344 ALA A CA 1
ATOM 2758 C C . ALA A 1 344 ? -8.077 9.797 -3.275 1.00 91.62 344 ALA A C 1
ATOM 2760 O O . ALA A 1 344 ? -8.904 9.326 -2.480 1.00 91.62 344 ALA A O 1
ATOM 2761 N N . PHE A 1 345 ? -6.799 9.409 -3.308 1.00 94.00 345 PHE A N 1
ATOM 2762 C CA . PHE A 1 345 ? -6.213 8.495 -2.332 1.00 94.00 345 PHE A CA 1
ATOM 2763 C C . PHE A 1 345 ? -6.240 9.112 -0.932 1.00 94.00 345 PHE A C 1
ATOM 2765 O O . PHE A 1 345 ? -6.812 8.508 -0.026 1.00 94.00 345 PHE A O 1
ATOM 2772 N N . ASP A 1 346 ? -5.771 10.354 -0.777 1.00 94.50 346 ASP A N 1
ATOM 2773 C CA . ASP A 1 346 ? -5.732 11.051 0.516 1.00 94.50 346 ASP A CA 1
ATOM 2774 C C . ASP A 1 346 ? -7.128 11.164 1.151 1.00 94.50 346 ASP A C 1
ATOM 2776 O O . ASP A 1 346 ? -7.318 10.834 2.325 1.00 94.50 346 ASP A O 1
ATOM 2780 N N . ARG A 1 347 ? -8.154 11.525 0.365 1.00 95.12 347 ARG A N 1
ATOM 2781 C CA . ARG A 1 347 ? -9.558 11.527 0.826 1.00 95.12 347 ARG A CA 1
ATOM 2782 C C . ARG A 1 347 ? -10.028 10.143 1.268 1.00 95.12 347 ARG A C 1
ATOM 2784 O O . ARG A 1 347 ? -10.824 10.024 2.201 1.00 95.12 347 ARG A O 1
ATOM 2791 N N . SER A 1 348 ? -9.587 9.087 0.592 1.00 95.56 348 SER A N 1
ATOM 2792 C CA . SER A 1 348 ? -9.954 7.711 0.934 1.00 95.56 348 SER A CA 1
ATOM 2793 C C . SER A 1 348 ? -9.240 7.227 2.200 1.00 95.56 348 SER A C 1
ATOM 2795 O O . SER A 1 348 ? -9.858 6.538 3.018 1.00 95.56 348 SER A O 1
ATOM 2797 N N . CYS A 1 349 ? -7.991 7.648 2.409 1.00 95.81 349 CYS A N 1
ATOM 2798 C CA . CYS A 1 349 ? -7.235 7.459 3.645 1.00 95.81 349 CYS A CA 1
ATOM 2799 C C . CYS A 1 349 ? -7.915 8.160 4.825 1.00 95.81 349 CYS A C 1
ATOM 2801 O O . CYS A 1 349 ? -8.203 7.505 5.831 1.00 95.81 349 CYS A O 1
ATOM 2803 N N . ALA A 1 350 ? -8.274 9.441 4.670 1.00 95.94 350 ALA A N 1
ATOM 2804 C CA . ALA A 1 350 ? -9.025 10.200 5.672 1.00 95.94 350 ALA A CA 1
ATOM 2805 C C . ALA A 1 350 ? -10.339 9.486 6.028 1.00 95.94 350 ALA A C 1
ATOM 2807 O O . ALA A 1 350 ? -10.611 9.206 7.196 1.00 95.94 350 ALA A O 1
ATOM 2808 N N . LYS A 1 351 ? -11.117 9.070 5.018 1.00 96.81 351 LYS A N 1
ATOM 2809 C CA . LYS A 1 351 ? -12.358 8.299 5.202 1.00 96.81 351 LYS A CA 1
ATOM 2810 C C . LYS A 1 351 ? -12.140 7.018 6.005 1.00 96.81 351 LYS A C 1
ATOM 2812 O O . LYS A 1 351 ? -12.964 6.671 6.853 1.00 96.81 351 LYS A O 1
ATOM 2817 N N . LEU A 1 352 ? -11.076 6.269 5.711 1.00 97.06 352 LEU A N 1
ATOM 2818 C CA . LEU A 1 352 ? -10.766 5.019 6.402 1.00 97.06 352 LEU A CA 1
ATOM 2819 C C . LEU A 1 352 ? -10.372 5.277 7.864 1.00 97.06 352 LEU A C 1
ATOM 2821 O O . LEU A 1 352 ? -10.921 4.614 8.747 1.00 97.06 352 LEU A O 1
ATOM 2825 N N . ALA A 1 353 ? -9.510 6.261 8.125 1.00 96.06 353 ALA A N 1
ATOM 2826 C CA . ALA A 1 353 ? -9.098 6.655 9.471 1.00 96.06 353 ALA A CA 1
ATOM 2827 C C . ALA A 1 353 ? -10.282 7.168 10.314 1.00 96.06 353 ALA A C 1
ATOM 2829 O O . ALA A 1 353 ? -10.500 6.685 11.427 1.00 96.06 353 ALA A O 1
ATOM 2830 N N . ILE A 1 354 ? -11.131 8.037 9.754 1.00 95.88 354 ILE A N 1
ATOM 2831 C CA . ILE A 1 354 ? -12.362 8.531 10.398 1.00 95.88 354 ILE A CA 1
ATOM 2832 C C . ILE A 1 354 ? -13.308 7.374 10.726 1.00 95.88 354 ILE A C 1
ATOM 2834 O O . ILE A 1 354 ? -13.841 7.291 11.832 1.00 95.88 354 ILE A O 1
ATOM 2838 N N . ARG A 1 355 ? -13.488 6.417 9.805 1.00 96.69 355 ARG A N 1
ATOM 2839 C CA . ARG A 1 355 ? -14.304 5.217 10.059 1.00 96.69 355 ARG A CA 1
ATOM 2840 C C . ARG A 1 355 ? -13.736 4.349 11.175 1.00 96.69 355 ARG A C 1
ATOM 2842 O O . ARG A 1 355 ? -14.516 3.769 11.932 1.00 96.69 355 ARG A O 1
ATOM 2849 N N . ILE A 1 356 ? -12.413 4.217 11.270 1.00 95.81 356 ILE A N 1
ATOM 2850 C CA . ILE A 1 356 ? -11.766 3.504 12.377 1.00 95.81 356 ILE A CA 1
ATOM 2851 C C . ILE A 1 356 ? -12.070 4.228 13.689 1.00 95.81 356 ILE A C 1
ATOM 2853 O O . ILE A 1 356 ? -12.614 3.596 14.592 1.00 95.81 356 ILE A O 1
ATOM 2857 N N . LEU A 1 357 ? -11.819 5.538 13.764 1.00 94.12 357 LEU A N 1
ATOM 2858 C CA . LEU A 1 357 ? -12.060 6.345 14.962 1.00 94.12 357 LEU A CA 1
ATOM 2859 C C . LEU A 1 357 ? -13.529 6.304 15.399 1.00 94.12 357 LEU A C 1
ATOM 2861 O O . LEU A 1 357 ? -13.825 6.057 16.567 1.00 94.12 357 LEU A O 1
ATOM 2865 N N . HIS A 1 358 ? -14.458 6.440 14.452 1.00 95.12 358 HIS A N 1
ATOM 2866 C CA . HIS A 1 358 ? -15.885 6.291 14.713 1.00 95.12 358 HIS A CA 1
ATOM 2867 C C . HIS A 1 358 ? -16.218 4.914 15.279 1.00 95.12 358 HIS A C 1
ATOM 2869 O O . HIS A 1 358 ? -16.948 4.815 16.263 1.00 95.12 358 HIS A O 1
ATOM 2875 N N . THR A 1 359 ? -15.663 3.848 14.696 1.00 94.75 359 THR A N 1
ATOM 2876 C CA . THR A 1 359 ? -15.908 2.491 15.198 1.00 94.75 359 THR A CA 1
ATOM 2877 C C . THR A 1 359 ? -15.345 2.326 16.614 1.00 94.75 359 THR A C 1
ATOM 2879 O O . THR A 1 359 ? -16.048 1.816 17.479 1.00 94.75 359 THR A O 1
ATOM 2882 N N . ILE A 1 360 ? -14.143 2.832 16.903 1.00 93.75 360 ILE A N 1
ATOM 2883 C CA . ILE A 1 360 ? -13.559 2.804 18.255 1.00 93.75 360 ILE A CA 1
ATOM 2884 C C . ILE A 1 360 ? -14.462 3.538 19.258 1.00 93.75 360 ILE A C 1
ATOM 2886 O O . ILE A 1 360 ? -14.754 2.991 20.318 1.00 93.75 360 ILE A O 1
ATOM 2890 N N . CYS A 1 361 ? -14.972 4.723 18.910 1.00 93.31 361 CYS A N 1
ATOM 2891 C CA . CYS A 1 361 ? -15.883 5.483 19.773 1.00 93.31 361 CYS A CA 1
ATOM 2892 C C . CYS A 1 361 ? -17.198 4.733 20.031 1.00 93.31 361 CYS A C 1
ATOM 2894 O O . CYS A 1 361 ? -17.684 4.706 21.157 1.00 93.31 361 CYS A O 1
ATOM 2896 N N . THR A 1 362 ? -17.768 4.073 19.014 1.00 92.94 362 THR A N 1
ATOM 2897 C CA . THR A 1 362 ? -18.966 3.229 19.208 1.00 92.94 362 THR A CA 1
ATOM 2898 C C . THR A 1 362 ? -18.703 2.003 20.084 1.00 92.94 362 THR A C 1
ATOM 2900 O O . THR A 1 362 ? -19.632 1.456 20.672 1.00 92.94 362 THR A O 1
ATOM 2903 N N . TRP A 1 363 ? -17.439 1.593 20.192 1.00 91.19 363 TRP A N 1
ATOM 2904 C CA . TRP A 1 363 ? -16.959 0.510 21.045 1.00 91.19 363 TRP A CA 1
ATOM 2905 C C . TRP A 1 363 ? -16.429 1.009 22.400 1.00 91.19 363 TRP A C 1
ATOM 2907 O O . TRP A 1 363 ? -15.702 0.280 23.073 1.00 91.19 363 TRP A O 1
ATOM 2917 N N . ASN A 1 364 ? -16.809 2.217 22.839 1.00 93.00 364 ASN A N 1
ATOM 2918 C CA . ASN A 1 364 ? -16.534 2.695 24.194 1.00 93.00 364 ASN A CA 1
ATOM 2919 C C . ASN A 1 364 ? -17.443 2.009 25.228 1.00 93.00 364 ASN A C 1
ATOM 2921 O O . ASN A 1 364 ? -18.335 2.613 25.820 1.00 93.00 364 ASN A O 1
ATOM 2925 N N . ARG A 1 365 ? -17.235 0.708 25.415 1.00 92.25 365 ARG A N 1
ATOM 2926 C CA . ARG A 1 365 ? -17.913 -0.098 26.426 1.00 92.25 365 ARG A CA 1
ATOM 2927 C C . ARG A 1 365 ? -16.994 -1.196 26.929 1.00 92.25 365 ARG A C 1
ATOM 2929 O O . ARG A 1 365 ? -16.070 -1.626 26.241 1.00 92.25 365 ARG A O 1
ATOM 2936 N N . ASP A 1 366 ? -17.271 -1.653 28.138 1.00 92.25 366 ASP A N 1
ATOM 2937 C CA . ASP A 1 366 ? -16.609 -2.818 28.703 1.00 92.25 366 ASP A CA 1
ATOM 2938 C C . ASP A 1 366 ? -17.166 -4.098 28.063 1.00 92.25 366 ASP A C 1
ATOM 2940 O O . ASP A 1 366 ? -18.328 -4.450 28.270 1.00 92.25 366 ASP A O 1
ATOM 2944 N N . ILE A 1 367 ? -16.322 -4.792 27.296 1.00 91.00 367 ILE A N 1
ATOM 2945 C CA . ILE A 1 367 ? -16.671 -6.028 26.577 1.00 91.00 367 ILE A CA 1
ATOM 2946 C C . ILE A 1 367 ? -17.017 -7.165 27.552 1.00 91.00 367 ILE A C 1
ATOM 2948 O O . ILE A 1 367 ? -17.731 -8.100 27.196 1.00 91.00 367 ILE A O 1
ATOM 2952 N N . TYR A 1 368 ? -16.559 -7.076 28.800 1.00 90.81 368 TYR A N 1
ATOM 2953 C CA . TYR A 1 368 ? -16.751 -8.103 29.816 1.00 90.81 368 TYR A CA 1
ATOM 2954 C C . TYR A 1 368 ? -17.968 -7.858 30.713 1.00 90.81 368 TYR A C 1
ATOM 2956 O O . TYR A 1 368 ? -18.373 -8.775 31.425 1.00 90.81 368 TYR A O 1
ATOM 2964 N N . ALA A 1 369 ? -18.567 -6.660 30.696 1.00 89.81 369 ALA A N 1
ATOM 2965 C CA . ALA A 1 369 ? -19.630 -6.291 31.638 1.00 89.81 369 ALA A CA 1
ATOM 2966 C C . ALA A 1 369 ? -20.851 -7.229 31.586 1.00 89.81 369 ALA A C 1
ATOM 2968 O O . ALA A 1 369 ? -21.466 -7.483 32.617 1.00 89.81 369 ALA A O 1
ATOM 2969 N N . ASN A 1 370 ? -21.163 -7.776 30.406 1.00 85.88 370 ASN A N 1
ATOM 2970 C CA . ASN A 1 370 ? -22.298 -8.680 30.176 1.00 85.88 370 ASN A CA 1
ATOM 2971 C C . ASN A 1 370 ? -21.868 -10.039 29.591 1.00 85.88 370 ASN A C 1
ATOM 2973 O O . ASN A 1 370 ? -22.671 -10.730 28.962 1.00 85.88 370 ASN A O 1
ATOM 2977 N N . ALA A 1 371 ? -20.596 -10.412 29.737 1.00 89.25 371 ALA A N 1
ATOM 2978 C CA . ALA A 1 371 ? -20.062 -11.615 29.111 1.00 89.25 371 ALA A CA 1
ATOM 2979 C C . ALA A 1 371 ? -20.499 -12.885 29.862 1.00 89.25 371 ALA A C 1
ATOM 2981 O O . ALA A 1 371 ? -20.133 -13.118 31.014 1.00 89.25 371 ALA A O 1
ATOM 2982 N N . THR A 1 372 ? -21.254 -13.747 29.180 1.00 88.25 372 THR A N 1
ATOM 2983 C CA . THR A 1 372 ? -21.759 -15.026 29.718 1.00 88.25 372 THR A CA 1
ATOM 2984 C C . THR A 1 372 ? -20.688 -16.117 29.786 1.00 88.25 372 THR A C 1
ATOM 2986 O O . THR A 1 372 ? -20.823 -17.083 30.536 1.00 88.25 372 THR A O 1
ATOM 2989 N N . TRP A 1 373 ? -19.605 -15.956 29.026 1.00 89.12 373 TRP A N 1
ATOM 2990 C CA . TRP A 1 373 ? -18.504 -16.910 28.889 1.00 89.12 373 TRP A CA 1
ATOM 2991 C C . TRP A 1 373 ? -17.412 -16.771 29.968 1.00 89.12 373 TRP A C 1
ATOM 2993 O O . TRP A 1 373 ? -16.441 -17.519 29.960 1.00 89.12 373 TRP A O 1
ATOM 3003 N N . LEU A 1 374 ? -17.562 -15.857 30.935 1.00 84.94 374 LEU A N 1
ATOM 3004 C CA . LEU A 1 374 ? -16.565 -15.564 31.982 1.00 84.94 374 LEU A CA 1
ATOM 3005 C C . LEU A 1 374 ? -16.464 -16.592 33.127 1.00 84.94 374 LEU A C 1
ATOM 3007 O O . LEU A 1 374 ? -15.937 -16.272 34.195 1.00 84.94 374 LEU A O 1
ATOM 3011 N N . GLN A 1 375 ? -16.963 -17.816 32.953 1.00 78.81 375 GLN A N 1
ATOM 3012 C CA . GLN A 1 375 ? -17.048 -18.793 34.042 1.00 78.81 375 GLN A CA 1
ATOM 3013 C C . GLN A 1 375 ? -15.652 -19.131 34.612 1.00 78.81 375 GLN A C 1
ATOM 3015 O O . GLN A 1 375 ? -14.861 -19.835 33.993 1.00 78.81 375 GLN A O 1
ATOM 3020 N N . GLY A 1 376 ? -15.351 -18.621 35.812 1.00 72.94 376 GLY A N 1
ATOM 3021 C CA . GLY A 1 376 ? -14.187 -18.997 36.625 1.00 72.94 376 GLY A CA 1
ATOM 3022 C C . GLY A 1 376 ? -12.969 -18.064 36.573 1.00 72.94 376 GLY A C 1
ATOM 3023 O O . GLY A 1 376 ? -12.289 -17.938 37.586 1.00 72.94 376 GLY A O 1
ATOM 3024 N N . THR A 1 377 ? -12.688 -17.375 35.461 1.00 76.06 377 THR A N 1
ATOM 3025 C CA . THR A 1 377 ? -11.477 -16.526 35.340 1.00 76.06 377 THR A CA 1
ATOM 3026 C C . THR A 1 377 ? -11.693 -15.048 35.662 1.00 76.06 377 THR A C 1
ATOM 3028 O O . THR A 1 377 ? -10.722 -14.347 35.938 1.00 76.06 377 THR A O 1
ATOM 3031 N N . GLY A 1 378 ? -12.944 -14.577 35.686 1.00 82.75 378 GLY A N 1
ATOM 3032 C CA . GLY A 1 378 ? -13.261 -13.159 35.879 1.00 82.75 378 GLY A CA 1
ATOM 3033 C C . GLY A 1 378 ? -12.710 -12.256 34.758 1.00 82.75 378 GLY A C 1
ATOM 3034 O O . GLY A 1 378 ? -11.915 -12.692 33.922 1.00 82.75 378 GLY A O 1
ATOM 3035 N N . PRO A 1 379 ? -13.157 -10.993 34.681 1.00 86.81 379 PRO A N 1
ATOM 3036 C CA . PRO A 1 379 ? -12.618 -10.043 33.715 1.00 86.81 379 PRO A CA 1
ATOM 3037 C C . PRO A 1 379 ? -11.162 -9.670 34.051 1.00 86.81 379 PRO A C 1
ATOM 3039 O O . PRO A 1 379 ? -10.787 -9.662 35.231 1.00 86.81 379 PRO A O 1
ATOM 3042 N N . PRO A 1 380 ? -10.342 -9.288 33.052 1.00 86.88 380 PRO A N 1
ATOM 3043 C CA . PRO A 1 380 ? -9.037 -8.681 33.294 1.00 86.88 380 PRO A CA 1
ATOM 3044 C C . PRO A 1 380 ? -9.142 -7.513 34.280 1.00 86.88 380 PRO A C 1
ATOM 3046 O O . PRO A 1 380 ? -10.098 -6.743 34.244 1.00 86.88 380 PRO A O 1
ATOM 3049 N N . ARG A 1 381 ? -8.156 -7.347 35.168 1.00 87.31 381 ARG A N 1
ATOM 3050 C CA . ARG A 1 381 ? -8.197 -6.268 36.174 1.00 87.31 381 ARG A CA 1
ATOM 3051 C C . ARG A 1 381 ? -7.991 -4.886 35.559 1.00 87.31 381 ARG A C 1
ATOM 3053 O O . ARG A 1 381 ? -8.575 -3.916 36.034 1.00 87.31 381 ARG A O 1
ATOM 3060 N N . ALA A 1 382 ? -7.155 -4.791 34.528 1.00 87.44 382 ALA A N 1
ATOM 3061 C CA . ALA A 1 382 ? -6.819 -3.513 33.925 1.00 87.44 382 ALA A CA 1
ATOM 3062 C C . ALA A 1 382 ? -7.961 -3.033 33.003 1.00 87.44 382 ALA A C 1
ATOM 3064 O O . ALA A 1 382 ? -8.376 -3.778 32.114 1.00 87.44 382 ALA A O 1
ATOM 3065 N N . PRO A 1 383 ? -8.452 -1.788 33.150 1.00 85.12 383 PRO A N 1
ATOM 3066 C CA . PRO A 1 383 ? -9.574 -1.274 32.356 1.00 85.12 383 PRO A CA 1
ATOM 3067 C C . PRO A 1 383 ? -9.258 -1.196 30.854 1.00 85.12 383 PRO A C 1
ATOM 3069 O O . PRO A 1 383 ? -10.142 -1.388 30.021 1.00 85.12 383 PRO A O 1
ATOM 3072 N N . LYS A 1 384 ? -7.982 -1.003 30.499 1.00 84.00 384 LYS A N 1
ATOM 3073 C CA . LYS A 1 384 ? -7.490 -1.055 29.114 1.00 84.00 384 LYS A CA 1
ATOM 3074 C C . LYS A 1 384 ? -7.733 -2.402 28.434 1.00 84.00 384 LYS A C 1
ATOM 3076 O O . LYS A 1 384 ? -8.032 -2.448 27.251 1.00 84.00 384 LYS A O 1
ATOM 3081 N N . ASP A 1 385 ? -7.668 -3.495 29.189 1.00 86.44 385 ASP A N 1
ATOM 3082 C CA . ASP A 1 385 ? -7.852 -4.851 28.666 1.00 86.44 385 ASP A CA 1
ATOM 3083 C C . ASP A 1 385 ? -9.328 -5.254 28.610 1.00 86.44 385 ASP A C 1
ATOM 3085 O O . ASP A 1 385 ? -9.645 -6.385 28.246 1.00 86.44 385 ASP A O 1
ATOM 3089 N N . ARG A 1 386 ? -10.225 -4.330 28.977 1.00 89.31 386 ARG A N 1
ATOM 3090 C CA . ARG A 1 386 ? -11.679 -4.506 29.008 1.00 89.31 386 ARG A CA 1
ATOM 3091 C C . ARG A 1 386 ? -12.415 -3.663 27.973 1.00 89.31 386 ARG A C 1
ATOM 3093 O O . ARG A 1 386 ? -13.498 -4.045 27.539 1.00 89.31 386 ARG A O 1
ATOM 3100 N N . ASN A 1 387 ? -11.836 -2.533 27.571 1.00 91.00 387 ASN A N 1
ATOM 3101 C CA . ASN A 1 387 ? -12.471 -1.564 26.686 1.00 91.00 387 ASN A CA 1
ATOM 3102 C C . ASN A 1 387 ? -11.480 -1.077 25.616 1.00 91.00 387 ASN A C 1
ATOM 3104 O O . ASN A 1 387 ? -10.430 -0.511 25.928 1.00 91.00 387 ASN A O 1
ATOM 3108 N N . LEU A 1 388 ? -11.856 -1.264 24.347 1.00 90.50 388 LEU A N 1
ATOM 3109 C CA . LEU A 1 388 ? -11.062 -0.868 23.183 1.00 90.50 388 LEU A CA 1
ATOM 3110 C C . LEU A 1 388 ? -10.761 0.637 23.158 1.00 90.50 388 LEU A C 1
ATOM 3112 O O . LEU A 1 388 ? -9.641 1.039 22.850 1.00 90.50 388 LEU A O 1
ATOM 3116 N N . TYR A 1 389 ? -11.745 1.465 23.507 1.00 89.88 389 TYR A N 1
ATOM 3117 C CA . TYR A 1 389 ? -11.593 2.915 23.573 1.00 89.88 389 TYR A CA 1
ATOM 3118 C C . TYR A 1 389 ? -10.579 3.327 24.642 1.00 89.88 389 TYR A C 1
ATOM 3120 O O . TYR A 1 389 ? -9.713 4.162 24.388 1.00 89.88 389 TYR A O 1
ATOM 3128 N N . ILE A 1 390 ? -10.629 2.703 25.822 1.00 85.62 390 ILE A N 1
ATOM 3129 C CA . ILE A 1 390 ? -9.667 2.974 26.901 1.00 85.62 390 ILE A CA 1
ATOM 3130 C C . ILE A 1 390 ? -8.258 2.576 26.466 1.00 85.62 390 ILE A C 1
ATOM 3132 O O . ILE A 1 390 ? -7.306 3.317 26.702 1.00 85.62 390 ILE A O 1
ATOM 3136 N N . TYR A 1 391 ? -8.112 1.428 25.801 1.00 85.06 391 TYR A N 1
ATOM 3137 C CA . TYR A 1 391 ? -6.813 1.014 25.279 1.00 85.06 391 TYR A CA 1
ATOM 3138 C C . TYR A 1 391 ? -6.267 2.042 24.282 1.00 85.06 391 TYR A C 1
ATOM 3140 O O . TYR A 1 391 ? -5.109 2.439 24.379 1.00 85.06 391 TYR A O 1
ATOM 3148 N N . PHE A 1 392 ? -7.107 2.499 23.353 1.00 82.88 392 PHE A N 1
ATOM 3149 C CA . PHE A 1 392 ? -6.729 3.496 22.357 1.00 82.88 392 PHE A CA 1
ATOM 3150 C C . PHE A 1 392 ? -6.357 4.850 22.984 1.00 82.88 392 PHE A C 1
ATOM 3152 O O . PHE A 1 392 ? -5.391 5.465 22.550 1.00 82.88 392 PHE A O 1
ATOM 3159 N N . THR A 1 393 ? -7.091 5.294 24.008 1.00 77.38 393 THR A N 1
ATOM 3160 C CA . THR A 1 393 ? -6.932 6.638 24.587 1.00 77.38 393 THR A CA 1
ATOM 3161 C C . THR A 1 393 ? -5.880 6.746 25.693 1.00 77.38 393 THR A C 1
ATOM 3163 O O . THR A 1 393 ? -5.286 7.807 25.853 1.00 77.38 393 THR A O 1
ATOM 3166 N N . ILE A 1 394 ? -5.649 5.680 26.470 1.00 70.38 394 ILE A N 1
ATOM 3167 C CA . ILE A 1 394 ? -4.846 5.735 27.707 1.00 70.38 394 ILE A CA 1
ATOM 3168 C C . ILE A 1 394 ? -3.504 5.004 27.580 1.00 70.38 394 ILE A C 1
ATOM 3170 O O . ILE A 1 394 ? -2.590 5.296 28.345 1.00 70.38 394 ILE A O 1
ATOM 3174 N N . CYS A 1 395 ? -3.342 4.052 26.653 1.00 64.31 395 CYS A N 1
ATOM 3175 C CA . CYS A 1 395 ? -2.118 3.245 26.599 1.00 64.31 395 CYS A CA 1
ATOM 3176 C C . CYS A 1 395 ? -1.064 3.817 25.644 1.00 64.31 395 CYS A C 1
ATOM 3178 O O . CYS A 1 395 ? -1.176 3.598 24.426 1.00 64.31 395 CYS A O 1
ATOM 3180 N N . PRO A 1 396 ? 0.011 4.446 26.164 1.00 55.59 396 PRO A N 1
ATOM 3181 C CA . PRO A 1 396 ? 1.233 4.584 25.388 1.00 55.59 396 PRO A CA 1
ATOM 3182 C C . PRO A 1 396 ? 1.747 3.185 25.019 1.00 55.59 396 PRO A C 1
ATOM 3184 O O . PRO A 1 396 ? 1.547 2.231 25.784 1.00 55.59 396 PRO A O 1
ATOM 3187 N N . PRO A 1 397 ? 2.327 3.013 23.821 1.00 54.31 397 PRO A N 1
ATOM 3188 C CA . PRO A 1 397 ? 2.878 1.729 23.417 1.00 54.31 397 PRO A CA 1
ATOM 3189 C C . PRO A 1 397 ? 3.916 1.263 24.449 1.00 54.31 397 PRO A C 1
ATOM 3191 O O . PRO A 1 397 ? 4.798 2.015 24.842 1.00 54.31 397 PRO A O 1
ATOM 3194 N N . HIS A 1 398 ? 3.803 0.009 24.893 1.00 50.97 398 HIS A N 1
ATOM 3195 C CA . HIS A 1 398 ? 4.885 -0.677 25.610 1.00 50.97 398 HIS A CA 1
ATOM 3196 C C . HIS A 1 398 ? 5.990 -1.156 24.651 1.00 50.97 398 HIS A C 1
ATOM 3198 O O . HIS A 1 398 ? 6.919 -1.826 25.092 1.00 50.97 398 HIS A O 1
ATOM 3204 N N . ASP A 1 399 ? 5.882 -0.836 23.358 1.00 49.47 399 ASP A N 1
ATOM 3205 C CA . ASP A 1 399 ? 6.866 -1.205 22.350 1.00 49.47 399 ASP A CA 1
ATOM 3206 C C . ASP A 1 399 ? 7.935 -0.108 22.240 1.00 49.47 399 ASP A C 1
ATOM 3208 O O . ASP A 1 399 ? 7.599 1.015 21.862 1.00 49.47 399 ASP A O 1
ATOM 3212 N N . PRO A 1 400 ? 9.212 -0.397 22.545 1.00 46.69 400 PRO A N 1
ATOM 3213 C CA . PRO A 1 400 ? 10.295 0.586 22.478 1.00 46.69 400 PRO A CA 1
ATOM 3214 C C . PRO A 1 400 ? 10.649 1.010 21.042 1.00 46.69 400 PRO A C 1
ATOM 3216 O O . PRO A 1 400 ? 11.390 1.972 20.863 1.00 46.69 400 PRO A O 1
ATOM 3219 N N . ILE A 1 401 ? 10.137 0.304 20.027 1.00 48.50 401 ILE A N 1
ATOM 3220 C CA . ILE A 1 401 ? 10.461 0.521 18.608 1.00 48.50 401 ILE A CA 1
ATOM 3221 C C . ILE A 1 401 ? 9.499 1.525 17.952 1.00 48.50 401 ILE A C 1
ATOM 3223 O O . ILE A 1 401 ? 9.856 2.188 16.983 1.00 48.50 401 ILE A O 1
ATOM 3227 N N . ILE A 1 402 ? 8.289 1.695 18.494 1.00 48.09 402 ILE A N 1
ATOM 3228 C CA . ILE A 1 402 ? 7.259 2.552 17.900 1.00 48.09 402 ILE A CA 1
ATOM 3229 C C . ILE A 1 402 ? 7.071 3.760 18.812 1.00 48.09 402 ILE A C 1
ATOM 3231 O O . ILE A 1 402 ? 6.656 3.633 19.962 1.00 48.09 402 ILE A O 1
ATOM 3235 N N . THR A 1 403 ? 7.423 4.933 18.290 1.00 45.75 403 THR A N 1
ATOM 3236 C CA . THR A 1 403 ? 7.439 6.221 18.990 1.00 45.75 403 THR A CA 1
ATOM 3237 C C . THR A 1 403 ? 6.181 6.486 19.831 1.00 45.75 403 THR A C 1
ATOM 3239 O O . THR A 1 403 ? 5.074 6.053 19.514 1.00 45.75 403 THR A O 1
ATOM 3242 N N . ASN A 1 404 ? 6.386 7.246 20.914 1.00 51.00 404 ASN A N 1
ATOM 3243 C CA . ASN A 1 404 ? 5.495 7.598 22.036 1.00 51.00 404 ASN A CA 1
ATOM 3244 C C . ASN A 1 404 ? 4.104 8.195 21.709 1.00 51.00 404 ASN A C 1
ATOM 3246 O O . ASN A 1 404 ? 3.462 8.766 22.591 1.00 51.00 404 ASN A O 1
ATOM 3250 N N . ASN A 1 405 ? 3.606 8.104 20.479 1.00 57.56 405 ASN A N 1
ATOM 3251 C CA . ASN A 1 405 ? 2.376 8.766 20.079 1.00 57.56 405 ASN A CA 1
ATOM 3252 C C . ASN A 1 405 ? 1.145 7.912 20.426 1.00 57.56 405 ASN A C 1
ATOM 3254 O O . ASN A 1 405 ? 0.662 7.094 19.640 1.00 57.56 405 ASN A O 1
ATOM 3258 N N . THR A 1 406 ? 0.578 8.155 21.610 1.00 63.34 406 THR A N 1
ATOM 3259 C CA . THR A 1 406 ? -0.764 7.689 22.013 1.00 63.34 406 THR A CA 1
ATOM 3260 C C . THR A 1 406 ? -1.853 8.078 21.001 1.00 63.34 406 THR A C 1
ATOM 3262 O O . THR A 1 406 ? -2.887 7.420 20.928 1.00 63.34 406 THR A O 1
ATOM 3265 N N . ASN A 1 407 ? -1.583 9.070 20.147 1.00 77.81 407 ASN A N 1
ATOM 3266 C CA . ASN A 1 407 ? -2.535 9.694 19.234 1.00 77.81 407 ASN A CA 1
ATOM 3267 C C . ASN A 1 407 ? -2.343 9.335 17.754 1.00 77.81 407 ASN A C 1
ATOM 3269 O O . ASN A 1 407 ? -2.745 10.119 16.902 1.00 77.81 407 ASN A O 1
ATOM 3273 N N . PHE A 1 408 ? -1.741 8.192 17.411 1.00 82.94 408 PHE A N 1
ATOM 3274 C CA . PHE A 1 408 ? -1.374 7.856 16.021 1.00 82.94 408 PHE A CA 1
ATOM 3275 C C . PHE A 1 408 ? -2.489 8.088 14.971 1.00 82.94 408 PHE A C 1
ATOM 3277 O O . PHE A 1 408 ? -2.207 8.587 13.890 1.00 82.94 408 PHE A O 1
ATOM 3284 N N . LEU A 1 409 ? -3.763 7.795 15.281 1.00 87.25 409 LEU A N 1
ATOM 3285 C CA . LEU A 1 409 ? -4.899 8.049 14.374 1.00 87.25 409 LEU A CA 1
ATOM 3286 C C . LEU A 1 409 ? -5.165 9.541 14.154 1.00 87.25 409 LEU A C 1
ATOM 3288 O O . LEU A 1 409 ? -5.459 9.950 13.034 1.00 87.25 409 LEU A O 1
ATOM 3292 N N . ILE A 1 410 ? -5.109 10.332 15.228 1.00 90.12 410 ILE A N 1
ATOM 3293 C CA . ILE A 1 410 ? -5.315 11.778 15.148 1.00 90.12 410 ILE A CA 1
ATOM 3294 C C . ILE A 1 410 ? -4.110 12.408 14.457 1.00 90.12 410 ILE A C 1
ATOM 3296 O O . ILE A 1 410 ? -4.304 13.136 13.499 1.00 90.12 410 ILE A O 1
ATOM 3300 N N . SER A 1 411 ? -2.891 12.025 14.844 1.00 90.25 411 SER A N 1
ATOM 3301 C CA . SER A 1 411 ? -1.649 12.447 14.190 1.00 90.25 411 SER A CA 1
ATOM 3302 C C . SER A 1 411 ? -1.677 12.173 12.687 1.00 90.25 411 SER A C 1
ATOM 3304 O O . SER A 1 411 ? -1.356 13.056 11.904 1.00 90.25 411 SER A O 1
ATOM 3306 N N . PHE A 1 412 ? -2.129 10.991 12.263 1.00 91.81 412 PHE A N 1
ATOM 3307 C CA . PHE A 1 412 ? -2.265 10.674 10.842 1.00 91.81 412 PHE A CA 1
ATOM 3308 C C . PHE A 1 412 ? -3.251 11.616 10.128 1.00 91.81 412 PHE A C 1
ATOM 3310 O O . PHE A 1 412 ? -2.968 12.109 9.041 1.00 91.81 412 PHE A O 1
ATOM 3317 N N . LEU A 1 413 ? -4.399 11.913 10.748 1.00 92.44 413 LEU A N 1
ATOM 3318 C CA . LEU A 1 413 ? -5.390 12.837 10.185 1.00 92.44 413 LEU A CA 1
ATOM 3319 C C . LEU A 1 413 ? -4.909 14.295 10.151 1.00 92.44 413 LEU A C 1
ATOM 3321 O O . LEU A 1 413 ? -5.287 15.027 9.240 1.00 92.44 413 LEU A O 1
ATOM 3325 N N . THR A 1 414 ? -4.132 14.725 11.147 1.00 91.25 414 THR A N 1
ATOM 3326 C CA . THR A 1 414 ? -3.734 16.129 11.313 1.00 91.25 414 THR A CA 1
ATOM 3327 C C . THR A 1 414 ? -2.405 16.478 10.665 1.00 91.25 414 THR A C 1
ATOM 3329 O O . THR A 1 414 ? -2.215 17.625 10.274 1.00 91.25 414 THR A O 1
ATOM 3332 N N . THR A 1 415 ? -1.480 15.523 10.610 1.00 90.44 415 THR A N 1
ATOM 3333 C CA . THR A 1 415 ? -0.074 15.748 10.252 1.00 90.44 415 THR A CA 1
ATOM 3334 C C . THR A 1 415 ? 0.289 15.061 8.944 1.00 90.44 415 THR A C 1
ATOM 3336 O O . THR A 1 415 ? 0.923 15.684 8.099 1.00 90.44 415 THR A O 1
ATOM 3339 N N . ASP A 1 416 ? -0.141 13.812 8.749 1.00 90.81 416 ASP A N 1
ATOM 3340 C CA . ASP A 1 416 ? 0.289 13.015 7.590 1.00 90.81 416 ASP A CA 1
ATOM 3341 C C . ASP A 1 416 ? -0.588 13.251 6.349 1.00 90.81 416 ASP A C 1
ATOM 3343 O O . ASP A 1 416 ? -0.173 12.968 5.224 1.00 90.81 416 ASP A O 1
ATOM 3347 N N . LEU A 1 417 ? -1.808 13.764 6.538 1.00 92.31 417 LEU A N 1
ATOM 3348 C CA . LEU A 1 417 ? -2.743 14.064 5.458 1.00 92.31 417 LEU A CA 1
ATOM 3349 C C . LEU A 1 417 ? -2.912 15.573 5.254 1.00 92.31 417 LEU A C 1
ATOM 3351 O O . LEU A 1 417 ? -2.999 16.328 6.225 1.00 92.31 417 LEU A O 1
ATOM 3355 N N . PRO A 1 418 ? -3.049 16.034 3.997 1.00 92.31 418 PRO A N 1
ATOM 3356 C CA . PRO A 1 418 ? -3.371 17.426 3.737 1.00 92.31 418 PRO A CA 1
ATOM 3357 C C . PRO A 1 418 ? -4.778 17.747 4.253 1.00 92.31 418 PRO A C 1
ATOM 3359 O O . PRO A 1 418 ? -5.712 16.961 4.092 1.00 92.31 418 PRO A O 1
ATOM 3362 N N . THR A 1 419 ? -4.971 18.953 4.789 1.00 91.75 419 THR A N 1
ATOM 3363 C CA . THR A 1 419 ? -6.265 19.436 5.311 1.00 91.75 419 THR A CA 1
ATOM 3364 C C . THR A 1 419 ? -7.408 19.291 4.293 1.00 91.75 419 THR A C 1
ATOM 3366 O O . THR A 1 419 ? -8.545 18.979 4.646 1.00 91.75 419 THR A O 1
ATOM 3369 N N . SER A 1 420 ? -7.112 19.417 2.996 1.00 92.12 420 SER A N 1
ATOM 3370 C CA . SER A 1 420 ? -8.083 19.227 1.910 1.00 92.12 420 SER A CA 1
ATOM 3371 C C . SER A 1 420 ? -8.647 17.800 1.810 1.00 92.12 420 SER A C 1
ATOM 3373 O O . SER A 1 420 ? -9.755 17.618 1.301 1.00 92.12 420 SER A O 1
ATOM 3375 N N . ALA A 1 421 ? -7.936 16.786 2.311 1.00 94.00 421 ALA A N 1
ATOM 3376 C CA . ALA A 1 421 ? -8.394 15.398 2.327 1.00 94.00 421 ALA A CA 1
ATOM 3377 C C . ALA A 1 421 ? -9.527 15.161 3.336 1.00 94.00 421 ALA A C 1
ATOM 3379 O O . ALA A 1 421 ? -10.431 14.363 3.079 1.00 94.00 421 ALA A O 1
ATOM 3380 N N . SER A 1 422 ? -9.490 15.880 4.461 1.00 93.81 422 SER A N 1
ATOM 3381 C CA . SER A 1 422 ? -10.461 15.782 5.557 1.00 93.81 422 SER A CA 1
ATOM 3382 C C . SER A 1 422 ? -11.684 16.687 5.369 1.00 93.81 422 SER A C 1
ATOM 3384 O O . SER A 1 422 ? -12.727 16.429 5.966 1.00 93.81 422 SER A O 1
ATOM 3386 N N . SER A 1 423 ? -11.594 17.707 4.507 1.00 93.75 423 SER A N 1
ATOM 3387 C CA . SER A 1 423 ? -12.673 18.676 4.237 1.00 93.75 423 SER A CA 1
ATOM 3388 C C . SER A 1 423 ? -14.044 18.052 3.923 1.00 93.75 423 SER A C 1
ATOM 3390 O O . SER A 1 423 ? -15.021 18.465 4.552 1.00 93.75 423 SER A O 1
ATOM 3392 N N . PRO A 1 424 ? -14.164 17.005 3.079 1.00 94.75 424 PRO A N 1
ATOM 3393 C CA . PRO A 1 424 ? -15.461 16.382 2.798 1.00 94.75 424 PRO A CA 1
ATOM 3394 C C . PRO A 1 424 ? -16.121 15.722 4.019 1.00 94.75 424 PRO A C 1
ATOM 3396 O O . PRO A 1 424 ? -17.316 15.441 3.999 1.00 94.75 424 PRO A O 1
ATOM 3399 N N . TYR A 1 425 ? -15.349 15.454 5.075 1.00 95.81 425 TYR A N 1
ATOM 3400 C CA . TYR A 1 425 ? -15.780 14.735 6.273 1.00 95.81 425 TYR A CA 1
ATOM 3401 C C . TYR A 1 425 ? -15.858 15.641 7.506 1.00 95.81 425 TYR A C 1
ATOM 3403 O O . TYR A 1 425 ? -15.876 15.149 8.634 1.00 95.81 425 TYR A O 1
ATOM 3411 N N . GLN A 1 426 ? -15.919 16.962 7.318 1.00 95.19 426 GLN A N 1
ATOM 3412 C CA . GLN A 1 426 ? -15.955 17.928 8.416 1.00 95.19 426 GLN A CA 1
ATOM 3413 C C . GLN A 1 426 ? -17.089 17.642 9.412 1.00 95.19 426 GLN A C 1
ATOM 3415 O O . GLN A 1 426 ? -16.847 17.616 10.616 1.00 95.19 426 GLN A O 1
ATOM 3420 N N . GLN A 1 427 ? -18.301 17.348 8.927 1.00 95.62 427 GLN A N 1
ATOM 3421 C CA . GLN A 1 427 ? -19.436 17.023 9.797 1.00 95.62 427 GLN A CA 1
ATOM 3422 C C . GLN A 1 427 ? -19.190 15.750 10.620 1.00 95.62 427 GLN A C 1
ATOM 3424 O O . GLN A 1 427 ? -19.523 15.706 11.804 1.00 95.62 427 GLN A O 1
ATOM 3429 N N . ASP A 1 428 ? -18.589 14.720 10.017 1.00 96.06 428 ASP A N 1
ATOM 3430 C CA . ASP A 1 428 ? -18.256 13.476 10.716 1.00 96.06 428 ASP A CA 1
ATOM 3431 C C . ASP A 1 428 ? -17.212 13.727 11.809 1.00 96.06 428 ASP A C 1
ATOM 3433 O O . ASP A 1 428 ? -17.348 13.216 12.921 1.00 96.06 428 ASP A O 1
ATOM 3437 N N . LEU A 1 429 ? -16.204 14.556 11.525 1.00 95.94 429 LEU A N 1
ATOM 3438 C CA . LEU A 1 429 ? -15.189 14.966 12.494 1.00 95.94 429 LEU A CA 1
ATOM 3439 C C . LEU A 1 429 ? -15.789 15.798 13.636 1.00 95.94 429 LEU A C 1
ATOM 3441 O O . LEU A 1 429 ? -15.450 15.555 14.792 1.00 95.94 429 LEU A O 1
ATOM 3445 N N . THR A 1 430 ? -16.719 16.717 13.354 1.00 96.56 430 THR A N 1
ATOM 3446 C CA . THR A 1 430 ? -17.445 17.468 14.392 1.00 96.56 430 THR A CA 1
ATOM 3447 C C . THR A 1 430 ? -18.263 16.531 15.278 1.00 96.56 430 THR A C 1
ATOM 3449 O O . THR A 1 430 ? -18.149 16.591 16.499 1.00 96.56 430 THR A O 1
ATOM 3452 N N . ASN A 1 431 ? -19.015 15.602 14.680 1.00 96.31 431 ASN A N 1
ATOM 3453 C CA . ASN A 1 431 ? -19.778 14.598 15.424 1.00 96.31 431 ASN A CA 1
ATOM 3454 C C . ASN A 1 431 ? -18.863 13.725 16.305 1.00 96.31 431 ASN A C 1
ATOM 3456 O O . ASN A 1 431 ? -19.234 13.360 17.423 1.00 96.31 431 ASN A O 1
ATOM 3460 N N . LEU A 1 432 ? -17.669 13.378 15.813 1.00 95.12 432 LEU A N 1
ATOM 3461 C CA . LEU A 1 432 ? -16.667 12.640 16.582 1.00 95.12 432 LEU A CA 1
ATOM 3462 C C . LEU A 1 432 ? -16.100 13.466 17.732 1.00 95.12 432 LEU A C 1
ATOM 3464 O O . LEU A 1 432 ? -15.991 12.936 18.833 1.00 95.12 432 LEU A O 1
ATOM 3468 N N . ALA A 1 433 ? -15.789 14.741 17.508 1.00 95.19 433 ALA A N 1
ATOM 3469 C CA . ALA A 1 433 ? -15.306 15.637 18.551 1.00 95.19 433 ALA A CA 1
ATOM 3470 C C . ALA A 1 433 ? -16.340 15.788 19.677 1.00 95.19 433 ALA A C 1
ATOM 3472 O O . ALA A 1 433 ? -15.985 15.648 20.843 1.00 95.19 433 ALA A O 1
ATOM 3473 N N . THR A 1 434 ? -17.626 15.968 19.348 1.00 96.38 434 THR A N 1
ATOM 3474 C CA . THR A 1 434 ? -18.706 15.997 20.349 1.00 96.38 434 THR A CA 1
ATOM 3475 C C . THR A 1 434 ? -18.747 14.705 21.162 1.00 96.38 434 THR A C 1
ATOM 3477 O O . THR A 1 434 ? -18.701 14.757 22.385 1.00 96.38 434 THR A O 1
ATOM 3480 N N . ARG A 1 435 ? -18.724 13.538 20.504 1.00 95.44 435 ARG A N 1
ATOM 3481 C CA . ARG A 1 435 ? -18.728 12.244 21.209 1.00 95.44 435 ARG A CA 1
ATOM 3482 C C . ARG A 1 435 ? -17.501 12.038 22.093 1.00 95.44 435 ARG A C 1
ATOM 3484 O O . ARG A 1 435 ? -17.618 11.470 23.172 1.00 95.44 435 ARG A O 1
ATOM 3491 N N . LEU A 1 436 ? -16.323 12.458 21.637 1.00 93.00 436 LEU A N 1
ATOM 3492 C CA . LEU A 1 436 ? -15.096 12.375 22.427 1.00 93.00 436 LEU A CA 1
ATOM 3493 C C . LEU A 1 436 ? -15.178 13.268 23.670 1.00 93.00 436 LEU A C 1
ATOM 3495 O O . LEU A 1 436 ? -14.772 12.833 24.747 1.00 93.00 436 LEU A O 1
ATOM 3499 N N . THR A 1 437 ? -15.756 14.463 23.545 1.00 94.38 437 THR A N 1
ATOM 3500 C CA . THR A 1 437 ? -16.055 15.342 24.684 1.00 94.38 437 THR A CA 1
ATOM 3501 C C . THR A 1 437 ? -17.036 14.682 25.652 1.00 94.38 437 THR A C 1
ATOM 3503 O O . THR A 1 437 ? -16.751 14.623 26.845 1.00 94.38 437 THR A O 1
ATOM 3506 N N . ASP A 1 438 ? -18.131 14.100 25.151 1.00 94.50 438 ASP A N 1
ATOM 3507 C CA . ASP A 1 438 ? -19.123 13.392 25.977 1.00 94.50 438 ASP A CA 1
ATOM 3508 C C . ASP A 1 438 ? -18.500 12.210 26.743 1.00 94.50 438 ASP A C 1
ATOM 3510 O O . ASP A 1 438 ? -18.895 11.888 27.865 1.00 94.50 438 ASP A O 1
ATOM 3514 N N . PHE A 1 439 ? -17.490 11.567 26.154 1.00 92.50 439 PHE A N 1
ATOM 3515 C CA . PHE A 1 439 ? -16.734 10.474 26.766 1.00 92.50 439 PHE A CA 1
ATOM 3516 C C . PHE A 1 439 ? -15.563 10.926 27.643 1.00 92.50 439 PHE A C 1
ATOM 3518 O O . PHE A 1 439 ? -14.807 10.069 28.106 1.00 92.50 439 PHE A O 1
ATOM 3525 N N . ASN A 1 440 ? -15.402 12.231 27.887 1.00 90.81 440 ASN A N 1
ATOM 3526 C CA . ASN A 1 440 ? -14.278 12.809 28.626 1.00 90.81 440 ASN A CA 1
ATOM 3527 C C . ASN A 1 440 ? -12.918 12.320 28.091 1.00 90.81 440 ASN A C 1
ATOM 3529 O O . ASN A 1 440 ? -12.045 11.903 28.857 1.00 90.81 440 ASN A O 1
ATOM 3533 N N . ALA A 1 441 ? -12.752 12.313 26.762 1.00 89.06 441 ALA A N 1
ATOM 3534 C CA . ALA A 1 441 ? -11.488 11.956 26.126 1.00 89.06 441 ALA A CA 1
ATOM 3535 C C . ALA A 1 441 ? -10.330 12.814 26.677 1.00 89.06 441 ALA A C 1
ATOM 3537 O O . ALA A 1 441 ? -10.521 14.007 26.930 1.00 89.06 441 ALA A O 1
ATOM 3538 N N . PRO A 1 442 ? -9.113 12.255 26.821 1.00 89.44 442 PRO A N 1
ATOM 3539 C CA . PRO A 1 442 ? -7.944 13.035 27.209 1.00 89.44 442 PRO A CA 1
ATOM 3540 C C . PRO A 1 442 ? -7.741 14.248 26.295 1.00 89.44 442 PRO A C 1
ATOM 3542 O O . PRO A 1 442 ? -7.855 14.135 25.071 1.00 89.44 442 PRO A O 1
ATOM 3545 N N . ALA A 1 443 ? -7.353 15.389 26.874 1.00 88.94 443 ALA A N 1
ATOM 3546 C CA . ALA A 1 443 ? -7.080 16.620 26.123 1.00 88.94 443 ALA A CA 1
ATOM 3547 C C . ALA A 1 443 ? -6.045 16.413 25.002 1.00 88.94 443 ALA A C 1
ATOM 3549 O O . ALA A 1 443 ? -6.128 17.044 23.955 1.00 88.94 443 ALA A O 1
ATOM 3550 N N . GLN A 1 444 ? -5.123 15.462 25.188 1.00 87.12 444 GLN A N 1
ATOM 3551 C CA . GLN A 1 444 ? -4.131 15.059 24.190 1.00 87.12 444 GLN A CA 1
ATOM 3552 C C . GLN A 1 444 ? -4.763 14.570 22.878 1.00 87.12 444 GLN A C 1
ATOM 3554 O O . GLN A 1 444 ? -4.157 14.740 21.831 1.00 87.12 444 GLN A O 1
ATOM 3559 N N . ILE A 1 445 ? -5.957 13.974 22.917 1.00 87.88 445 ILE A N 1
ATOM 3560 C CA . ILE A 1 445 ? -6.679 13.472 21.735 1.00 87.88 445 ILE A CA 1
ATOM 3561 C C . ILE A 1 445 ? -7.647 14.524 21.212 1.00 87.88 445 ILE A C 1
ATOM 3563 O O . ILE A 1 445 ? -7.777 14.706 20.002 1.00 87.88 445 ILE A O 1
ATOM 3567 N N . LEU A 1 446 ? -8.339 15.201 22.130 1.00 91.75 446 LEU A N 1
ATOM 3568 C CA . LEU A 1 446 ? -9.390 16.146 21.783 1.00 91.75 446 LEU A CA 1
ATOM 3569 C C . LEU A 1 446 ? -8.825 17.430 21.164 1.00 91.75 446 LEU A C 1
ATOM 3571 O O . LEU A 1 446 ? -9.344 17.880 20.147 1.00 91.75 446 LEU A O 1
ATOM 3575 N N . GLN A 1 447 ? -7.753 17.993 21.732 1.00 93.31 447 GLN A N 1
ATOM 3576 C CA . GLN A 1 447 ? -7.222 19.285 21.293 1.00 93.31 447 GLN A CA 1
ATOM 3577 C C . GLN A 1 447 ? -6.727 19.263 19.837 1.00 93.31 447 GLN A C 1
ATOM 3579 O O . GLN A 1 447 ? -7.206 20.091 19.066 1.00 93.31 447 GLN A O 1
ATOM 3584 N N . PRO A 1 448 ? -5.896 18.296 19.388 1.00 93.50 448 PRO A N 1
ATOM 3585 C CA . PRO A 1 448 ? -5.431 18.290 17.999 1.00 93.50 448 PRO A CA 1
ATOM 3586 C C . PRO A 1 448 ? -6.569 18.105 16.987 1.00 93.50 448 PRO A C 1
ATOM 3588 O O . PRO A 1 448 ? -6.518 18.638 15.881 1.00 93.50 448 PRO A O 1
ATOM 3591 N N . LEU A 1 449 ? -7.625 17.372 17.362 1.00 93.81 449 LEU A N 1
ATOM 3592 C CA . LEU A 1 449 ? -8.812 17.214 16.524 1.00 93.81 449 LEU A CA 1
ATOM 3593 C C . LEU A 1 449 ? -9.600 18.528 16.400 1.00 93.81 449 LEU A C 1
ATOM 3595 O O . LEU A 1 449 ? -10.058 18.861 15.307 1.00 93.81 449 LEU A O 1
ATOM 3599 N N . LEU A 1 450 ? -9.761 19.267 17.502 1.00 95.62 450 LEU A N 1
ATOM 3600 C CA . LEU A 1 450 ? -10.412 20.580 17.499 1.00 95.62 450 LEU A CA 1
ATOM 3601 C C . LEU A 1 450 ? -9.602 21.605 16.699 1.00 95.62 450 LEU A C 1
ATOM 3603 O O . LEU A 1 450 ? -10.178 22.311 15.871 1.00 95.62 450 LEU A O 1
ATOM 3607 N N . ASP A 1 451 ? -8.280 21.626 16.872 1.00 95.12 451 ASP A N 1
ATOM 3608 C CA . ASP A 1 451 ? -7.378 22.497 16.114 1.00 95.12 451 ASP A CA 1
ATOM 3609 C C . ASP A 1 451 ? -7.471 22.197 14.607 1.00 95.12 451 ASP A C 1
ATOM 3611 O O . ASP A 1 451 ? -7.584 23.106 13.781 1.00 95.12 451 ASP A O 1
ATOM 3615 N N . HIS A 1 452 ? -7.520 20.914 14.230 1.00 94.62 452 HIS A N 1
ATOM 3616 C CA . HIS A 1 452 ? -7.711 20.502 12.838 1.00 94.62 452 HIS A CA 1
ATOM 3617 C C . HIS A 1 452 ? -9.085 20.907 12.287 1.00 94.62 452 HIS A C 1
ATOM 3619 O O . HIS A 1 452 ? -9.181 21.376 11.154 1.00 94.62 452 HIS A O 1
ATOM 3625 N N . LEU A 1 453 ? -10.156 20.792 13.079 1.00 95.56 453 LEU A N 1
ATOM 3626 C CA . LEU A 1 453 ? -11.487 21.282 12.702 1.00 95.56 453 LEU A CA 1
ATOM 3627 C C . LEU A 1 453 ? -11.511 22.801 12.488 1.00 95.56 453 LEU A C 1
ATOM 3629 O O . LEU A 1 453 ? -12.140 23.271 11.539 1.00 95.56 453 LEU A O 1
ATOM 3633 N N . GLN A 1 454 ? -10.806 23.565 13.322 1.00 95.25 454 GLN A N 1
ATOM 3634 C CA . GLN A 1 454 ? -10.667 25.011 13.151 1.00 95.25 454 GLN A CA 1
ATOM 3635 C C . GLN A 1 454 ? -9.874 25.354 11.877 1.00 95.25 454 GLN A C 1
ATOM 3637 O O . GLN A 1 454 ? -10.253 26.262 11.128 1.00 95.25 454 GLN A O 1
ATOM 3642 N N . ALA A 1 455 ? -8.816 24.596 11.575 1.00 94.12 455 ALA A N 1
ATOM 3643 C CA . ALA A 1 455 ? -8.063 24.738 10.330 1.00 94.12 455 ALA A CA 1
ATOM 3644 C C . ALA A 1 455 ? -8.929 24.431 9.092 1.00 94.12 455 ALA A C 1
ATOM 3646 O O . ALA A 1 455 ? -8.873 25.158 8.097 1.00 94.12 455 ALA A O 1
ATOM 3647 N N . LEU A 1 456 ? -9.788 23.408 9.167 1.00 93.19 456 LEU A N 1
ATOM 3648 C CA . LEU A 1 456 ? -10.745 23.071 8.108 1.00 93.19 456 LEU A CA 1
ATOM 3649 C C . LEU A 1 456 ? -11.750 24.201 7.853 1.00 93.19 456 LEU A C 1
ATOM 3651 O O . LEU A 1 456 ? -12.027 24.508 6.699 1.00 93.19 456 LEU A O 1
ATOM 3655 N N . GLN A 1 457 ? -12.255 24.850 8.906 1.00 92.50 457 GLN A N 1
ATOM 3656 C CA . GLN A 1 457 ? -13.170 25.996 8.785 1.00 92.50 457 GLN A CA 1
ATOM 3657 C C . GLN A 1 457 ? -12.505 27.227 8.159 1.00 92.50 457 GLN A C 1
ATOM 3659 O O . GLN A 1 457 ? -13.167 28.012 7.486 1.00 92.50 457 GLN A O 1
ATOM 3664 N N . SER A 1 458 ? -11.202 27.390 8.384 1.00 89.81 458 SER A N 1
ATOM 3665 C CA . SER A 1 458 ? -10.424 28.522 7.872 1.00 89.81 458 SER A CA 1
ATOM 3666 C C . SER A 1 458 ? -9.991 28.333 6.413 1.00 89.81 458 SER A C 1
ATOM 3668 O O . SER A 1 458 ? -9.571 29.289 5.764 1.00 89.81 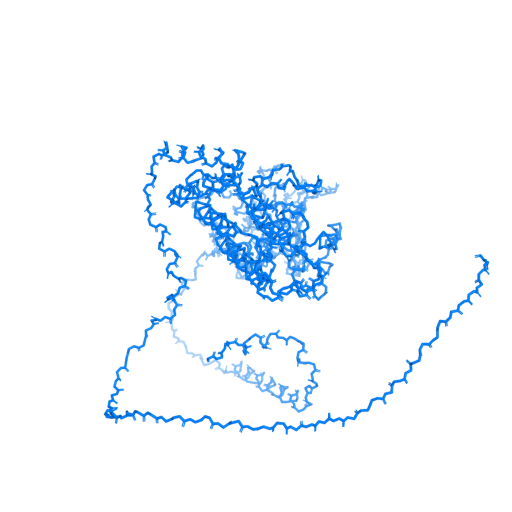458 SER A O 1
ATOM 3670 N N . THR A 1 459 ? -10.088 27.111 5.883 1.00 84.56 459 THR A N 1
ATOM 3671 C CA . THR A 1 459 ? -9.686 26.790 4.512 1.00 84.56 459 THR A CA 1
ATOM 3672 C C . THR A 1 459 ? -10.892 26.947 3.577 1.00 84.56 459 THR A C 1
ATOM 3674 O O . THR A 1 459 ? -11.900 26.268 3.779 1.00 84.56 459 THR A O 1
ATOM 3677 N N . PRO A 1 460 ? -10.839 27.811 2.545 1.00 73.88 460 PRO A N 1
ATOM 3678 C CA . PRO A 1 460 ? -11.957 27.983 1.622 1.00 73.88 460 PRO A CA 1
ATOM 3679 C C . PRO A 1 460 ? -12.280 26.654 0.932 1.00 73.88 460 PRO A C 1
ATOM 3681 O O . PRO A 1 460 ? -11.395 26.004 0.369 1.00 73.88 460 PRO A O 1
ATOM 3684 N N . ALA A 1 461 ? -13.552 26.247 0.991 1.00 63.84 461 ALA A N 1
ATOM 3685 C CA . ALA A 1 461 ? -14.017 24.995 0.408 1.00 63.84 461 ALA A CA 1
ATOM 3686 C C . ALA A 1 461 ? -13.680 24.963 -1.087 1.00 63.84 461 ALA A C 1
ATOM 3688 O O . ALA A 1 461 ? -14.233 25.724 -1.882 1.00 63.84 461 ALA A O 1
ATOM 3689 N N . THR A 1 462 ? -12.760 24.082 -1.478 1.00 62.81 462 THR A N 1
ATOM 3690 C CA . THR A 1 462 ? -12.500 23.833 -2.894 1.00 62.81 462 THR A CA 1
ATOM 3691 C C . THR A 1 462 ? -13.720 23.086 -3.435 1.00 62.81 462 THR A C 1
ATOM 3693 O O . THR A 1 462 ? -14.062 22.036 -2.880 1.00 62.81 462 THR A O 1
ATOM 3696 N N . PRO A 1 463 ? -14.429 23.607 -4.452 1.00 60.00 463 PRO A N 1
ATOM 3697 C CA . PRO A 1 463 ? -15.634 22.964 -4.955 1.00 60.00 463 PRO A CA 1
ATOM 3698 C C . PRO A 1 463 ? -15.322 21.529 -5.390 1.00 60.00 463 PRO A C 1
ATOM 3700 O O . PRO A 1 463 ? -14.327 21.270 -6.066 1.00 60.00 463 PRO A O 1
ATOM 3703 N N . LEU A 1 464 ? -16.168 20.589 -4.960 1.00 56.12 464 LEU A N 1
ATOM 3704 C CA . LEU A 1 464 ? -16.104 19.177 -5.331 1.00 56.12 464 LEU A CA 1
ATOM 3705 C C . LEU A 1 464 ? -16.467 19.028 -6.817 1.00 56.12 464 LEU A C 1
ATOM 3707 O O . LEU A 1 464 ? -17.600 18.697 -7.156 1.00 56.12 464 LEU A O 1
ATOM 3711 N N . THR A 1 465 ? -15.533 19.302 -7.722 1.00 51.44 465 THR A N 1
ATOM 3712 C CA . THR A 1 465 ? -15.705 18.999 -9.145 1.00 51.44 465 THR A CA 1
ATOM 3713 C C . THR A 1 465 ? -15.395 17.518 -9.419 1.00 51.44 465 THR A C 1
ATOM 3715 O O . THR A 1 465 ? -14.294 17.023 -9.189 1.00 51.44 465 THR A O 1
ATOM 3718 N N . GLU A 1 466 ? -16.433 16.801 -9.860 1.00 46.19 466 GLU A N 1
ATOM 3719 C CA . GLU A 1 466 ? -16.460 15.573 -10.684 1.00 46.19 466 GLU A CA 1
ATOM 3720 C C . GLU A 1 466 ? -15.755 14.269 -10.250 1.00 46.19 466 GLU A C 1
ATOM 3722 O O . GLU A 1 466 ? -15.985 13.244 -10.894 1.00 46.19 466 GLU A O 1
ATOM 3727 N N . LEU A 1 467 ? -14.991 14.200 -9.155 1.00 49.47 467 LEU A N 1
ATOM 3728 C CA . LEU A 1 467 ? -14.312 12.936 -8.792 1.00 49.47 467 LEU A CA 1
ATOM 3729 C C . LEU A 1 467 ? -15.178 11.870 -8.083 1.00 49.47 467 LEU A C 1
ATOM 3731 O O . LEU A 1 467 ? -14.766 10.710 -8.011 1.00 49.47 467 LEU A O 1
ATOM 3735 N N . ASP A 1 468 ? -16.380 12.196 -7.598 1.00 47.44 468 ASP A N 1
ATOM 3736 C CA . ASP A 1 468 ? -17.220 11.225 -6.868 1.00 47.44 468 ASP A CA 1
ATOM 3737 C C . ASP A 1 468 ? -17.933 10.195 -7.771 1.00 47.44 468 ASP A C 1
ATOM 3739 O O . ASP A 1 468 ? -18.433 9.178 -7.280 1.00 47.44 468 ASP A O 1
ATOM 3743 N N . ASN A 1 469 ? -17.892 10.361 -9.099 1.00 45.78 469 ASN A N 1
ATOM 3744 C CA . ASN A 1 469 ? -18.422 9.370 -10.047 1.00 45.78 469 ASN A CA 1
ATOM 3745 C C . ASN A 1 469 ? -17.585 8.077 -10.142 1.00 45.78 469 ASN A C 1
ATOM 3747 O O . ASN A 1 469 ? -18.026 7.098 -10.744 1.00 45.78 469 ASN A O 1
ATOM 3751 N N . TYR A 1 470 ? -16.412 8.007 -9.505 1.00 46.12 470 TYR A N 1
ATOM 3752 C CA . TYR A 1 470 ? -15.581 6.798 -9.520 1.00 46.12 470 TYR A CA 1
ATOM 3753 C C . TYR A 1 470 ? -16.029 5.704 -8.534 1.00 46.12 470 TYR A C 1
ATOM 3755 O O . TYR A 1 470 ? -15.612 4.554 -8.676 1.00 46.12 470 TYR A O 1
ATOM 3763 N N . GLN A 1 471 ? -16.899 6.000 -7.556 1.00 44.94 471 GLN A N 1
ATOM 3764 C CA . GLN A 1 471 ? -17.381 4.977 -6.608 1.00 44.94 471 GLN A CA 1
ATOM 3765 C C . GLN A 1 471 ? -18.570 4.156 -7.143 1.00 44.94 471 GLN A C 1
ATOM 3767 O O . GLN A 1 471 ? -18.740 3.001 -6.742 1.00 44.94 471 GLN A O 1
ATOM 3772 N N . SER A 1 472 ? -19.350 4.683 -8.091 1.00 39.72 472 SER A N 1
ATOM 3773 C CA . SER A 1 472 ? -20.544 4.019 -8.644 1.00 39.72 472 SER A CA 1
ATOM 3774 C C . SER A 1 472 ? -20.250 2.981 -9.739 1.00 39.72 472 SER A C 1
ATOM 3776 O O . SER A 1 472 ? -21.104 2.137 -10.012 1.00 39.72 472 SER A O 1
ATOM 3778 N N . LEU A 1 473 ? -19.034 2.939 -10.297 1.00 38.97 473 LEU A N 1
ATOM 3779 C CA . LEU A 1 473 ? -18.625 1.936 -11.297 1.00 38.97 473 LEU A CA 1
ATOM 3780 C C . LEU A 1 473 ? -18.224 0.569 -10.706 1.00 38.97 473 LEU A C 1
ATOM 3782 O O . LEU A 1 473 ? -17.975 -0.376 -11.451 1.00 38.97 473 LEU A O 1
ATOM 3786 N N . SER A 1 474 ? -18.223 0.417 -9.377 1.00 43.12 474 SER A N 1
ATOM 3787 C CA . SER A 1 474 ? -17.880 -0.850 -8.706 1.00 43.12 474 SER A CA 1
ATOM 3788 C C . SER A 1 474 ? -19.069 -1.796 -8.455 1.00 43.12 474 SER A C 1
ATOM 3790 O O . SER A 1 474 ? -18.881 -2.880 -7.903 1.00 43.12 474 SER A O 1
ATOM 3792 N N . LEU A 1 475 ? -20.286 -1.437 -8.894 1.00 40.78 475 LEU A N 1
ATOM 3793 C CA . LEU A 1 475 ? -21.485 -2.287 -8.766 1.00 40.78 475 LEU A CA 1
ATOM 3794 C C . LEU A 1 475 ? -22.330 -2.432 -10.052 1.00 40.78 475 LEU A C 1
ATOM 3796 O O . LEU A 1 475 ? -23.328 -3.149 -10.025 1.00 40.78 475 LEU A O 1
ATOM 3800 N N . SER A 1 476 ? -21.955 -1.812 -11.180 1.00 33.47 476 SER A N 1
ATOM 3801 C CA . SER A 1 476 ? -22.818 -1.745 -12.380 1.00 33.47 476 SER A CA 1
ATOM 3802 C C . SER A 1 476 ? -22.181 -2.139 -13.724 1.00 33.47 476 SER A C 1
ATOM 3804 O O . SER A 1 476 ? -22.911 -2.297 -14.703 1.00 33.47 476 SER A O 1
ATOM 3806 N N . SER A 1 477 ? -20.880 -2.433 -13.808 1.00 35.47 477 SER A N 1
ATOM 3807 C CA . SER A 1 477 ? -20.264 -2.913 -15.060 1.00 35.47 477 SER A CA 1
ATOM 3808 C C . SER A 1 477 ? -20.317 -4.438 -15.201 1.00 35.47 477 SER A C 1
ATOM 3810 O O . SER A 1 477 ? -19.325 -5.130 -15.004 1.00 35.47 477 SER A O 1
ATOM 3812 N N . ASN A 1 478 ? -21.511 -4.956 -15.512 1.00 35.53 478 ASN A N 1
ATOM 3813 C CA . ASN A 1 478 ? -21.732 -6.155 -16.344 1.00 35.53 478 ASN A CA 1
ATOM 3814 C C . ASN A 1 478 ? -23.227 -6.329 -16.683 1.00 35.53 478 ASN A C 1
ATOM 3816 O O . ASN A 1 478 ? -23.809 -7.403 -16.517 1.00 35.53 478 ASN A O 1
ATOM 3820 N N . ARG A 1 479 ? -23.891 -5.261 -17.146 1.00 41.12 479 ARG A N 1
ATOM 3821 C CA . ARG A 1 479 ? -25.246 -5.370 -17.710 1.00 41.12 479 ARG A CA 1
ATOM 3822 C C . ARG A 1 479 ? -25.532 -4.287 -18.754 1.00 41.12 479 ARG A C 1
ATOM 3824 O O . ARG A 1 479 ? -26.191 -3.301 -18.475 1.00 41.12 479 ARG A O 1
ATOM 3831 N N . SER A 1 480 ? -25.054 -4.540 -19.966 1.00 31.78 480 SER A N 1
ATOM 3832 C CA . SER A 1 480 ? -25.550 -4.025 -21.252 1.00 31.78 480 SER A CA 1
ATOM 3833 C C . SER A 1 480 ? -25.064 -5.032 -22.299 1.00 31.78 480 SER A C 1
ATOM 3835 O O . SER A 1 480 ? -23.929 -5.477 -22.212 1.00 31.78 480 SER A O 1
ATOM 3837 N N . SER A 1 481 ? -25.809 -5.514 -23.281 1.00 33.31 481 SER A N 1
ATOM 3838 C CA . SER A 1 481 ? -27.167 -5.257 -23.740 1.00 33.31 481 SER A CA 1
ATOM 3839 C C . SER A 1 481 ? -27.471 -6.398 -24.723 1.00 33.31 481 SER A C 1
ATOM 3841 O O . SER A 1 481 ? -26.727 -6.634 -25.672 1.00 33.31 481 SER A O 1
ATOM 3843 N N . ARG A 1 482 ? -28.548 -7.151 -24.492 1.00 30.36 482 ARG A N 1
ATOM 3844 C CA . ARG A 1 482 ? -29.135 -8.043 -25.501 1.00 30.36 482 ARG A CA 1
ATOM 3845 C C . ARG A 1 482 ? -30.645 -7.873 -25.431 1.00 30.36 482 ARG A C 1
ATOM 3847 O O . ARG A 1 482 ? -31.331 -8.558 -24.680 1.00 30.36 482 ARG A O 1
ATOM 3854 N N . THR A 1 483 ? -31.136 -6.883 -26.164 1.00 35.03 483 THR A N 1
ATOM 3855 C CA . THR A 1 483 ? -32.542 -6.755 -26.538 1.00 35.03 483 THR A CA 1
ATOM 3856 C C . THR A 1 483 ? -32.720 -7.401 -27.909 1.00 35.03 483 THR A C 1
ATOM 3858 O O . THR A 1 483 ? -31.933 -7.174 -28.824 1.00 35.03 483 THR A O 1
ATOM 3861 N N . GLY A 1 484 ? -33.725 -8.267 -28.017 1.00 29.41 484 GLY A N 1
ATOM 3862 C CA . GLY A 1 484 ? -34.005 -9.063 -29.211 1.00 29.41 484 GLY A CA 1
ATOM 3863 C C . GLY A 1 484 ? -35.120 -10.080 -28.975 1.00 29.41 484 GLY A C 1
ATOM 3864 O O . GLY A 1 484 ? -34.892 -11.272 -29.092 1.00 29.41 484 GLY A O 1
ATOM 3865 N N . SER A 1 485 ? -36.263 -9.553 -28.537 1.00 31.78 485 SER A N 1
ATOM 3866 C CA . SER A 1 485 ? -37.660 -9.902 -28.838 1.00 31.78 485 SER A CA 1
ATOM 3867 C C . SER A 1 485 ? -38.135 -11.347 -29.075 1.00 31.78 485 SER A C 1
ATOM 3869 O O . SER A 1 485 ? -37.598 -12.087 -29.891 1.00 31.78 485 SER A O 1
ATOM 3871 N N . SER A 1 486 ? -39.341 -11.563 -28.522 1.00 29.23 486 SER A N 1
ATOM 3872 C CA . SER A 1 486 ? -40.400 -12.554 -28.812 1.00 29.23 486 SER A CA 1
ATOM 3873 C C . SER A 1 486 ? -40.394 -13.811 -27.929 1.00 29.23 486 SER A C 1
ATOM 3875 O O . SER A 1 486 ? -39.343 -14.361 -27.646 1.00 29.23 486 SER A O 1
ATOM 3877 N N . SER A 1 487 ? -41.503 -14.363 -27.430 1.00 30.08 487 SER A N 1
ATOM 3878 C CA . SER A 1 487 ? -42.911 -13.960 -27.249 1.00 30.08 487 SER A CA 1
ATOM 3879 C C . SER A 1 487 ? -43.624 -15.134 -26.538 1.00 30.08 487 SER A C 1
ATOM 3881 O O . SER A 1 487 ? -43.145 -16.260 -26.648 1.00 30.08 487 SER A O 1
ATOM 3883 N N . SER A 1 488 ? -44.805 -14.889 -25.950 1.00 30.77 488 SER A N 1
ATOM 3884 C CA . SER A 1 488 ? -45.893 -15.847 -25.617 1.00 30.77 488 SER A CA 1
ATOM 3885 C C . SER A 1 488 ? -45.896 -16.610 -24.271 1.00 30.77 488 SER A C 1
ATOM 3887 O O . SER A 1 488 ? -44.900 -17.193 -23.861 1.00 30.77 488 SER A O 1
ATOM 3889 N N . GLY A 1 489 ? -47.091 -16.638 -23.646 1.00 29.12 489 GLY A N 1
ATOM 3890 C CA . GLY A 1 489 ? -47.559 -17.624 -22.650 1.00 29.12 489 GLY A CA 1
ATOM 3891 C C . GLY A 1 489 ? -47.597 -17.130 -21.196 1.00 29.12 489 GLY A C 1
ATOM 3892 O O . GLY A 1 489 ? -46.616 -17.283 -20.486 1.00 29.12 489 GLY A O 1
ATOM 3893 N N . SER A 1 490 ? -48.602 -16.369 -20.747 1.00 31.30 490 SER A N 1
ATOM 3894 C CA . SER A 1 490 ? -49.915 -16.817 -20.217 1.00 31.30 490 SER A CA 1
ATOM 3895 C C . SER A 1 490 ? -49.881 -17.518 -18.845 1.00 31.30 490 SER A C 1
ATOM 3897 O O . SER A 1 490 ? -49.368 -18.624 -18.758 1.00 31.30 490 SER A O 1
ATOM 3899 N N . SER A 1 491 ? -50.595 -16.914 -17.866 1.00 30.12 491 SER A N 1
ATOM 3900 C CA . SER A 1 491 ? -51.347 -17.522 -16.726 1.00 30.12 491 SER A CA 1
ATOM 3901 C C . SER A 1 491 ? -50.575 -18.411 -15.721 1.00 30.12 491 SER A C 1
ATOM 3903 O O . SER A 1 491 ? -49.696 -19.158 -16.098 1.00 30.12 491 SER A O 1
ATOM 3905 N N . SER A 1 492 ? -50.827 -18.474 -14.411 1.00 31.08 492 SER A N 1
ATOM 3906 C CA . SER A 1 492 ? -51.950 -18.087 -13.551 1.00 31.08 492 SER A CA 1
ATOM 3907 C C . SER A 1 492 ? -51.533 -18.238 -12.073 1.00 31.08 492 SER A C 1
ATOM 3909 O O . SER A 1 492 ? -50.661 -19.028 -11.726 1.00 31.08 492 SER A O 1
ATOM 3911 N N . SER A 1 493 ? -52.229 -17.480 -11.231 1.00 31.02 493 SER A N 1
ATOM 3912 C CA . SER A 1 493 ? -52.453 -17.562 -9.777 1.00 31.02 493 SER A CA 1
ATOM 3913 C C . SER A 1 493 ? -52.495 -18.940 -9.086 1.00 31.02 493 SER A C 1
ATOM 3915 O O . SER A 1 493 ? -53.148 -19.830 -9.619 1.00 31.02 493 SER A O 1
ATOM 3917 N N . CYS A 1 494 ? -51.989 -19.012 -7.837 1.00 28.91 494 CYS A N 1
ATOM 3918 C CA . CYS A 1 494 ? -52.628 -19.535 -6.592 1.00 28.91 494 CYS A CA 1
ATOM 3919 C C . CYS A 1 494 ? -51.540 -19.768 -5.504 1.00 28.91 494 CYS A C 1
ATOM 3921 O O . CYS A 1 494 ? -50.549 -20.437 -5.756 1.00 28.91 494 CYS A O 1
ATOM 3923 N N . ALA A 1 495 ? -51.514 -19.027 -4.392 1.00 29.70 495 ALA A N 1
ATOM 3924 C CA . ALA A 1 495 ? -52.226 -19.249 -3.122 1.00 29.70 495 ALA A CA 1
ATOM 3925 C C . ALA A 1 495 ? -51.667 -20.379 -2.214 1.00 29.70 495 ALA A C 1
ATOM 3927 O O . ALA A 1 495 ? -51.780 -21.558 -2.512 1.00 29.70 495 ALA A O 1
ATOM 3928 N N . SER A 1 496 ? -51.162 -19.930 -1.053 1.00 29.47 496 SER A N 1
ATOM 3929 C CA . SER A 1 496 ? -51.344 -20.456 0.317 1.00 29.47 496 SER A CA 1
ATOM 3930 C C . SER A 1 496 ? -50.829 -21.835 0.777 1.00 29.47 496 SER A C 1
ATOM 3932 O O . SER A 1 496 ? -51.291 -22.873 0.326 1.00 29.47 496 SER A O 1
ATOM 3934 N N . ALA A 1 497 ? -50.092 -21.744 1.898 1.00 29.14 497 ALA A N 1
ATOM 3935 C CA . ALA A 1 497 ? -50.198 -22.525 3.143 1.00 29.14 497 ALA A CA 1
ATOM 3936 C C . ALA A 1 497 ? -49.586 -23.936 3.235 1.00 29.14 497 ALA A C 1
ATOM 3938 O O . ALA A 1 497 ? -49.736 -24.771 2.354 1.00 29.14 497 ALA A O 1
ATOM 3939 N N . GLY A 1 498 ? -48.994 -24.221 4.407 1.00 27.56 498 GLY A N 1
ATOM 3940 C CA . GLY A 1 498 ? -48.856 -25.592 4.910 1.00 27.56 498 GLY A CA 1
ATOM 3941 C C . GLY A 1 498 ? -47.628 -25.870 5.775 1.00 27.56 498 GLY A C 1
ATOM 3942 O O . GLY A 1 498 ? -46.567 -26.192 5.259 1.00 27.56 498 GLY A O 1
ATOM 3943 N N . SER A 1 499 ? -47.804 -25.784 7.094 1.00 30.38 499 SER A N 1
ATOM 3944 C CA . SER A 1 499 ? -46.907 -26.258 8.160 1.00 30.38 499 SER A CA 1
ATOM 3945 C C . SER A 1 499 ? -46.543 -27.750 8.094 1.00 30.38 499 SER A C 1
ATOM 3947 O O . SER A 1 499 ? -47.332 -28.538 7.586 1.00 30.38 499 SER A O 1
ATOM 3949 N N . GLN A 1 500 ? -45.432 -28.112 8.761 1.00 29.95 500 GLN A N 1
ATOM 3950 C CA . GLN A 1 500 ? -45.181 -29.265 9.674 1.00 29.95 500 GLN A CA 1
ATOM 3951 C C . GLN A 1 500 ? -43.682 -29.630 9.593 1.00 29.95 500 GLN A C 1
ATOM 3953 O O . GLN A 1 500 ? -43.167 -29.895 8.516 1.00 29.95 500 GLN A O 1
ATOM 3958 N N . VAL A 1 501 ? -42.846 -29.451 10.624 1.00 32.84 501 VAL A N 1
ATOM 3959 C CA . VAL A 1 501 ? -42.731 -30.201 11.897 1.00 32.84 501 VAL A CA 1
ATOM 3960 C C . VAL A 1 501 ? -42.772 -31.716 11.707 1.00 32.84 501 VAL A C 1
ATOM 3962 O O . VAL A 1 501 ? -43.839 -32.302 11.812 1.00 32.84 501 VAL A O 1
ATOM 3965 N N . ILE A 1 502 ? -41.597 -32.341 11.548 1.00 32.22 502 ILE A N 1
ATOM 3966 C CA . ILE A 1 502 ? -41.307 -33.694 12.051 1.00 32.22 502 ILE A CA 1
ATOM 3967 C C . ILE A 1 502 ? -39.857 -33.718 12.556 1.00 32.22 502 ILE A C 1
ATOM 3969 O O . ILE A 1 502 ? -38.902 -33.585 11.795 1.00 32.22 502 ILE A O 1
ATOM 3973 N N . ALA A 1 503 ? -39.714 -33.886 13.868 1.00 31.05 503 ALA A N 1
ATOM 3974 C CA . ALA A 1 503 ? -38.510 -34.383 14.517 1.00 31.05 503 ALA A CA 1
ATOM 3975 C C . ALA A 1 503 ? -38.465 -35.913 14.394 1.00 31.05 503 ALA A C 1
ATOM 3977 O O . ALA A 1 503 ? -39.527 -36.530 14.455 1.00 31.05 503 ALA A O 1
ATOM 3978 N N . SER A 1 504 ? -37.272 -36.519 14.298 1.00 29.38 504 SER A N 1
ATOM 3979 C CA . SER A 1 504 ? -36.896 -37.743 15.041 1.00 29.38 504 SER A CA 1
ATOM 3980 C C . SER A 1 504 ? -35.501 -38.287 14.688 1.00 29.38 504 SER A C 1
ATOM 3982 O O . SER A 1 504 ? -35.201 -38.578 13.537 1.00 29.38 504 SER A O 1
ATOM 3984 N N . SER A 1 505 ? -34.744 -38.536 15.761 1.00 28.05 505 SER A N 1
ATOM 3985 C CA . SER A 1 505 ? -33.892 -39.705 16.045 1.00 28.05 505 SER A CA 1
ATOM 3986 C C . SER A 1 505 ? -32.620 -40.009 15.242 1.00 28.05 505 SER A C 1
ATOM 3988 O O . SER A 1 505 ? -32.621 -40.695 14.226 1.00 28.05 505 SER A O 1
ATOM 3990 N N . SER A 1 506 ? -31.498 -39.653 15.876 1.00 31.30 506 SER A N 1
ATOM 3991 C CA . SER A 1 506 ? -30.560 -40.575 16.546 1.00 31.30 506 SER A CA 1
ATOM 3992 C C . SER A 1 506 ? -30.266 -41.940 15.908 1.00 31.30 506 SER A C 1
ATOM 3994 O O . SER A 1 506 ? -31.080 -42.860 15.982 1.00 31.30 506 SER A O 1
ATOM 3996 N N . ARG A 1 507 ? -28.998 -42.151 15.520 1.00 33.12 507 ARG A N 1
ATOM 3997 C CA . ARG A 1 507 ? -28.324 -43.453 15.671 1.00 33.12 507 ARG A CA 1
ATOM 3998 C C . ARG A 1 507 ? -26.904 -43.313 16.213 1.00 33.12 507 ARG A C 1
ATOM 4000 O O . ARG A 1 507 ? -26.062 -42.610 15.669 1.00 33.12 507 ARG A O 1
ATOM 4007 N N . ASN A 1 508 ? -26.704 -44.054 17.298 1.00 30.94 508 ASN A N 1
ATOM 4008 C CA . ASN A 1 508 ? -25.462 -44.377 17.980 1.00 30.94 508 ASN A CA 1
ATOM 4009 C C . ASN A 1 508 ? -24.477 -45.134 17.079 1.00 30.94 508 ASN A C 1
ATOM 4011 O O . ASN A 1 508 ? -24.878 -46.100 16.433 1.00 30.94 508 ASN A O 1
ATOM 4015 N N . VAL A 1 509 ? -23.182 -44.833 17.210 1.00 36.59 509 VAL A N 1
ATOM 4016 C CA . VAL A 1 509 ? -22.113 -45.839 17.107 1.00 36.59 509 VAL A CA 1
ATOM 4017 C C . VAL A 1 509 ? -21.103 -45.586 18.231 1.00 36.59 509 VAL A C 1
ATOM 4019 O O . VAL A 1 509 ? -20.347 -44.621 18.212 1.00 36.59 509 VAL A O 1
ATOM 4022 N N . ARG A 1 510 ? -21.122 -46.470 19.236 1.00 34.34 510 ARG A N 1
ATOM 4023 C CA . ARG A 1 510 ? -20.018 -46.733 20.173 1.00 34.34 510 ARG A CA 1
ATOM 4024 C C . ARG A 1 510 ? -19.141 -47.837 19.574 1.00 34.34 510 ARG A C 1
ATOM 4026 O O . ARG A 1 510 ? -19.708 -48.818 19.102 1.00 34.34 510 ARG A O 1
ATOM 4033 N N . ARG A 1 511 ? -17.815 -47.738 19.728 1.00 32.19 511 ARG A N 1
ATOM 4034 C CA . ARG A 1 511 ? -16.896 -48.791 20.239 1.00 32.19 511 ARG A CA 1
ATOM 4035 C C . ARG A 1 511 ? -15.473 -48.205 20.374 1.00 32.19 511 ARG A C 1
ATOM 4037 O O . ARG A 1 511 ? -14.982 -47.618 19.423 1.00 32.19 511 ARG A O 1
ATOM 4044 N N . LEU A 1 512 ? -14.977 -48.108 21.617 1.00 32.88 512 LEU A N 1
ATOM 4045 C CA . LEU A 1 512 ? -13.866 -48.881 22.238 1.00 32.88 512 LEU A CA 1
ATOM 4046 C C . LEU A 1 512 ? -12.470 -48.401 21.771 1.00 32.88 512 LEU A C 1
ATOM 4048 O O . LEU A 1 512 ? -12.144 -48.567 20.607 1.00 32.88 512 LEU A O 1
ATOM 4052 N N . SER A 1 513 ? -11.693 -47.618 22.534 1.00 32.41 513 SER A N 1
ATOM 4053 C CA . SER A 1 513 ? -10.941 -47.882 23.788 1.00 32.41 513 SER A CA 1
ATOM 4054 C C . SER A 1 513 ? -9.698 -48.781 23.641 1.00 32.41 513 SER A C 1
ATOM 4056 O O . SER A 1 513 ? -9.839 -49.994 23.534 1.00 32.41 513 SER A O 1
ATOM 4058 N N . SER A 1 514 ? -8.508 -48.171 23.740 1.00 31.62 514 SER A N 1
ATOM 4059 C CA . SER A 1 514 ? -7.252 -48.708 24.317 1.00 31.62 514 SER A CA 1
ATOM 4060 C C . SER A 1 514 ? -6.310 -47.498 24.499 1.00 31.62 514 SER A C 1
ATOM 4062 O O . SER A 1 514 ? -6.036 -46.819 23.518 1.00 31.62 514 SER A O 1
ATOM 4064 N N . ALA A 1 515 ? -6.020 -46.960 25.689 1.00 34.00 515 ALA A N 1
ATOM 4065 C CA . ALA A 1 515 ? -5.262 -47.494 26.829 1.00 34.00 515 ALA A CA 1
ATOM 4066 C C . ALA A 1 515 ? -3.790 -47.818 26.489 1.00 34.00 515 ALA A C 1
ATOM 4068 O O . ALA A 1 515 ? -3.514 -48.898 25.983 1.00 34.00 515 ALA A O 1
ATOM 4069 N N . MET A 1 516 ? -2.892 -46.865 26.780 1.00 35.31 516 MET A N 1
ATOM 4070 C CA . MET A 1 516 ? -1.482 -47.028 27.195 1.00 35.31 516 MET A CA 1
ATOM 4071 C C . MET A 1 516 ? -1.140 -45.756 27.998 1.00 35.31 516 MET A C 1
ATOM 4073 O O . MET A 1 516 ? -1.138 -44.662 27.445 1.00 35.31 516 MET A O 1
ATOM 4077 N N . GLU A 1 517 ? -1.283 -45.774 29.323 1.00 34.91 517 GLU A N 1
ATOM 4078 C CA . GLU A 1 517 ? -0.210 -46.022 30.305 1.00 34.91 517 GLU A CA 1
ATOM 4079 C C . GLU A 1 517 ? 1.045 -45.160 30.098 1.00 34.91 517 GLU A C 1
ATOM 4081 O O . GLU A 1 517 ? 1.900 -45.432 29.260 1.00 34.91 517 GLU A O 1
ATOM 4086 N N . ALA A 1 518 ? 1.134 -44.117 30.924 1.00 42.62 518 ALA A N 1
ATOM 4087 C CA . ALA A 1 518 ? 2.368 -43.428 31.268 1.00 42.62 518 ALA A CA 1
ATOM 4088 C C . ALA A 1 518 ? 3.149 -44.238 32.316 1.00 42.62 518 ALA A C 1
ATOM 4090 O O . ALA A 1 518 ? 2.535 -44.921 33.141 1.00 42.62 518 ALA A O 1
ATOM 4091 N N . PRO A 1 519 ? 4.474 -44.051 32.378 1.00 47.22 519 PRO A N 1
ATOM 4092 C CA . PRO A 1 519 ? 5.107 -43.951 33.684 1.00 47.22 519 PRO A CA 1
ATOM 4093 C C . PRO A 1 519 ? 6.061 -42.751 33.777 1.00 47.22 519 PRO A C 1
ATOM 4095 O O . PRO A 1 519 ? 6.915 -42.519 32.927 1.00 47.22 519 PRO A O 1
ATOM 4098 N N . ASP A 1 520 ? 5.915 -42.035 34.881 1.00 41.88 520 ASP A N 1
ATOM 4099 C CA . ASP A 1 520 ? 6.923 -41.206 35.554 1.00 41.88 520 ASP A CA 1
ATOM 4100 C C . ASP A 1 520 ? 7.218 -41.942 36.898 1.00 41.88 520 ASP A C 1
ATOM 4102 O O . ASP A 1 520 ? 6.375 -42.769 37.275 1.00 41.88 520 ASP A O 1
ATOM 4106 N N . PRO A 1 521 ? 8.270 -41.693 37.719 1.00 58.41 521 PRO A N 1
ATOM 4107 C CA . PRO A 1 521 ? 9.449 -40.827 37.580 1.00 58.41 521 PRO A CA 1
ATOM 4108 C C . PRO A 1 521 ? 10.792 -41.456 38.078 1.00 58.41 521 PRO A C 1
ATOM 4110 O O . PRO A 1 521 ? 10.844 -42.549 38.635 1.00 58.41 521 PRO A O 1
ATOM 4113 N N . GLN A 1 522 ? 11.859 -40.641 38.010 1.00 41.97 522 GLN A N 1
ATOM 4114 C CA . GLN A 1 522 ? 13.023 -40.532 38.928 1.00 41.97 522 GLN A CA 1
ATOM 4115 C C . GLN A 1 522 ? 14.439 -41.010 38.513 1.00 41.97 522 GLN A C 1
ATOM 4117 O O . GLN A 1 522 ? 14.736 -42.191 38.390 1.00 41.97 522 GLN A O 1
ATOM 4122 N N . ARG A 1 523 ? 15.349 -40.016 38.610 1.00 37.34 523 ARG A N 1
ATOM 4123 C CA . ARG A 1 523 ? 16.736 -40.019 39.146 1.00 37.34 523 ARG A CA 1
ATOM 4124 C C . ARG A 1 523 ? 17.868 -40.721 38.372 1.00 37.34 523 ARG A C 1
ATOM 4126 O O . ARG A 1 523 ? 18.005 -41.934 38.434 1.00 37.34 523 ARG A O 1
ATOM 4133 N N . ARG A 1 524 ? 18.833 -39.902 37.913 1.00 43.34 524 ARG A N 1
ATOM 4134 C CA . ARG A 1 524 ? 20.303 -39.906 38.207 1.00 43.34 524 ARG A CA 1
ATOM 4135 C C . ARG A 1 524 ? 20.946 -38.791 37.356 1.00 43.34 524 ARG A C 1
ATOM 4137 O O . ARG A 1 524 ? 20.733 -38.767 36.158 1.00 43.34 524 ARG A O 1
ATOM 4144 N N . ARG A 1 525 ? 21.432 -37.677 37.920 1.00 48.91 525 ARG A N 1
ATOM 4145 C CA . ARG A 1 525 ? 22.781 -37.405 38.475 1.00 48.91 525 ARG A CA 1
ATOM 4146 C C . ARG A 1 525 ? 23.972 -37.844 37.597 1.00 48.91 525 ARG A C 1
ATOM 4148 O O . ARG A 1 525 ? 24.206 -39.038 37.471 1.00 48.91 525 ARG A O 1
ATOM 4155 N N . LEU A 1 526 ? 24.772 -36.820 37.266 1.00 48.81 526 LEU A N 1
ATOM 4156 C CA . LEU A 1 526 ? 26.220 -36.750 37.000 1.00 48.81 526 LEU A CA 1
ATOM 4157 C C . LEU A 1 526 ? 26.733 -37.157 35.611 1.00 48.81 526 LEU A C 1
ATOM 4159 O O . LEU A 1 526 ? 26.468 -38.253 35.128 1.00 48.81 526 LEU A O 1
ATOM 4163 N N . GLY A 1 527 ? 27.522 -36.235 35.052 1.00 50.25 527 GLY A N 1
ATOM 4164 C CA . GLY A 1 527 ? 28.173 -36.233 33.747 1.00 50.25 527 GLY A CA 1
ATOM 4165 C C . GLY A 1 527 ? 28.391 -34.791 33.335 1.00 50.25 527 GLY A C 1
ATOM 4166 O O . GLY A 1 527 ? 27.546 -34.312 32.552 1.00 50.25 527 GLY A O 1
#

Organism: NCBI:txid1940652

Secondary structure (DSSP, 8-state):
---S-TTTGGG-GGG--S---HHHHHHHHHHHHHHHHHHHHHTT----------------SEEE-TTS-EEE-TTS-HHHHHHHHHHHS-----EEEEEEEEETTTEEEEEEEETTTEEEEEEEETTTEEEEEE-SHHHHHSTTSPPHHHHHHHHHHHHHT--SS-PPPEE--HHHHHHHHHHHHHT-SSSSSSHHHHHS---PPPPHHHHHHHHHHHHHH-SS--TT-S-HHHHHTSPPTTS--GGGG--TT-HHHHHHHHHHH-HHHHHHHHHHS-HHHHHHHHHHHHHHHHHHHHHHHHHHHHH--SSSS-HHHHHHHHHHHHHHHHHHHHHHTTTS--HHHHHHHHHHHHHHHHHHHHT-S-TTTT-TT-TTT---SSGGGT-HHHHHHH---S-TTS-S-TTHHHHIIIIIS-HHHHGGGHHHHHHHHHHHHHTT--HHHHHHHHHHHHHHHHS------SGGGGSGGGTTTT-------------------------------------------------

Sequence (527 aa):
MTAPTDRLAQLSIAGKMFSRSRKEAQQERRRREAELKLRQQQRQAPQASTSTYLPPNTEPDYVESATGLRYHVHGLPDPIKATAVRGLEADNTTVEKAIAHTSITNGPYVAIQIVERLRLSVYTLPKDGRMVECSCAEFTINRPKICSHIYWLYDRINKLQQGTDLVPPRALGAHDVEVTLTQISNRSSAGMDSLPEEISPIWTEPDDEADHEIEDVLAVLDPKSLSGDYDEDFYTSLPSSDNHQFCDLVIPGDLFKTIFALARHDRILRERLAVAITREVVDKDLLRKLSNRRKSCFNQLSKYEKEGPELRANQIMRSCWILREIISRLSNYRQRIYEIPNPAFDRSCAKLAIRILHTICTWNRDIYANATWLQGTGPPRAPKDRNLYIYFTICPPHDPIITNNTNFLISFLTTDLPTSASSPYQQDLTNLATRLTDFNAPAQILQPLLDHLQALQSTPATPLTELDNYQSLSLSSNRSSRTGSSSSGSSSSCASAGSQVIASSSRNVRRLSSAMEAPDPQRRRLG

Radius of gyration: 35.97 Å; chains: 1; bounding box: 99×77×108 Å

InterPro domains:
  IPR007527 Zinc finger, SWIM-type [PS50966] (123-158)